Protein AF-0000000084593662 (afdb_homodimer)

Organism: NCBI:txid1423351

Sequence (692 aa):
MDDFEEFTWNTRSGASVYCKYRISPSPEAARRPTLLLIHGYPQNHLMWKEFVKGLPDDFHLVAPDLPGYGRSVKKPSPDGSHRSHSKKAWSQDIIETVQHIPTLRDDGSSTRIIAFGHDRGARLAYRMALEAPDVVVGLGVLDIVPTPFMWSRMSLSESRHDETKKSHHWVFLASPSPLPETLISAQAEFYYTYTMKSWTGSSTLATFDKTNTIPEWHKDSIMPFIANDRPAYERIAAACEDYRAGSTVDIEDDLASGVDPTTFERNKKDSGVTEARLPVFSVPVLALSSMHLRQRFPVDEIWGSLCARDALTCAQVGDEGTGHFFVNEATEQSLNATIPWLAQFKMDDFEEFTWNTRSGASVYCKYRISPSPEAARRPTLLLIHGYPQNHLMWKEFVKGLPDDFHLVAPDLPGYGRSVKKPSPDGSHRSHSKKAWSQDIIETVQHIPTLRDDGSSTRIIAFGHDRGARLAYRMALEAPDVVVGLGVLDIVPTPFMWSRMSLSESRHDETKKSHHWVFLASPSPLPETLISAQAEFYYTYTMKSWTGSSTLATFDKTNTIPEWHKDSIMPFIANDRPAYERIAAACEDYRAGSTVDIEDDLASGVDPTTFERNKKDSGVTEARLPVFSVPVLALSSMHLRQRFPVDEIWGSLCARDALTCAQVGDEGTGHFFVNEATEQSLNATIPWLAQFK

Nearest PDB structures (foldseek):
  8sdc-assembly1_A  TM=8.848E-01  e=1.264E-20  Dechloromonas aromatica RCB
  6zvy-assembly2_B  TM=7.453E-01  e=1.540E-11  Rhodococcus sp. (in: high G+C Gram-positive bacteria)
  7pcx-assembly1_A  TM=7.257E-01  e=5.169E-11  Rhodococcus sp. (in: high G+C Gram-positive bacteria)
  6zcc-assembly1_A  TM=7.218E-01  e=1.001E-10  Rhodococcus sp. (in: high G+C Gram-positive bacteria)
  7ots-assembly2_B  TM=6.936E-01  e=6.442E-11  Homo sapiens

Foldseek 3Di:
DVQWDWDWDQDPLGKIKIKTKHDFPDPLQQQFFAEEEEEAPLFAQCLCVVLVVLADRNHIYMGIGFQLHDPMHWDADPVPQLVCLALLNSLRVVLVRVQPDPPQHDPSDRGAYAQAYAHLSLQSQVSNCLNCVVRYQHHEYEADFHLQVLVVLQDCVNPNRPSCVVVVVLVLLLDDPPVSLVVCLVVVVVVLVVVVLSQFFQVQVVVCVVVVDDDPSSCNSSVLLNVSDPSNSSSSNSSSSNSNSSVPVNSVVCVVLVLDVVVLVVCVVCVPPPDDDDASREHQYEYEHEPVSVVSDVRCSSVPRRYDVVRYHYDYADHNRGGSSCCNVPVVSVSVSVRVVSVVTD/DVQWDWDWDQDPLGKIKIKTKHDFPDPLQQQFFAEEEEEAPLFAQCLCVVLVVLADRNHIYMGIGFALHDPMHWDADPVPQLVCLALLNSLRVVLVRVQPPPPQHDPPDRGAYAQAYAHLSLQSQVSNCLNCVVRYQHHEYEADFHLQVLVVLQDCVNPNRPSCVVVVVLVLLLDDPPVSLVVCLVVVVVVLVVVVLSQFFQVQVVVCVVVVDDDPSSCNSSVLLNVSDPSNSSSSNSSSSNSNSSVPVNSVVCVVLVLDVVVLVVCVVCVPPPDDDDASGEHQYEYEHEPVSVVSDVRCSSVCRRYDVVRYHYDYADHNRGGSSCCNVVVPSVSVSVRVNSVVTD

Secondary structure (DSSP, 8-state):
-TTSEEEEEE-TTS-EEEEEEE---SGGGGGSPEEEEE--TT--GGGGTTGGGGS-TTS-EEEEPPTTSTT-B-PPPTTS--GGGSHHHHHHHHHHHHHTSTTS-SSSPPPPEEEEEETHHHHHHHHHHHH-TTTEEEEEEES---HHHHHHH-SHHHHTTHHHHHTHHHHHHTSSTTHHHHHHHHTHHHHHHHHHHHHS-HHHHHHHHHHT---HHHHHHHHHHHS-SHHHHHHHHHHHHHHHHHTTHHHHHHHHTT--HHHHHHHHH-TT--S-PPPSB-S-EEEEE-HHHHHHS-HHHHHHHHB-GGGEEEEE-S-TT--S-HHHHSHHHHHHHHHHHHTT--/-TTSEEEEEE-TTS-EEEEEEE----GGGGGSPEEEEE--TT--GGGGTTGGGGS-TTS-EEEEPPTTSTT-B-PPPTTS--GGGSHHHHHHHHHHHHHTSTTS-SSSPPPPEEEEEETHHHHHHHHHHHH-TTTEEEEEEES---HHHHHHH-SHHHHTTHHHHHTHHHHHHTSPTTHHHHHHHHTHHHHHHHHHHHHS-HHHHHHHHHHT---HHHHHHHHHHHS-SHHHHHHHHHHHHHHHHHTTHHHHHHHHTT--HHHHHHHHH-TT--S-PPPSB-S-EEEEE-HHHHHHS-HHHHHHHHB-GGGEEEEE-S-TT--S-HHHHSHHHHHHHHHHHHTT--

InterPro domains:
  IPR000073 Alpha/beta hydrolase fold-1 [PF00561] (33-153)
  IPR029058 Alpha/Beta hydrolase fold [G3DSA:3.40.50.1820] (1-343)
  IPR029058 Alpha/Beta hydrolase fold [SSF53474] (3-344)
  IPR050266 AB hydrolase superfamily [PTHR43798] (28-192)

pLDDT: mean 94.9, std 7.78, range [51.22, 98.94]

Solvent-accessible surface area (backbone atoms only — not comparable to full-atom values): 35777 Å² total; per-residue (Å²): 104,79,85,37,48,79,48,72,38,74,38,95,89,61,31,36,37,27,31,38,34,35,82,37,87,35,75,61,15,76,58,26,48,32,39,35,42,33,41,27,84,73,38,23,42,66,64,43,46,71,48,61,72,73,49,74,69,44,37,24,39,37,26,34,20,55,73,11,27,61,81,12,36,42,69,78,36,92,83,69,68,23,53,54,43,14,38,68,44,44,30,52,46,51,53,56,41,61,68,65,44,82,82,74,52,83,80,77,56,81,62,39,28,27,28,32,9,27,46,58,15,15,55,29,22,56,40,31,39,68,74,33,52,90,36,26,60,29,37,30,34,32,52,69,69,59,67,43,49,55,48,54,49,25,15,41,90,78,56,55,28,51,48,40,62,75,46,26,63,56,48,35,39,34,37,65,85,59,52,46,46,54,32,38,64,76,36,28,61,60,48,49,52,52,52,53,55,72,41,44,16,58,54,60,50,49,48,26,64,76,67,70,44,80,56,65,65,60,53,65,25,41,46,53,49,49,66,80,43,71,68,12,49,50,29,45,44,27,52,25,34,34,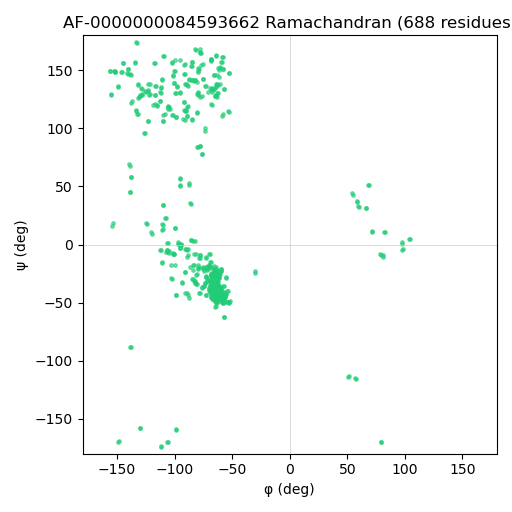32,34,4,55,63,42,56,37,37,53,54,35,43,76,58,64,52,40,53,67,60,51,53,50,49,65,70,44,76,73,68,77,70,84,71,82,43,62,43,88,43,44,32,39,40,38,30,25,51,67,55,51,75,75,38,68,54,65,62,55,54,52,70,32,30,42,77,94,34,55,45,71,48,76,38,68,45,91,39,32,24,75,51,30,60,72,74,29,36,66,51,42,46,64,63,43,55,69,64,54,66,75,62,96,104,81,84,38,45,79,50,73,36,76,37,96,89,63,31,36,36,26,31,38,33,35,80,37,87,34,74,62,16,77,57,26,48,32,40,34,41,32,39,27,81,71,39,21,42,67,63,44,46,68,47,62,74,73,50,73,68,45,39,26,39,36,26,36,19,54,72,10,27,61,81,11,37,41,69,77,36,92,83,70,69,25,54,56,43,14,38,68,45,44,30,51,45,52,52,55,41,60,68,65,45,82,82,72,52,84,79,78,58,82,59,38,28,28,30,35,10,28,46,59,16,15,55,28,24,56,38,30,39,68,75,33,54,90,35,26,60,28,37,31,34,32,52,69,69,59,66,42,49,55,47,55,49,24,17,40,88,78,55,56,27,48,48,40,61,76,45,25,62,57,48,37,38,35,37,64,85,57,52,45,45,54,32,38,64,75,36,29,59,60,50,51,51,53,53,52,56,72,41,46,16,59,55,59,49,51,49,26,64,75,66,70,45,80,56,66,65,61,53,66,25,41,46,53,50,49,66,81,43,70,68,13,48,49,28,45,43,26,52,25,33,35,32,36,4,54,64,43,56,36,36,55,53,36,44,75,59,64,54,38,53,69,59,51,53,51,51,64,69,42,78,72,69,76,70,84,71,82,44,62,40,87,44,45,33,39,40,39,30,25,50,65,54,51,75,74,38,67,54,65,61,55,53,54,72,34,30,41,76,93,32,56,46,73,48,75,37,66,46,89,39,32,25,76,51,29,59,71,74,30,35,66,52,43,44,65,63,44,54,70,64,54,65,74,61,97

Radius of gyration: 28.46 Å; Cα contacts (8 Å, |Δi|>4): 1379; chains: 2; bounding box: 58×95×62 Å

Structure (mmCIF, N/CA/C/O backbone):
data_AF-0000000084593662-model_v1
#
loop_
_entity.id
_entity.type
_entity.pdbx_description
1 polymer 'Alpha/beta hydrolase'
#
loop_
_atom_site.group_PDB
_atom_site.id
_atom_site.type_symbol
_atom_site.label_atom_id
_atom_site.label_alt_id
_atom_site.label_comp_id
_atom_site.label_asym_id
_atom_site.label_entity_id
_atom_site.label_seq_id
_atom_site.pdbx_PDB_ins_code
_atom_site.Cartn_x
_atom_site.Cartn_y
_atom_site.Cartn_z
_atom_site.occupancy
_atom_site.B_iso_or_equiv
_atom_site.auth_seq_id
_atom_site.auth_comp_id
_atom_site.auth_asym_id
_atom_site.auth_atom_id
_atom_site.pdbx_PDB_model_num
ATOM 1 N N . MET A 1 1 ? -11.461 24.312 24.141 1 92.81 1 MET A N 1
ATOM 2 C CA . MET A 1 1 ? -11.32 25.469 23.281 1 92.81 1 MET A CA 1
ATOM 3 C C . MET A 1 1 ? -12.586 26.328 23.312 1 92.81 1 MET A C 1
ATOM 5 O O . MET A 1 1 ? -13 26.859 22.281 1 92.81 1 MET A O 1
ATOM 9 N N . ASP A 1 2 ? -13.047 26.422 24.469 1 88.19 2 ASP A N 1
ATOM 10 C CA . ASP A 1 2 ? -14.305 27.125 24.734 1 88.19 2 ASP A CA 1
ATOM 11 C C . ASP A 1 2 ? -14.148 28.625 24.531 1 88.19 2 ASP A C 1
ATOM 13 O O . ASP A 1 2 ? -15.117 29.312 24.203 1 88.19 2 ASP A O 1
ATOM 17 N N . ASP A 1 3 ? -13.008 29.141 24.75 1 93.12 3 ASP A N 1
ATOM 18 C CA . ASP A 1 3 ? -12.781 30.578 24.625 1 93.12 3 ASP A CA 1
ATOM 19 C C . ASP A 1 3 ? -12.531 30.969 23.172 1 93.12 3 ASP A C 1
ATOM 21 O O . ASP A 1 3 ? -12.227 32.125 22.875 1 93.12 3 ASP A O 1
ATOM 25 N N . PHE A 1 4 ? -12.617 30.016 22.312 1 97.12 4 PHE A N 1
ATOM 26 C CA . PHE A 1 4 ? -12.461 30.281 20.891 1 97.12 4 PHE A CA 1
ATOM 27 C C . PHE A 1 4 ? -13.805 30.578 20.25 1 97.12 4 PHE A C 1
ATOM 29 O O . PHE A 1 4 ? -14.828 30.016 20.656 1 97.12 4 PHE A O 1
ATOM 36 N N . GLU A 1 5 ? -13.812 31.438 19.266 1 97.12 5 GLU A N 1
ATOM 37 C CA . GLU A 1 5 ? -14.977 31.672 18.422 1 97.12 5 GLU A CA 1
ATOM 38 C C . GLU A 1 5 ? -14.961 30.75 17.203 1 97.12 5 GLU A C 1
ATOM 40 O O . GLU A 1 5 ? -13.914 30.219 16.828 1 97.12 5 GLU A O 1
ATOM 45 N N . GLU A 1 6 ? -16.141 30.5 16.656 1 97.81 6 GLU A N 1
ATOM 46 C CA . GLU A 1 6 ? -16.281 29.656 15.461 1 97.81 6 GLU A CA 1
ATOM 47 C C . GLU A 1 6 ? -16.484 30.516 14.211 1 97.81 6 GLU A C 1
ATOM 49 O O . GLU A 1 6 ? -17.109 31.562 14.273 1 97.81 6 GLU A O 1
ATOM 54 N N . PHE A 1 7 ? -15.953 30.062 13.133 1 97.56 7 PHE A N 1
ATOM 55 C CA . PHE A 1 7 ? -16.094 30.734 11.844 1 97.56 7 PHE A CA 1
ATOM 56 C C . PHE A 1 7 ? -16.078 29.734 10.703 1 97.56 7 PHE A C 1
ATOM 58 O O . PHE A 1 7 ? -15.336 28.75 10.742 1 97.56 7 PHE A O 1
ATOM 65 N N . THR A 1 8 ? -16.969 29.859 9.711 1 98.5 8 THR A N 1
ATOM 66 C CA . THR A 1 8 ? -16.969 29.047 8.5 1 98.5 8 THR A CA 1
ATOM 67 C C . THR A 1 8 ? -16.938 29.938 7.258 1 98.5 8 THR A C 1
ATOM 69 O O . THR A 1 8 ?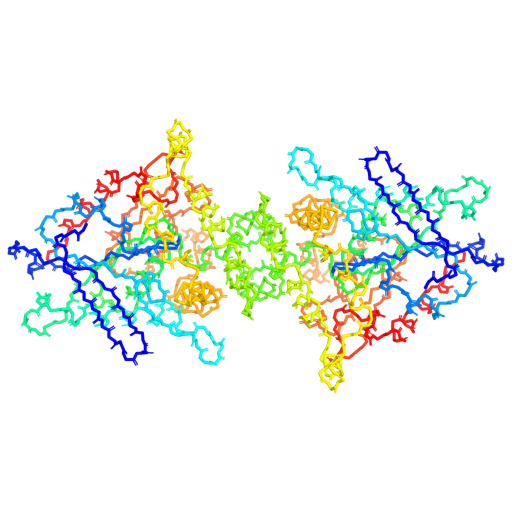 -17.656 30.922 7.176 1 98.5 8 THR A O 1
ATOM 72 N N . TRP A 1 9 ? -16.078 29.641 6.363 1 98.25 9 TRP A N 1
ATOM 73 C CA . TRP A 1 9 ? -15.961 30.391 5.113 1 98.25 9 TRP A CA 1
ATOM 74 C C . TRP A 1 9 ? -16.125 29.469 3.914 1 98.25 9 TRP A C 1
ATOM 76 O O . TRP A 1 9 ? -15.555 28.375 3.885 1 98.25 9 TRP A O 1
ATOM 86 N N . ASN A 1 10 ? -16.953 29.859 2.928 1 98.5 10 ASN A N 1
ATOM 87 C CA . ASN A 1 10 ? -17.047 29.172 1.638 1 98.5 10 ASN A CA 1
ATOM 88 C C . ASN A 1 10 ? -16.047 29.75 0.63 1 98.5 10 ASN A C 1
ATOM 90 O O . ASN A 1 10 ? -16.25 30.875 0.142 1 98.5 10 ASN A O 1
ATOM 94 N N . THR A 1 11 ? -15.055 28.984 0.305 1 98.44 11 THR A N 1
ATOM 95 C CA . THR A 1 11 ? -13.961 29.469 -0.532 1 98.44 11 THR A CA 1
ATOM 96 C C . THR A 1 11 ? -14.383 29.5 -1.998 1 98.44 11 THR A C 1
ATOM 98 O O . THR A 1 11 ? -15.391 28.906 -2.377 1 98.44 11 THR A O 1
ATOM 101 N N . ARG A 1 12 ? -13.539 30.172 -2.83 1 96.62 12 ARG A N 1
ATOM 102 C CA . ARG A 1 12 ? -13.797 30.281 -4.262 1 96.62 12 ARG A CA 1
ATOM 103 C C . ARG A 1 12 ? -13.688 28.922 -4.949 1 96.62 12 ARG A C 1
ATOM 105 O O . ARG A 1 12 ? -14.344 28.688 -5.969 1 96.62 12 ARG A O 1
ATOM 112 N N . SER A 1 13 ? -12.867 28.016 -4.328 1 95.31 13 SER A N 1
ATOM 113 C CA . SER A 1 13 ? -12.656 26.703 -4.934 1 95.31 13 SER A CA 1
ATOM 114 C C . SER A 1 13 ? -13.805 25.75 -4.621 1 95.31 13 SER A C 1
ATOM 116 O O . SER A 1 13 ? -13.859 24.641 -5.156 1 95.31 13 SER A O 1
ATOM 118 N N . GLY A 1 14 ? -14.703 26.141 -3.76 1 96 14 GLY A N 1
ATOM 119 C CA . GLY A 1 14 ? -15.875 25.328 -3.471 1 96 14 GLY A CA 1
ATOM 120 C C . GLY A 1 14 ? -15.781 24.609 -2.141 1 96 14 GLY A C 1
ATOM 121 O O . GLY A 1 14 ? -16.688 23.844 -1.777 1 96 14 GLY A O 1
ATOM 122 N N . ALA A 1 15 ? -14.766 24.828 -1.331 1 98.12 15 ALA A N 1
ATOM 123 C CA . ALA A 1 15 ? -14.656 24.25 0.004 1 98.12 15 ALA A CA 1
ATOM 124 C C . ALA A 1 15 ? -15.406 25.094 1.033 1 98.12 15 ALA A C 1
ATOM 126 O O . ALA A 1 15 ? -15.5 26.312 0.892 1 98.12 15 ALA A O 1
ATOM 127 N N . SER A 1 16 ? -16.047 24.484 1.961 1 98.81 16 SER A N 1
ATOM 128 C CA . SER A 1 16 ? -16.484 25.109 3.199 1 98.81 16 SER A CA 1
ATOM 129 C C . SER A 1 16 ? -15.516 24.812 4.344 1 98.81 16 SER A C 1
ATOM 131 O O . SER A 1 16 ? -15.445 23.688 4.824 1 98.81 16 SER A O 1
ATOM 133 N N . VAL A 1 17 ? -14.773 25.828 4.789 1 98.88 17 VAL A N 1
ATOM 134 C CA . VAL A 1 17 ? -13.719 25.625 5.773 1 98.88 17 VAL A CA 1
ATOM 135 C C . VAL A 1 17 ? -14.172 26.141 7.137 1 98.88 17 VAL A C 1
ATOM 137 O O . VAL A 1 17 ? -14.477 27.328 7.285 1 98.88 17 VAL A O 1
ATOM 140 N N . TYR A 1 18 ? -14.234 25.234 8.094 1 98.75 18 TYR A N 1
ATOM 141 C CA . TYR A 1 18 ? -14.547 25.547 9.484 1 98.75 18 TYR A CA 1
ATOM 142 C C . TYR A 1 18 ? -13.273 25.844 10.273 1 98.75 18 TYR A C 1
ATOM 144 O O . TYR A 1 18 ? -12.258 25.156 10.109 1 98.75 18 TYR A O 1
ATOM 152 N N . CYS A 1 19 ? -13.289 26.891 11.148 1 97.88 19 CYS A N 1
ATOM 153 C CA . CYS A 1 19 ? -12.156 27.219 12.008 1 97.88 19 CYS A CA 1
ATOM 154 C C . CYS A 1 19 ? -12.625 27.641 13.391 1 97.88 19 CYS A C 1
ATOM 156 O O . CYS A 1 19 ? -13.734 28.156 13.547 1 97.88 19 CYS A O 1
ATOM 158 N N . LYS A 1 20 ? -11.852 27.312 14.344 1 98.25 20 LYS A N 1
ATOM 159 C CA . LYS A 1 20 ? -11.875 27.984 15.641 1 98.25 20 LYS A CA 1
ATOM 160 C C . LYS A 1 20 ? -10.781 29.047 15.719 1 98.25 20 LYS A C 1
ATOM 162 O O . LYS A 1 20 ? -9.672 28.859 15.219 1 98.25 20 LYS A O 1
ATOM 167 N N . TYR A 1 21 ? -11.148 30.219 16.234 1 97.56 21 TYR A N 1
ATOM 168 C CA . TYR A 1 21 ? -10.125 31.25 16.344 1 97.56 21 TYR A CA 1
ATOM 169 C C . TYR A 1 21 ? -10.258 32.031 17.656 1 97.56 21 TYR A C 1
ATOM 171 O O . TYR A 1 21 ? -11.336 32.062 18.25 1 97.56 21 TYR A O 1
ATOM 179 N N . ARG A 1 22 ? -9.156 32.531 18.141 1 96.75 22 ARG A N 1
ATOM 180 C CA . ARG A 1 22 ? -9.094 33.375 19.344 1 96.75 22 ARG A CA 1
ATOM 181 C C . ARG A 1 22 ? -8.273 34.625 19.078 1 96.75 22 ARG A C 1
ATOM 183 O O . ARG A 1 22 ? -7.113 34.531 18.672 1 96.75 22 ARG A O 1
ATOM 190 N N . ILE A 1 23 ? -8.891 35.781 19.375 1 94.88 23 ILE A N 1
ATOM 191 C CA . ILE A 1 23 ? -8.203 37.062 19.266 1 94.88 23 ILE A CA 1
ATOM 192 C C . ILE A 1 23 ? -7.566 37.406 20.609 1 94.88 23 ILE A C 1
ATOM 194 O O . ILE A 1 23 ? -8.242 37.438 21.641 1 94.88 23 ILE A O 1
ATOM 198 N N . SER A 1 24 ? -6.277 37.594 20.516 1 94.25 24 SER A N 1
ATOM 199 C CA . SER A 1 24 ? -5.582 38 21.734 1 94.25 24 SER A CA 1
ATOM 200 C C . SER A 1 24 ? -5.879 39.438 22.109 1 94.25 24 SER A C 1
ATOM 202 O O . SER A 1 24 ? -5.898 40.312 21.234 1 94.25 24 SER A O 1
ATOM 204 N N . PRO A 1 25 ? -6.129 39.719 23.344 1 89.88 25 PRO A N 1
ATOM 205 C CA . PRO A 1 25 ? -6.34 41.094 23.781 1 89.88 25 PRO A CA 1
ATOM 206 C C . PRO A 1 25 ? -5.035 41.875 23.922 1 89.88 25 PRO A C 1
ATOM 208 O O . PRO A 1 25 ? -5.055 43.094 24.094 1 89.88 25 PRO A 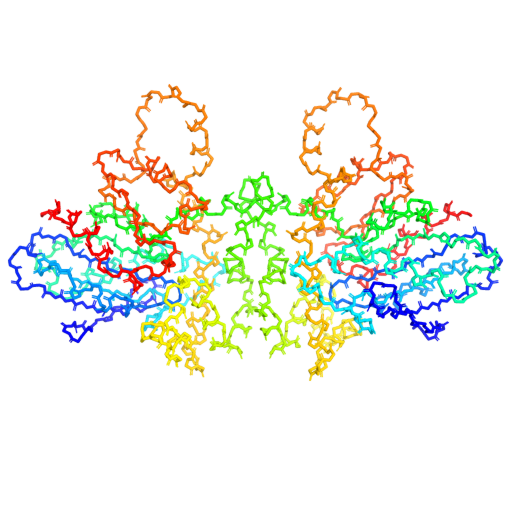O 1
ATOM 211 N N . SER A 1 26 ? -3.982 41.156 23.812 1 91.88 26 SER A N 1
ATOM 212 C CA . SER A 1 26 ? -2.686 41.812 23.969 1 91.88 26 SER A CA 1
ATOM 213 C C . SER A 1 26 ? -2.402 42.75 22.797 1 91.88 26 SER A C 1
ATOM 215 O O . SER A 1 26 ? -2.568 42.375 21.625 1 91.88 26 SER A O 1
ATOM 217 N N . PRO A 1 27 ? -1.932 43.969 23.078 1 89.62 27 PRO A N 1
ATOM 218 C CA . PRO A 1 27 ? -1.565 44.875 22 1 89.62 27 PRO A CA 1
ATOM 219 C C . PRO A 1 27 ? -0.436 44.344 21.125 1 89.62 27 PRO A C 1
ATOM 221 O O . PRO A 1 27 ? -0.36 44.656 19.938 1 89.62 27 PRO A O 1
ATOM 224 N N . GLU A 1 28 ? 0.363 43.5 21.734 1 88.75 28 GLU A N 1
ATOM 225 C CA . GLU A 1 28 ? 1.467 42.875 20.984 1 88.75 28 GLU A CA 1
ATOM 226 C C . GLU A 1 28 ? 0.954 42 19.844 1 88.75 28 GLU A C 1
ATOM 228 O O . GLU A 1 28 ? 1.592 41.906 18.797 1 88.75 28 GLU A O 1
ATOM 233 N N . ALA A 1 29 ? -0.208 41.469 20.062 1 90.69 29 ALA A N 1
ATOM 234 C CA . ALA A 1 29 ? -0.769 40.531 19.078 1 90.69 29 ALA A CA 1
ATOM 235 C C . ALA A 1 29 ? -1.083 41.25 17.781 1 90.69 29 ALA A C 1
ATOM 237 O O . ALA A 1 29 ? -1.07 40.625 16.703 1 90.69 29 ALA A O 1
ATOM 238 N N . ALA A 1 30 ? -1.326 42.531 17.875 1 86.25 30 ALA A N 1
ATOM 239 C CA . ALA A 1 30 ? -1.654 43.312 16.688 1 86.25 30 ALA A CA 1
ATOM 240 C C . ALA A 1 30 ? -0.452 43.406 15.758 1 86.25 30 ALA A C 1
ATOM 242 O O . ALA A 1 30 ? -0.611 43.594 14.547 1 86.25 30 ALA A O 1
ATOM 243 N N . ARG A 1 31 ? 0.706 43.281 16.281 1 87.06 31 ARG A N 1
ATOM 244 C CA . ARG A 1 31 ? 1.926 43.469 15.5 1 87.06 31 ARG A CA 1
ATOM 245 C C . ARG A 1 31 ? 2.52 42.094 15.125 1 87.06 31 ARG A C 1
ATOM 247 O O . ARG A 1 31 ? 3.48 42.031 14.359 1 87.06 31 ARG A O 1
ATOM 254 N N . ARG A 1 32 ? 2.018 41.031 15.641 1 92.88 32 ARG A N 1
ATOM 255 C CA . ARG A 1 32 ? 2.539 39.688 15.398 1 92.88 32 ARG A CA 1
ATOM 256 C C . ARG A 1 32 ? 1.709 38.938 14.344 1 92.88 32 ARG A C 1
ATOM 258 O O . ARG A 1 32 ? 0.543 39.281 14.125 1 92.88 32 ARG A O 1
ATOM 265 N N . PRO A 1 33 ? 2.387 38.062 13.609 1 95.69 33 PRO A N 1
ATOM 266 C CA . PRO A 1 33 ? 1.597 37.219 12.703 1 95.69 33 PRO A CA 1
ATOM 267 C C . PRO A 1 33 ? 0.606 36.312 13.453 1 95.69 33 PRO A C 1
ATOM 269 O O . PRO A 1 33 ? 0.809 36.031 14.633 1 95.69 33 PRO A O 1
ATOM 272 N N . THR A 1 34 ? -0.497 35.969 12.805 1 96.5 34 THR A N 1
ATOM 273 C CA . THR A 1 34 ? -1.446 35 13.328 1 96.5 34 THR A CA 1
ATOM 274 C C . THR A 1 34 ? -0.83 33.594 13.352 1 96.5 34 THR A C 1
ATOM 276 O O . THR A 1 34 ? -0.175 33.188 12.398 1 96.5 34 THR A O 1
ATOM 279 N N . LEU A 1 35 ? -0.938 32.875 14.484 1 98.25 35 LEU A N 1
ATOM 280 C CA . LEU A 1 35 ? -0.494 31.5 14.562 1 98.25 35 LEU A CA 1
ATOM 281 C C . LEU A 1 35 ? -1.582 30.547 14.07 1 98.25 35 LEU A C 1
ATOM 283 O O . LEU A 1 35 ? -2.633 30.422 14.703 1 98.25 35 LEU A O 1
ATOM 287 N N . LEU A 1 36 ? -1.364 29.984 12.898 1 98.75 36 LEU A N 1
ATOM 288 C CA . LEU A 1 36 ? -2.281 29.031 12.273 1 98.75 36 LEU A CA 1
ATOM 289 C C . LEU A 1 36 ? -1.923 27.594 12.648 1 98.75 36 LEU A C 1
ATOM 291 O O . LEU A 1 36 ? -0.84 27.109 12.305 1 98.75 36 LEU A O 1
ATOM 295 N N . LEU A 1 37 ? -2.803 26.922 13.352 1 98.94 37 LEU A N 1
ATOM 296 C CA . LEU A 1 37 ? -2.578 25.578 13.859 1 98.94 37 LEU A CA 1
ATOM 297 C C . LEU A 1 37 ? -3.305 24.547 13.008 1 98.94 37 LEU A C 1
ATOM 299 O O . LEU A 1 37 ? -4.531 24.438 13.062 1 98.94 37 LEU A O 1
ATOM 303 N N . ILE A 1 38 ? -2.527 23.734 12.273 1 98.94 38 ILE A N 1
ATOM 304 C CA . ILE A 1 38 ? -3.104 22.859 11.266 1 98.94 38 ILE A CA 1
ATOM 305 C C . ILE A 1 38 ? -2.947 21.391 11.695 1 98.94 38 ILE A C 1
ATOM 307 O O . ILE A 1 38 ? -1.826 20.906 11.875 1 98.94 38 ILE A O 1
ATOM 311 N N . HIS A 1 39 ? -4.035 20.688 11.781 1 98.94 39 HIS A N 1
ATOM 312 C CA . HIS A 1 39 ? -4.051 19.328 12.305 1 98.94 39 HIS A CA 1
ATOM 313 C C . HIS A 1 39 ? -3.633 18.312 11.242 1 98.94 39 HIS A C 1
ATOM 315 O O . HIS A 1 39 ? -3.516 18.656 10.062 1 98.94 39 HIS A O 1
ATOM 321 N N . GLY A 1 40 ? -3.373 17.094 11.695 1 98.75 40 GLY A N 1
ATOM 322 C CA . GLY A 1 40 ? -3.018 16 10.805 1 98.75 40 GLY A CA 1
ATOM 323 C C . GLY A 1 40 ? -4.086 14.922 10.727 1 98.75 40 GLY A C 1
ATOM 324 O O . GLY A 1 40 ? -5.211 15.125 11.188 1 98.75 40 GLY A O 1
ATOM 325 N N . TYR A 1 41 ? -3.814 13.828 10.039 1 98.75 41 TYR A N 1
ATOM 326 C CA . TYR A 1 41 ? -4.684 12.672 9.906 1 98.75 41 TYR A CA 1
ATOM 327 C C . TYR A 1 41 ? -4.461 11.688 11.055 1 98.75 41 TYR A C 1
ATOM 329 O O . TYR A 1 41 ? -3.322 11.43 11.445 1 98.75 41 TYR A O 1
ATOM 337 N N . PRO A 1 42 ? -5.551 11.07 11.539 1 98.44 42 PRO A N 1
ATOM 338 C CA . PRO A 1 42 ? -6.965 11.344 11.273 1 98.44 42 PRO A CA 1
ATOM 339 C C . PRO A 1 42 ? -7.602 12.258 12.32 1 98.44 42 PRO A C 1
ATOM 341 O O . PRO A 1 42 ? -8.648 11.922 12.883 1 98.44 42 PRO A O 1
ATOM 344 N N . GLN A 1 43 ? -7.047 13.398 12.492 1 98.69 43 GLN A N 1
ATOM 345 C CA . GLN A 1 43 ? -7.484 14.297 13.555 1 98.69 43 GLN A CA 1
ATOM 346 C C . GLN A 1 43 ? -8.273 15.477 12.992 1 98.69 43 GLN A C 1
ATOM 348 O O . GLN A 1 43 ? -8.836 15.383 11.898 1 98.69 43 GLN A O 1
ATOM 353 N N . ASN A 1 44 ? -8.555 16.469 13.828 1 98.69 44 ASN A N 1
ATOM 354 C CA . ASN A 1 44 ? -9.211 17.75 13.562 1 98.69 44 ASN A CA 1
ATOM 355 C C . ASN A 1 44 ? -8.688 18.859 14.477 1 98.69 44 ASN A C 1
ATOM 357 O O . ASN A 1 44 ? -7.688 18.672 15.172 1 98.69 44 ASN A O 1
ATOM 361 N N . HIS A 1 45 ? -9.367 20 14.477 1 98.75 45 HIS A N 1
ATOM 362 C CA . HIS A 1 45 ? -8.859 21.156 15.211 1 98.75 45 HIS A CA 1
ATOM 363 C C . HIS A 1 45 ? -8.711 20.844 16.703 1 98.75 45 HIS A C 1
ATOM 365 O O . HIS A 1 45 ? -7.934 21.5 17.391 1 98.75 45 HIS A O 1
ATOM 371 N N . LEU A 1 46 ? -9.398 19.844 17.203 1 98.56 46 LEU A N 1
ATOM 372 C CA . LEU A 1 46 ? -9.422 19.562 18.625 1 98.56 46 LEU A CA 1
ATOM 373 C C . LEU A 1 46 ? -8.094 18.969 19.078 1 98.56 46 LEU A C 1
ATOM 375 O O . LEU A 1 46 ? -7.816 18.906 20.281 1 98.56 46 LEU A O 1
ATOM 379 N N . MET A 1 47 ? -7.238 18.594 18.109 1 98.31 47 MET A N 1
ATOM 380 C CA . MET A 1 47 ? -5.914 18.109 18.5 1 98.31 47 MET A CA 1
ATOM 381 C C . MET A 1 47 ? -5.148 19.172 19.281 1 98.31 47 MET A C 1
ATOM 383 O O . MET A 1 47 ? -4.266 18.844 20.078 1 98.31 47 MET A O 1
ATOM 387 N N . TRP A 1 48 ? -5.496 20.438 19.109 1 98.69 48 TRP A N 1
ATOM 388 C CA . TRP A 1 48 ? -4.73 21.562 19.641 1 98.69 48 TRP A CA 1
ATOM 389 C C . TRP A 1 48 ? -5.285 22 21 1 98.69 48 TRP A C 1
ATOM 391 O O . TRP A 1 48 ? -4.738 22.906 21.625 1 98.69 48 TRP A O 1
ATOM 401 N N . LYS A 1 49 ? -6.34 21.344 21.516 1 98.12 49 LYS A N 1
ATOM 402 C CA . LYS A 1 49 ? -7.109 21.781 22.672 1 98.12 49 LYS A CA 1
ATOM 403 C C . LYS A 1 49 ? -6.199 22.047 23.875 1 98.12 49 LYS A C 1
ATOM 405 O O . LYS A 1 49 ? -6.262 23.125 24.484 1 98.12 49 LYS A O 1
ATOM 410 N N . GLU A 1 50 ? -5.328 21.125 24.188 1 97.75 50 GLU A N 1
ATOM 411 C CA . GLU A 1 50 ? -4.453 21.297 25.344 1 97.75 50 GLU A CA 1
ATOM 412 C C . GLU A 1 50 ? -3.246 22.156 25 1 97.75 50 GLU A C 1
ATOM 414 O O . GLU A 1 50 ? -2.754 22.906 25.859 1 97.75 50 GLU A O 1
ATOM 419 N N . PHE A 1 51 ? -2.762 22.109 23.797 1 98.5 51 PHE A N 1
ATOM 420 C CA . PHE A 1 51 ? -1.582 22.828 23.344 1 98.5 51 PHE A CA 1
ATOM 421 C C . PHE A 1 51 ? -1.802 24.344 23.438 1 98.5 51 PHE A C 1
ATOM 423 O O . PHE A 1 51 ? -0.935 25.062 23.938 1 98.5 51 PHE A O 1
ATOM 430 N N . VAL A 1 52 ? -2.973 24.844 23.094 1 98.31 52 VAL A N 1
ATOM 431 C CA . VAL A 1 52 ? -3.24 26.281 23.016 1 98.31 52 VAL A CA 1
ATOM 432 C C . VAL A 1 52 ? -3.307 26.875 24.422 1 98.31 52 VAL A C 1
ATOM 434 O O . VAL A 1 52 ? -3.102 28.078 24.594 1 98.31 52 VAL A O 1
ATOM 437 N N . LYS A 1 53 ? -3.559 26.047 25.438 1 97.31 53 LYS A N 1
ATOM 438 C CA . LYS A 1 53 ? -3.613 26.531 26.812 1 97.31 53 LYS A CA 1
ATOM 439 C C . LYS A 1 53 ? -2.234 26.969 27.297 1 97.31 53 LYS A C 1
ATOM 441 O O . LYS A 1 53 ? -2.123 27.828 28.172 1 97.31 53 LYS A O 1
ATOM 446 N N . GLY A 1 54 ? -1.182 26.359 26.688 1 97.19 54 GLY A N 1
ATOM 447 C CA . GLY A 1 54 ? 0.173 26.641 27.141 1 97.19 54 GLY A CA 1
ATOM 448 C C . GLY A 1 54 ? 0.862 27.719 26.328 1 97.19 54 GLY A C 1
ATOM 449 O O . GLY A 1 54 ? 1.96 28.156 26.672 1 97.19 54 GLY A O 1
ATOM 450 N N . LEU A 1 55 ? 0.201 28.234 25.281 1 97.25 55 LEU A N 1
ATOM 451 C CA . LEU A 1 55 ? 0.803 29.25 24.422 1 97.25 55 LEU A CA 1
ATOM 452 C C . LEU A 1 55 ? 0.724 30.625 25.062 1 97.25 55 LEU A C 1
ATOM 454 O O . LEU A 1 55 ? -0.219 30.922 25.812 1 97.25 55 LEU A O 1
ATOM 458 N N . PRO A 1 56 ? 1.72 31.484 24.766 1 92.19 56 PRO A N 1
ATOM 459 C CA . PRO A 1 56 ? 1.604 32.875 25.234 1 92.19 56 PRO A CA 1
ATOM 460 C C . PRO A 1 56 ? 0.386 33.562 24.656 1 92.19 56 PRO A C 1
ATOM 462 O O . PRO A 1 56 ? -0.031 33.281 23.531 1 92.19 56 PRO A O 1
ATOM 465 N N . ASP A 1 57 ? -0.129 34.531 25.422 1 92.06 57 ASP A N 1
ATOM 466 C CA . ASP A 1 57 ? -1.341 35.25 25.031 1 92.06 57 ASP A CA 1
ATOM 467 C C . ASP A 1 57 ? -1.012 36.438 24.125 1 92.06 57 ASP A C 1
ATOM 469 O O . ASP A 1 57 ? -1.623 37.5 24.25 1 92.06 57 ASP A O 1
ATOM 473 N N . ASP A 1 58 ? -0.113 36.375 23.312 1 94.19 58 ASP A N 1
ATOM 474 C CA . ASP A 1 58 ? 0.237 37.531 22.469 1 94.19 58 ASP A CA 1
ATOM 475 C C . ASP A 1 58 ? 0.199 37.156 20.984 1 94.19 58 ASP A C 1
ATOM 477 O O . ASP A 1 58 ? 0.853 37.812 20.172 1 94.19 58 ASP A O 1
ATOM 481 N N . PHE A 1 59 ? -0.47 36.062 20.672 1 95.44 59 PHE A N 1
ATOM 482 C CA . PHE A 1 59 ? -0.753 35.688 19.297 1 95.44 59 PHE A CA 1
ATOM 483 C C . PHE A 1 59 ? -2.254 35.531 19.078 1 95.44 59 PHE A C 1
ATOM 485 O O . PHE A 1 59 ? -2.967 35.031 19.938 1 95.44 59 PHE A O 1
ATOM 492 N N . HIS A 1 60 ? -2.738 36.031 17.953 1 96.12 60 HIS A N 1
ATOM 493 C CA . HIS A 1 60 ? -4 35.5 17.469 1 96.12 60 HIS A CA 1
ATOM 494 C C . HIS A 1 60 ? -3.855 34.031 17.031 1 96.12 60 HIS A C 1
ATOM 496 O O . HIS A 1 60 ? -2.838 33.656 16.438 1 96.12 60 HIS A O 1
ATOM 502 N N . LEU A 1 61 ? -4.789 33.188 17.438 1 97.75 61 LEU A N 1
ATOM 503 C CA . LEU A 1 61 ? -4.754 31.781 17.109 1 97.75 61 LEU A CA 1
ATOM 504 C C . LEU A 1 61 ? -5.887 31.422 16.156 1 97.75 61 LEU A C 1
ATOM 506 O O . LEU A 1 61 ? -7.012 31.906 16.297 1 97.75 61 LEU A O 1
ATOM 510 N N . VAL A 1 62 ? -5.637 30.672 15.133 1 98.38 62 VAL A N 1
ATOM 511 C CA . VAL A 1 62 ? -6.633 30.078 14.242 1 98.38 62 VAL A CA 1
ATOM 512 C C . VAL A 1 62 ? -6.367 28.594 14.078 1 98.38 62 VAL A C 1
ATOM 514 O O . VAL A 1 62 ? -5.234 28.172 13.828 1 98.38 62 VAL A O 1
ATOM 517 N N . ALA A 1 63 ? -7.344 27.75 14.273 1 98.81 63 ALA A N 1
ATOM 518 C CA . ALA A 1 63 ? -7.266 26.312 14.102 1 98.81 63 ALA A CA 1
ATOM 519 C C . ALA A 1 63 ? -8.367 25.812 13.164 1 98.81 63 ALA A C 1
ATOM 521 O O . ALA A 1 63 ? -9.469 25.5 13.609 1 98.81 63 ALA A O 1
ATOM 522 N N . PRO A 1 64 ? -8.07 25.641 11.922 1 98.88 64 PRO A N 1
ATOM 523 C CA . PRO A 1 64 ? -9.062 25.141 10.969 1 98.88 64 PRO A CA 1
ATOM 524 C C . PRO A 1 64 ? -9.141 23.625 10.945 1 98.88 64 PRO A C 1
ATOM 526 O O . PRO A 1 64 ? -8.18 22.938 11.336 1 98.88 64 PRO A O 1
ATOM 529 N N . ASP A 1 65 ? -10.297 23.125 10.57 1 98.88 65 ASP A N 1
ATOM 530 C CA . ASP A 1 65 ? -10.344 21.766 10.031 1 98.88 65 ASP A CA 1
ATOM 531 C C . ASP A 1 65 ? -9.914 21.734 8.57 1 98.88 65 ASP A C 1
ATOM 533 O O . ASP A 1 65 ? -10.383 22.547 7.762 1 98.88 65 ASP A O 1
ATOM 537 N N . LEU A 1 66 ? -9.016 20.844 8.242 1 98.81 66 LEU A N 1
ATOM 538 C CA . LEU A 1 66 ? -8.586 20.703 6.855 1 98.81 66 LEU A CA 1
ATOM 539 C C . LEU A 1 66 ? -9.781 20.516 5.926 1 98.81 66 LEU A C 1
ATOM 541 O O . LEU A 1 66 ? -10.789 19.938 6.316 1 98.81 66 LEU A O 1
ATOM 545 N N . PRO A 1 67 ? -9.695 21.016 4.691 1 98.56 67 PRO A N 1
ATOM 546 C CA . PRO A 1 67 ? -10.781 20.797 3.74 1 98.56 67 PRO A CA 1
ATOM 547 C C . PRO A 1 67 ? -11.141 19.312 3.598 1 98.56 67 PRO A C 1
ATOM 549 O O . PRO A 1 67 ? -10.297 18.516 3.188 1 98.56 67 PRO A O 1
ATOM 552 N N . GLY A 1 68 ? -12.383 19 4.039 1 97.94 68 GLY A N 1
ATOM 553 C CA . GLY A 1 68 ? -12.852 17.625 3.967 1 97.94 68 GLY A CA 1
ATOM 554 C C . GLY A 1 68 ? -12.703 16.875 5.281 1 97.94 68 GLY A C 1
ATOM 555 O O . GLY A 1 68 ? -13.172 15.742 5.406 1 97.94 68 GLY A O 1
ATOM 556 N N . TYR A 1 69 ? -12.109 17.484 6.305 1 98.5 69 TYR A N 1
ATOM 557 C CA . TYR A 1 69 ? -11.938 16.891 7.629 1 98.5 69 TYR A CA 1
ATOM 558 C C . TYR A 1 69 ? -12.836 17.594 8.648 1 98.5 69 TYR A C 1
ATOM 560 O O . TYR A 1 69 ? -13.289 18.719 8.43 1 98.5 69 TYR A O 1
ATOM 568 N N . GLY A 1 70 ? -13.023 16.891 9.773 1 98.44 70 GLY A N 1
ATOM 569 C CA . GLY A 1 70 ? -13.766 17.5 10.867 1 98.44 70 GLY A CA 1
ATOM 570 C C . GLY A 1 70 ? -15.102 18.078 10.422 1 98.44 70 GLY A C 1
ATOM 571 O O . GLY A 1 70 ? -15.945 17.359 9.891 1 98.44 70 GLY A O 1
ATOM 572 N N . ARG A 1 71 ? -15.234 19.406 10.492 1 98.25 71 ARG A N 1
ATOM 573 C CA . ARG A 1 71 ? -16.484 20.078 10.141 1 98.25 71 ARG A CA 1
ATOM 574 C C . ARG A 1 71 ? -16.359 20.781 8.797 1 98.25 71 ARG A C 1
ATOM 576 O O . ARG A 1 71 ? -17.312 21.406 8.328 1 98.25 71 ARG A O 1
ATOM 583 N N . SER A 1 72 ? -15.172 20.672 8.141 1 98.81 72 SER A N 1
ATOM 584 C CA . SER A 1 72 ? -14.969 21.25 6.812 1 98.81 72 SER A CA 1
ATOM 585 C C . SER A 1 72 ? -15.445 20.297 5.719 1 98.81 72 SER A C 1
ATOM 587 O O . SER A 1 72 ? -15.555 19.094 5.945 1 98.81 72 SER A O 1
ATOM 589 N N . VAL A 1 73 ? -15.758 20.891 4.559 1 98.25 73 VAL A N 1
ATOM 590 C CA . VAL A 1 73 ? -16.266 20.109 3.432 1 98.25 73 VAL A CA 1
ATOM 591 C C . VAL A 1 73 ? -15.508 20.484 2.158 1 98.25 73 VAL A C 1
ATOM 593 O O . VAL A 1 73 ? -15.219 21.672 1.932 1 98.25 73 VAL A O 1
ATOM 596 N N . LYS A 1 74 ? -15.188 19.516 1.406 1 98.31 74 LYS A N 1
ATOM 597 C CA . LYS A 1 74 ? -14.641 19.734 0.072 1 98.31 74 LYS A CA 1
ATOM 598 C C . LYS A 1 74 ? -14.898 18.531 -0.836 1 98.31 74 LYS A C 1
ATOM 600 O O . LYS A 1 74 ? -14.578 17.391 -0.482 1 98.31 74 LYS A O 1
ATOM 605 N N . LYS A 1 75 ? -15.43 18.75 -1.993 1 96.38 75 LYS A N 1
ATOM 606 C CA . LYS A 1 75 ? -15.727 17.703 -2.951 1 96.38 75 LYS A CA 1
ATOM 607 C C . LYS A 1 75 ? -14.469 17.266 -3.693 1 96.38 75 LYS A C 1
ATOM 609 O O . LYS A 1 75 ? -13.555 18.062 -3.893 1 96.38 75 LYS A O 1
ATOM 614 N N . PRO A 1 76 ? -14.406 15.984 -4.148 1 97.31 76 PRO A N 1
ATOM 615 C CA . PRO A 1 76 ? -13.305 15.516 -4.996 1 97.31 76 PRO A CA 1
ATOM 616 C C . PRO A 1 76 ? -13.266 16.219 -6.352 1 97.31 76 PRO A C 1
ATOM 618 O O . PRO A 1 76 ? -14.266 16.812 -6.777 1 97.31 76 PRO A O 1
ATOM 621 N N . SER A 1 77 ? -12.102 16.094 -6.953 1 96.56 77 SER A N 1
ATOM 622 C CA . SER A 1 77 ? -11.984 16.625 -8.312 1 96.56 77 SER A CA 1
ATOM 623 C C . SER A 1 77 ? -12.93 15.891 -9.266 1 96.56 77 SER A C 1
ATOM 625 O O . SER A 1 77 ? -12.93 14.664 -9.328 1 96.56 77 SER A O 1
ATOM 627 N N . PRO A 1 78 ? -13.703 16.641 -10.039 1 92.38 78 PRO A N 1
ATOM 628 C CA . PRO A 1 78 ? -14.594 15.977 -10.984 1 92.38 78 PRO A CA 1
ATOM 629 C C . PRO A 1 78 ? -13.844 15.219 -12.078 1 92.38 78 PRO A C 1
ATOM 631 O O . PRO A 1 78 ? -14.352 14.242 -12.625 1 92.38 78 PRO A O 1
ATOM 634 N N . ASP A 1 79 ? -12.586 15.609 -12.391 1 93.5 79 ASP A N 1
ATOM 635 C CA . ASP A 1 79 ? -11.836 15.039 -13.508 1 93.5 79 ASP A CA 1
ATOM 636 C C . ASP A 1 79 ? -10.945 13.898 -13.039 1 93.5 79 ASP A C 1
ATOM 638 O O . ASP A 1 79 ? -10.18 13.336 -13.828 1 93.5 79 ASP A O 1
ATOM 642 N N . GLY A 1 80 ? -10.938 13.609 -11.867 1 92.5 80 GLY A N 1
ATOM 643 C CA . GLY A 1 80 ? -10.156 12.492 -11.367 1 92.5 80 GLY A CA 1
ATOM 644 C C . GLY A 1 80 ? -8.695 12.844 -11.133 1 92.5 80 GLY A C 1
ATOM 645 O O . GLY A 1 80 ? -7.883 11.969 -10.844 1 92.5 80 GLY A O 1
ATOM 646 N N . SER A 1 81 ? -8.297 14.086 -11.172 1 95.94 81 SER A N 1
ATOM 647 C CA . SER A 1 81 ? -6.906 14.516 -11.086 1 95.94 81 SER A CA 1
ATOM 648 C C . SER A 1 81 ? -6.445 14.602 -9.633 1 95.94 81 SER A C 1
ATOM 650 O O . SER A 1 81 ? -5.246 14.719 -9.367 1 95.94 81 SER A O 1
ATOM 652 N N . HIS A 1 82 ? -7.375 14.648 -8.656 1 97.94 82 HIS A N 1
ATOM 653 C CA . HIS A 1 82 ? -7.125 14.758 -7.219 1 97.94 82 HIS A CA 1
ATOM 654 C C . HIS A 1 82 ? -6.617 16.156 -6.855 1 97.94 82 HIS A C 1
ATOM 656 O O . HIS A 1 82 ? -6.238 16.391 -5.707 1 97.94 82 HIS A O 1
ATOM 662 N N . ARG A 1 83 ? -6.652 17.125 -7.691 1 98 83 ARG A N 1
ATOM 663 C CA . ARG A 1 83 ? -6.113 18.469 -7.504 1 98 83 ARG A CA 1
ATOM 664 C C . ARG A 1 83 ? -6.91 19.234 -6.453 1 98 83 ARG A C 1
ATOM 666 O O . ARG A 1 83 ? -6.355 20.062 -5.727 1 98 83 ARG A O 1
ATOM 673 N N . SER A 1 84 ? -8.211 18.906 -6.336 1 98.19 84 SER A N 1
ATOM 674 C CA . SER A 1 84 ? -9.055 19.625 -5.383 1 98.19 84 SER A CA 1
ATOM 675 C C . SER A 1 84 ? -8.57 19.406 -3.951 1 98.19 84 SER A C 1
ATOM 677 O O . SER A 1 84 ? -8.773 20.266 -3.088 1 98.19 84 SER A O 1
ATOM 679 N N . HIS A 1 85 ? -7.945 18.219 -3.732 1 98.75 85 HIS A N 1
ATOM 680 C CA . HIS A 1 85 ? -7.508 17.906 -2.377 1 98.75 85 HIS A CA 1
ATOM 681 C C . HIS A 1 85 ? -5.988 17.922 -2.27 1 98.75 85 HIS A C 1
ATOM 683 O O . HIS A 1 85 ? -5.418 17.375 -1.329 1 98.75 85 HIS A O 1
ATOM 689 N N . SER A 1 86 ? -5.312 18.578 -3.291 1 98.81 86 SER A N 1
ATOM 690 C CA . SER A 1 86 ? -3.871 18.797 -3.215 1 98.81 86 SER A CA 1
ATOM 691 C C . SER A 1 86 ? -3.514 19.797 -2.129 1 98.81 86 SER A C 1
ATOM 693 O O . SER A 1 86 ? -4.352 20.609 -1.72 1 98.81 86 SER A O 1
ATOM 695 N N . LYS A 1 87 ? -2.299 19.75 -1.676 1 98.88 87 LYS A N 1
ATOM 696 C CA . LYS A 1 87 ? -1.834 20.734 -0.704 1 98.88 87 LYS A CA 1
ATOM 697 C C . LYS A 1 87 ? -1.846 22.141 -1.297 1 98.88 87 LYS A C 1
ATOM 699 O O . LYS A 1 87 ? -2.051 23.125 -0.579 1 98.88 87 LYS A O 1
ATOM 704 N N . LYS A 1 88 ? -1.618 22.266 -2.582 1 98.69 88 LYS A N 1
ATOM 705 C CA . LYS A 1 88 ? -1.689 23.578 -3.238 1 98.69 88 LYS A CA 1
ATOM 706 C C . LYS A 1 88 ? -3.104 24.141 -3.176 1 98.69 88 LYS A C 1
ATOM 708 O O . LYS A 1 88 ? -3.293 25.312 -2.824 1 98.69 88 LYS A O 1
ATOM 713 N N . ALA A 1 89 ? -4.082 23.312 -3.514 1 98.69 89 ALA A N 1
ATOM 714 C CA . ALA A 1 89 ? -5.473 23.75 -3.451 1 98.69 89 ALA A CA 1
ATOM 715 C C . ALA A 1 89 ? -5.883 24.078 -2.018 1 98.69 89 ALA A C 1
ATOM 717 O O . ALA A 1 89 ? -6.535 25.094 -1.769 1 98.69 89 ALA A O 1
ATOM 718 N N . TRP A 1 90 ? -5.531 23.219 -1.086 1 98.88 90 TRP A N 1
ATOM 719 C CA . TRP A 1 90 ? -5.867 23.438 0.318 1 98.88 90 TRP A CA 1
ATOM 720 C C . TRP A 1 90 ? -5.203 24.703 0.849 1 98.88 90 TRP A C 1
ATOM 722 O O . TRP A 1 90 ? -5.77 25.391 1.699 1 98.88 90 TRP A O 1
ATOM 732 N N . SER A 1 91 ? -3.949 24.969 0.393 1 98.75 91 SER A N 1
ATOM 733 C CA . SER A 1 91 ? -3.256 26.188 0.795 1 98.75 91 SER A CA 1
ATOM 734 C C . SER A 1 91 ? -4.074 27.438 0.456 1 98.75 91 SER A C 1
ATOM 736 O O . SER A 1 91 ? -4.219 28.328 1.284 1 98.75 91 SER A O 1
ATOM 738 N N . GLN A 1 92 ? -4.617 27.406 -0.742 1 98.31 92 GLN A N 1
ATOM 739 C CA . GLN A 1 92 ? -5.438 28.531 -1.171 1 98.31 92 GLN A CA 1
ATOM 740 C C . GLN A 1 92 ? -6.719 28.625 -0.344 1 98.31 92 GLN A C 1
ATOM 742 O O . GLN A 1 92 ? -7.117 29.719 0.073 1 98.31 92 GLN A O 1
ATOM 747 N N . ASP A 1 93 ? -7.352 27.5 -0.095 1 98.75 93 ASP A N 1
ATOM 748 C CA . ASP A 1 93 ? -8.586 27.453 0.681 1 98.75 93 ASP A CA 1
ATOM 749 C C . ASP A 1 93 ? -8.375 28.016 2.088 1 98.75 93 ASP A C 1
ATOM 751 O O . ASP A 1 93 ? -9.164 28.812 2.572 1 98.75 93 ASP A O 1
ATOM 755 N N . ILE A 1 94 ? -7.328 27.594 2.736 1 98.75 94 ILE A N 1
ATOM 756 C CA . ILE A 1 94 ? -7.086 27.938 4.133 1 98.75 94 ILE A CA 1
ATOM 757 C C . ILE A 1 94 ? -6.66 29.406 4.23 1 98.75 94 ILE A C 1
ATOM 759 O O . ILE A 1 94 ? -7.133 30.141 5.102 1 98.75 94 ILE A O 1
ATOM 763 N N . ILE A 1 95 ? -5.754 29.875 3.328 1 97.88 95 ILE A N 1
ATOM 764 C CA . ILE A 1 95 ? -5.301 31.25 3.346 1 97.88 95 ILE A CA 1
ATOM 765 C C . ILE A 1 95 ? -6.484 32.188 3.107 1 97.88 95 ILE A C 1
ATOM 767 O O . ILE A 1 95 ? -6.652 33.188 3.82 1 97.88 95 ILE A O 1
ATOM 771 N N . GLU A 1 96 ? -7.324 31.828 2.107 1 97.25 96 GLU A N 1
ATOM 772 C CA . GLU A 1 96 ? -8.523 32.625 1.847 1 97.25 96 GLU A CA 1
ATOM 773 C C . GLU A 1 96 ? -9.414 32.688 3.084 1 97.25 96 GLU A C 1
ATOM 775 O O . GLU A 1 96 ? -9.914 33.781 3.43 1 97.25 96 GLU A O 1
ATOM 780 N N . THR A 1 97 ? -9.617 31.609 3.754 1 97.94 97 THR A N 1
ATOM 781 C CA . THR A 1 97 ? -10.469 31.562 4.938 1 97.94 97 THR A CA 1
ATOM 782 C C . THR A 1 97 ? -9.914 32.438 6.047 1 97.94 97 THR A C 1
ATOM 784 O O . THR A 1 97 ? -10.648 33.219 6.648 1 97.94 97 THR A O 1
ATOM 787 N N . VAL A 1 98 ? -8.625 32.344 6.324 1 97.25 98 VAL A N 1
ATOM 788 C CA . VAL A 1 98 ? -7.98 33.125 7.387 1 97.25 98 VAL A CA 1
ATOM 789 C C . VAL A 1 98 ? -8.125 34.625 7.098 1 97.25 98 VAL A C 1
ATOM 791 O O . VAL A 1 98 ? -8.367 35.406 8.008 1 97.25 98 VAL A O 1
ATOM 794 N N . GLN A 1 99 ? -8.031 35 5.809 1 94.69 99 GLN A N 1
ATOM 795 C CA . GLN A 1 99 ? -8.094 36.406 5.414 1 94.69 99 GLN A CA 1
ATOM 796 C C . GLN A 1 99 ? -9.492 37 5.625 1 94.69 99 GLN A C 1
ATOM 798 O O . GLN A 1 99 ? -9.672 38.219 5.652 1 94.69 99 GLN A O 1
ATOM 803 N N . HIS A 1 100 ? -10.477 36.125 5.824 1 94.81 100 HIS A N 1
ATOM 804 C CA . HIS A 1 100 ? -11.852 36.594 5.957 1 94.81 100 HIS A CA 1
ATOM 805 C C . HIS A 1 100 ? -12.328 36.5 7.402 1 94.81 100 HIS A C 1
ATOM 807 O O . HIS A 1 100 ? -13.461 36.875 7.711 1 94.81 100 HIS A O 1
ATOM 813 N N . ILE A 1 101 ? -11.484 35.938 8.281 1 95.06 101 ILE A N 1
ATOM 814 C CA . ILE A 1 101 ? -11.859 35.906 9.695 1 95.06 101 ILE A CA 1
ATOM 815 C C . ILE A 1 101 ? -11.961 37.312 10.25 1 95.06 101 ILE A C 1
ATOM 817 O O . ILE A 1 101 ? -11.016 38.125 10.125 1 95.06 101 ILE A O 1
ATOM 821 N N . PRO A 1 102 ? -13.078 37.594 10.883 1 87.12 102 PRO A N 1
ATOM 822 C CA . PRO A 1 102 ? -13.242 38.969 11.414 1 87.12 102 PRO A CA 1
ATOM 823 C C . PRO A 1 102 ? -12.203 39.312 12.477 1 87.12 102 PRO A C 1
ATOM 825 O O . PRO A 1 102 ? -11.828 38.469 13.281 1 87.12 102 PRO A O 1
ATOM 828 N N . THR A 1 103 ? -11.742 40.562 12.555 1 79.81 103 THR A N 1
ATOM 829 C CA . THR A 1 103 ? -10.984 41.188 13.633 1 79.81 103 THR A CA 1
ATOM 830 C C . THR A 1 103 ? -9.516 40.781 13.578 1 79.81 103 THR A C 1
ATOM 832 O O . THR A 1 103 ? -8.719 41.156 14.43 1 79.81 103 THR A O 1
ATOM 835 N N . LEU A 1 104 ? -9.148 39.781 12.664 1 82.56 104 LEU A N 1
ATOM 836 C CA . LEU A 1 104 ? -7.723 39.469 12.586 1 82.56 104 LEU A CA 1
ATOM 837 C C . LEU A 1 104 ? -6.934 40.688 12.062 1 82.56 104 LEU A C 1
ATOM 839 O O . LEU A 1 104 ? -5.793 40.906 12.477 1 82.56 104 LEU A O 1
ATOM 843 N N . ARG A 1 105 ? -7.387 41.312 11.086 1 69.25 105 ARG A N 1
ATOM 844 C CA . ARG A 1 105 ? -6.73 42.562 10.68 1 69.25 105 ARG A CA 1
ATOM 845 C C . ARG A 1 105 ? -7.758 43.625 10.336 1 69.25 105 ARG A C 1
ATOM 847 O O . ARG A 1 105 ? -8.758 43.344 9.672 1 69.25 105 ARG A O 1
ATOM 854 N N . ASP A 1 106 ? -7.602 44.625 11.039 1 59.06 106 ASP A N 1
ATOM 855 C CA . ASP A 1 106 ? -8.555 45.75 10.977 1 59.06 106 ASP A CA 1
ATOM 856 C C . ASP A 1 106 ? -8.211 46.688 9.836 1 59.06 106 ASP A C 1
ATOM 858 O O . ASP A 1 106 ? -9.062 47.469 9.391 1 59.06 106 ASP A O 1
ATOM 862 N N . ASP A 1 107 ? -6.938 46.656 9.391 1 59.97 107 ASP A N 1
ATOM 863 C CA . ASP A 1 107 ? -6.52 47.75 8.531 1 59.97 107 ASP A CA 1
ATOM 864 C C . ASP A 1 107 ? -6.555 47.344 7.059 1 59.97 107 ASP A C 1
ATOM 866 O O . ASP A 1 107 ? -6 48.031 6.203 1 59.97 107 ASP A O 1
ATOM 870 N N . GLY A 1 108 ? -7.18 46.281 6.719 1 62.03 108 GLY A N 1
ATOM 871 C CA . GLY A 1 108 ? -7.262 45.875 5.32 1 62.03 108 GLY A CA 1
ATOM 872 C C . GLY A 1 108 ? -6.016 45.188 4.816 1 62.03 108 GLY A C 1
ATOM 873 O O . GLY A 1 108 ? -5.984 44.688 3.686 1 62.03 108 GLY A O 1
ATOM 874 N N . SER A 1 109 ? -5 45.188 5.555 1 69 109 SER A N 1
ATOM 875 C CA . SER A 1 109 ? -3.781 44.5 5.137 1 69 109 SER A CA 1
ATOM 876 C C . SER A 1 109 ? -3.918 42.969 5.281 1 69 109 SER A C 1
ATOM 878 O O . SER A 1 109 ? -4.812 42.5 5.977 1 69 109 SER A O 1
ATOM 880 N N . SER A 1 110 ? -3.098 42.312 4.461 1 78.06 110 SER A N 1
ATOM 881 C CA . SER A 1 110 ? -3.115 40.875 4.539 1 78.06 110 SER A CA 1
ATOM 882 C C . SER A 1 110 ? -2.586 40.375 5.887 1 78.06 110 SER A C 1
ATOM 884 O O . SER A 1 110 ? -1.612 40.906 6.41 1 78.06 110 SER A O 1
ATOM 886 N N . THR A 1 111 ? -3.309 39.5 6.359 1 89.56 111 THR A N 1
ATOM 887 C CA . THR A 1 111 ? -2.9 38.875 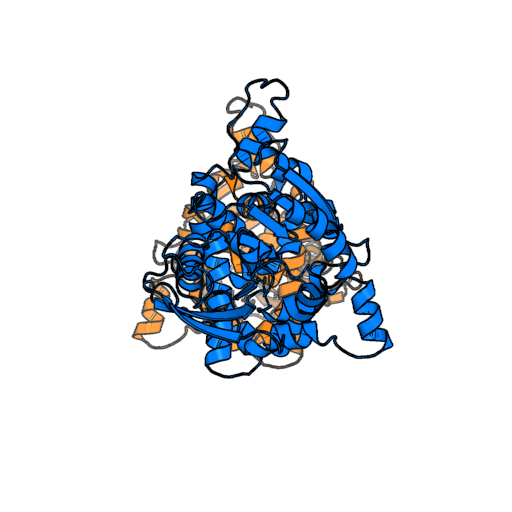7.605 1 89.56 111 THR A CA 1
ATOM 888 C C . THR A 1 111 ? -1.65 38.031 7.395 1 89.56 111 THR A C 1
ATOM 890 O O . THR A 1 111 ? -1.622 37.156 6.516 1 89.56 111 THR A O 1
ATOM 893 N N . ARG A 1 112 ? -0.578 38.375 8.125 1 94.69 112 ARG A N 1
ATOM 894 C CA . ARG A 1 112 ? 0.609 37.531 8.141 1 94.69 112 ARG A CA 1
ATOM 895 C C . ARG A 1 112 ? 0.39 36.281 9.008 1 94.69 112 ARG A C 1
ATOM 897 O O . ARG A 1 112 ? -0.259 36.375 10.055 1 94.69 112 ARG A O 1
ATOM 904 N N . ILE A 1 113 ? 0.956 35.156 8.547 1 97.12 113 ILE A N 1
ATOM 905 C CA . ILE A 1 113 ? 0.63 33.875 9.172 1 97.12 113 ILE A CA 1
ATOM 906 C C . ILE A 1 113 ? 1.916 33.125 9.523 1 97.12 113 ILE A C 1
ATOM 908 O O . ILE A 1 113 ? 2.887 33.156 8.766 1 97.12 113 ILE A O 1
ATOM 912 N N . ILE A 1 114 ? 2.014 32.562 10.695 1 98.5 114 ILE A N 1
ATOM 913 C CA . ILE A 1 114 ? 2.9 31.453 10.984 1 98.5 114 ILE A CA 1
ATOM 914 C C . ILE A 1 114 ? 2.152 30.141 10.789 1 98.5 114 ILE A C 1
ATOM 916 O O . ILE A 1 114 ? 1.234 29.812 11.547 1 98.5 114 ILE A O 1
ATOM 920 N N . ALA A 1 115 ? 2.479 29.422 9.742 1 98.88 115 ALA A N 1
ATOM 921 C CA . ALA A 1 115 ? 1.848 28.125 9.492 1 98.88 115 ALA A CA 1
ATOM 922 C C . ALA A 1 115 ? 2.494 27.031 10.336 1 98.88 115 ALA A C 1
ATOM 924 O O . ALA A 1 115 ? 3.68 26.734 10.172 1 98.88 115 ALA A O 1
ATOM 925 N N . PHE A 1 116 ? 1.778 26.484 11.25 1 98.94 116 PHE A N 1
ATOM 926 C CA . PHE A 1 116 ? 2.23 25.484 12.219 1 98.94 116 PHE A CA 1
ATOM 927 C C . PHE A 1 116 ? 1.384 24.219 12.133 1 98.94 116 PHE A C 1
ATOM 929 O O . PHE A 1 116 ? 0.225 24.219 12.555 1 98.94 116 PHE A O 1
ATOM 936 N N . GLY A 1 117 ? 1.958 23.141 11.555 1 98.94 117 GLY A N 1
ATOM 937 C CA . GLY A 1 117 ? 1.128 22 11.242 1 98.94 117 GLY A CA 1
ATOM 938 C C . GLY A 1 117 ? 1.754 20.672 11.664 1 98.94 117 GLY A C 1
ATOM 939 O O . GLY A 1 117 ? 2.973 20.578 11.82 1 98.94 117 GLY A O 1
ATOM 940 N N . HIS A 1 118 ? 0.945 19.672 11.867 1 98.94 118 HIS A N 1
ATOM 941 C CA . HIS A 1 118 ? 1.334 18.297 12.211 1 98.94 118 HIS A CA 1
ATOM 942 C C . HIS A 1 118 ? 0.922 17.328 11.125 1 98.94 118 HIS A C 1
ATOM 944 O O . HIS A 1 118 ? -0.186 17.406 10.586 1 98.94 118 HIS A O 1
ATOM 950 N N . ASP A 1 119 ? 1.834 16.359 10.758 1 98.69 119 ASP A N 1
ATOM 951 C CA . ASP A 1 119 ? 1.493 15.273 9.852 1 98.69 119 ASP A CA 1
ATOM 952 C C . ASP A 1 119 ? 0.973 15.797 8.516 1 98.69 119 ASP A C 1
ATOM 954 O O . ASP A 1 119 ? 1.658 16.562 7.84 1 98.69 119 ASP A O 1
ATOM 958 N N . ARG A 1 120 ? -0.263 15.602 8.109 1 98.62 120 ARG A N 1
ATOM 959 C CA . ARG A 1 120 ? -0.839 16.141 6.887 1 98.62 120 ARG A CA 1
ATOM 960 C C . ARG A 1 120 ? -0.906 17.672 6.945 1 98.62 120 ARG A C 1
ATOM 962 O O . ARG A 1 120 ? -0.761 18.344 5.922 1 98.62 120 ARG A O 1
ATOM 969 N N . GLY A 1 121 ? -1.144 18.156 8.109 1 98.88 121 GLY A N 1
ATOM 970 C CA . GLY A 1 121 ? -1.171 19.609 8.289 1 98.88 121 GLY A CA 1
ATOM 971 C C . GLY A 1 121 ? 0.19 20.25 8.125 1 98.88 121 GLY A C 1
ATOM 972 O O . GLY A 1 121 ? 0.285 21.406 7.68 1 98.88 121 GLY A O 1
ATOM 973 N N . ALA A 1 122 ? 1.232 19.516 8.5 1 98.94 122 ALA A N 1
ATOM 974 C CA . ALA A 1 122 ? 2.586 20.031 8.289 1 98.94 122 ALA A CA 1
ATOM 975 C C . ALA A 1 122 ? 2.914 20.094 6.797 1 98.94 122 ALA A C 1
ATOM 977 O O . ALA A 1 122 ? 3.605 21 6.348 1 98.94 122 ALA A O 1
ATOM 978 N N . ARG A 1 123 ? 2.41 19.141 6.059 1 98.88 123 ARG A N 1
ATOM 979 C CA . ARG A 1 123 ? 2.619 19.141 4.613 1 98.88 123 ARG A CA 1
ATOM 980 C C . ARG A 1 123 ? 1.861 20.281 3.949 1 98.88 123 ARG A C 1
ATOM 982 O O . ARG A 1 123 ? 2.342 20.875 2.977 1 98.88 123 ARG A O 1
ATOM 989 N N . LEU A 1 124 ? 0.734 20.562 4.484 1 98.94 124 LEU A N 1
ATOM 990 C CA . LEU A 1 124 ? 0.012 21.75 4.027 1 98.94 124 LEU A CA 1
ATOM 991 C C . LEU A 1 124 ? 0.759 23.031 4.406 1 98.94 124 LEU A C 1
ATOM 993 O O . LEU A 1 124 ? 0.858 23.953 3.602 1 98.94 124 LEU A O 1
ATOM 997 N N . ALA A 1 125 ? 1.288 23.078 5.586 1 98.94 125 ALA A N 1
ATOM 998 C CA . ALA A 1 125 ? 1.995 24.25 6.082 1 98.94 125 ALA A CA 1
ATOM 999 C C . ALA A 1 125 ? 3.182 24.594 5.188 1 98.94 125 ALA A C 1
ATOM 1001 O O . ALA A 1 125 ? 3.369 25.75 4.812 1 98.94 125 ALA A O 1
ATOM 1002 N N . TYR A 1 126 ? 3.977 23.547 4.844 1 98.81 126 TYR A N 1
ATOM 1003 C CA . TYR A 1 126 ? 5.145 23.906 4.047 1 98.81 126 TYR A CA 1
ATOM 1004 C C . TYR A 1 126 ? 4.738 24.266 2.623 1 98.81 126 TYR A C 1
ATOM 1006 O O . TYR A 1 126 ? 5.398 25.078 1.974 1 98.81 126 TYR A O 1
ATOM 1014 N N . ARG A 1 127 ? 3.623 23.703 2.125 1 98.81 127 ARG A N 1
ATOM 1015 C CA . ARG A 1 127 ? 3.113 24.141 0.828 1 98.81 127 ARG A CA 1
ATOM 1016 C C . ARG A 1 127 ? 2.666 25.594 0.872 1 98.81 127 ARG A C 1
ATOM 1018 O O . ARG A 1 127 ? 2.943 26.359 -0.053 1 98.81 127 ARG A O 1
ATOM 1025 N N . MET A 1 128 ? 1.978 25.969 1.947 1 98.62 128 MET A N 1
ATOM 1026 C CA . MET A 1 128 ? 1.545 27.359 2.123 1 98.62 128 MET A CA 1
ATOM 1027 C C . MET A 1 128 ? 2.734 28.312 2.078 1 98.62 128 MET A C 1
ATOM 1029 O O . MET A 1 128 ? 2.668 29.359 1.446 1 98.62 128 MET A O 1
ATOM 1033 N N . ALA A 1 129 ? 3.811 27.938 2.727 1 98.31 129 ALA A N 1
ATOM 1034 C CA . ALA A 1 129 ? 5.008 28.766 2.779 1 98.31 129 ALA A CA 1
ATOM 1035 C C . ALA A 1 129 ? 5.621 28.938 1.393 1 98.31 129 ALA A C 1
ATOM 1037 O O . ALA A 1 129 ? 6.207 29.984 1.09 1 98.31 129 ALA A O 1
ATOM 1038 N N . LEU A 1 130 ? 5.461 27.938 0.567 1 97.88 130 LEU A N 1
ATOM 1039 C CA . LEU A 1 130 ? 6.008 27.969 -0.783 1 97.88 130 LEU A CA 1
ATOM 1040 C C . LEU A 1 130 ? 5.094 28.766 -1.716 1 97.88 130 LEU A C 1
ATOM 1042 O O . LEU A 1 130 ? 5.57 29.453 -2.619 1 97.88 130 LEU A O 1
ATOM 1046 N N . GLU A 1 131 ? 3.783 28.688 -1.468 1 96.88 131 GLU A N 1
ATOM 1047 C CA . GLU A 1 131 ? 2.807 29.297 -2.363 1 96.88 131 GLU A CA 1
ATOM 1048 C C . GLU A 1 131 ? 2.637 30.781 -2.061 1 96.88 131 GLU A C 1
ATOM 1050 O O . GLU A 1 131 ? 2.318 31.562 -2.951 1 96.88 131 GLU A O 1
ATOM 1055 N N . ALA A 1 132 ? 2.801 31.109 -0.805 1 95.88 132 ALA A N 1
ATOM 1056 C CA . ALA A 1 132 ? 2.52 32.5 -0.385 1 95.88 132 ALA A CA 1
ATOM 1057 C C . ALA A 1 132 ? 3.57 32.969 0.604 1 95.88 132 ALA A C 1
ATOM 1059 O O . ALA A 1 132 ? 3.248 33.312 1.745 1 95.88 132 ALA A O 1
ATOM 1060 N N . PRO A 1 133 ? 4.781 33.156 0.114 1 92.06 133 PRO A N 1
ATOM 1061 C CA . PRO A 1 133 ? 5.867 33.531 1.023 1 92.06 133 PRO A CA 1
ATOM 1062 C C . PRO A 1 133 ? 5.668 34.906 1.634 1 92.06 133 PRO A C 1
ATOM 1064 O O . PRO A 1 133 ? 6.223 35.188 2.695 1 92.06 133 PRO A O 1
ATOM 1067 N N . ASP A 1 134 ? 4.879 35.75 1 1 93 134 ASP A N 1
ATOM 1068 C CA . ASP A 1 134 ? 4.629 37.094 1.529 1 93 134 ASP A CA 1
ATOM 1069 C C . ASP A 1 134 ? 3.59 37.062 2.648 1 93 134 ASP A C 1
ATOM 1071 O O . ASP A 1 134 ? 3.51 37.969 3.461 1 93 134 ASP A O 1
ATOM 1075 N N . VAL A 1 135 ? 2.812 36.031 2.691 1 95.38 135 VAL A N 1
ATOM 1076 C CA . VAL A 1 135 ? 1.748 35.875 3.678 1 95.38 135 VAL A CA 1
ATOM 1077 C C . VAL A 1 135 ? 2.227 34.969 4.82 1 95.38 135 VAL A C 1
ATOM 1079 O O . VAL A 1 135 ? 2.012 35.281 5.992 1 95.38 135 VAL A O 1
ATOM 1082 N N . VAL A 1 136 ? 2.879 33.906 4.449 1 97.69 136 VAL A N 1
ATOM 1083 C CA . VAL A 1 136 ? 3.426 33 5.438 1 97.69 136 VAL A CA 1
ATOM 1084 C C . VAL A 1 136 ? 4.848 33.406 5.801 1 97.69 136 VAL A C 1
ATOM 1086 O O . VAL A 1 136 ? 5.777 33.219 5.008 1 97.69 136 VAL A O 1
ATOM 1089 N N . VAL A 1 137 ? 5.004 33.812 7.074 1 97.5 137 VAL A N 1
ATOM 1090 C CA . VAL A 1 137 ? 6.273 34.438 7.438 1 97.5 137 VAL A CA 1
ATOM 1091 C C . VAL A 1 137 ? 7.043 33.5 8.391 1 97.5 137 VAL A C 1
ATOM 1093 O O . VAL A 1 137 ? 8.18 33.812 8.766 1 97.5 137 VAL A O 1
ATOM 1096 N N . GLY A 1 138 ? 6.492 32.406 8.797 1 98.44 138 GLY A N 1
ATOM 1097 C CA . GLY A 1 138 ? 7.082 31.375 9.617 1 98.44 138 GLY A CA 1
ATOM 1098 C C . GLY A 1 138 ? 6.477 30 9.367 1 98.44 138 GLY A C 1
ATOM 1099 O O . GLY A 1 138 ? 5.297 29.891 9.039 1 98.44 138 GLY A O 1
ATOM 1100 N N . LEU A 1 139 ? 7.297 29 9.539 1 98.81 139 LEU A N 1
ATOM 1101 C CA . LEU A 1 139 ? 6.867 27.641 9.219 1 98.81 139 LEU A CA 1
ATOM 1102 C C . LEU A 1 139 ? 7.246 26.688 10.344 1 98.81 139 LEU A C 1
ATOM 1104 O O . LEU A 1 139 ? 8.422 26.531 10.672 1 98.81 139 LEU A O 1
ATOM 1108 N N . GLY A 1 140 ? 6.293 26.094 11.023 1 98.94 140 GLY A N 1
ATOM 1109 C CA . GLY A 1 140 ? 6.48 24.984 11.938 1 98.94 140 GLY A CA 1
ATOM 1110 C C . GLY A 1 140 ? 5.988 23.656 11.367 1 98.94 140 GLY A C 1
ATOM 1111 O O . GLY A 1 140 ? 4.809 23.531 11.039 1 98.94 140 GLY A O 1
ATOM 1112 N N . VAL A 1 141 ? 6.848 22.688 11.195 1 98.94 141 VAL A N 1
ATOM 1113 C CA . VAL A 1 141 ? 6.48 21.375 10.68 1 98.94 141 VAL A CA 1
ATOM 1114 C C . VAL A 1 141 ? 6.711 20.312 11.75 1 98.94 141 VAL A C 1
ATOM 1116 O O . VAL A 1 141 ? 7.84 20.125 12.203 1 98.94 141 VAL A O 1
ATOM 1119 N N . LEU A 1 142 ? 5.605 19.656 12.102 1 98.94 142 LEU A N 1
ATOM 1120 C CA . LEU A 1 142 ? 5.66 18.703 13.211 1 98.94 142 LEU A CA 1
ATOM 1121 C C . LEU A 1 142 ? 5.547 17.266 12.711 1 98.94 142 LEU A C 1
ATOM 1123 O O . LEU A 1 142 ? 4.516 16.875 12.156 1 98.94 142 LEU A O 1
ATOM 1127 N N . ASP A 1 143 ? 6.582 16.484 12.812 1 98.88 143 ASP A N 1
ATOM 1128 C CA . ASP A 1 143 ? 6.773 15.047 12.688 1 98.88 143 ASP A CA 1
ATOM 1129 C C . ASP A 1 143 ? 6.559 14.586 11.25 1 98.88 143 ASP A C 1
ATOM 1131 O O . ASP A 1 143 ? 5.797 13.648 11 1 98.88 143 ASP A O 1
ATOM 1135 N N . ILE A 1 144 ? 7.27 15.297 10.359 1 98.81 144 ILE A N 1
ATOM 1136 C CA . ILE A 1 144 ? 7.262 14.859 8.969 1 98.81 144 ILE A CA 1
ATOM 1137 C C . ILE A 1 144 ? 8.625 15.109 8.336 1 98.81 144 ILE A C 1
ATOM 1139 O O . ILE A 1 144 ? 9.398 15.945 8.828 1 98.81 144 ILE A O 1
ATOM 1143 N N . VAL A 1 145 ? 8.969 14.398 7.312 1 98.62 145 VAL A N 1
ATOM 1144 C CA . VAL A 1 145 ? 9.812 14.844 6.211 1 98.62 145 VAL A CA 1
ATOM 1145 C C . VAL A 1 145 ? 8.945 15.172 4.996 1 98.62 145 VAL A C 1
ATOM 1147 O O . VAL A 1 145 ? 7.789 14.742 4.918 1 98.62 145 VAL A O 1
ATOM 1150 N N . PRO A 1 146 ? 9.438 16 4.121 1 98.69 146 PRO A N 1
ATOM 1151 C CA . PRO A 1 146 ? 8.578 16.391 3 1 98.69 146 PRO A CA 1
ATOM 1152 C C . PRO A 1 146 ? 8.125 15.188 2.168 1 98.69 146 PRO A C 1
ATOM 1154 O O . PRO A 1 146 ? 8.789 14.148 2.16 1 98.69 146 PRO A O 1
ATOM 1157 N N . THR A 1 147 ? 7.051 15.344 1.487 1 98.56 147 THR A N 1
ATOM 1158 C CA . THR A 1 147 ? 6.301 14.281 0.829 1 98.56 147 THR A CA 1
ATOM 1159 C C . THR A 1 147 ? 7.203 13.477 -0.103 1 98.56 147 THR A C 1
ATOM 1161 O O . THR A 1 147 ? 7.246 12.25 -0.024 1 98.56 147 THR A O 1
ATOM 1164 N N . PRO A 1 148 ? 8.016 14.141 -1.013 1 98.06 148 PRO A N 1
ATOM 1165 C CA . PRO A 1 148 ? 8.852 13.336 -1.91 1 98.06 148 PRO A CA 1
ATOM 1166 C C . PRO A 1 148 ? 9.898 12.516 -1.164 1 98.06 148 PRO A C 1
ATOM 1168 O O . PRO A 1 148 ? 10.281 11.438 -1.618 1 98.06 148 PRO A O 1
ATOM 1171 N N . PHE A 1 149 ? 10.359 13.039 -0.019 1 97.5 149 PHE A N 1
ATOM 1172 C CA . PHE A 1 149 ? 11.352 12.312 0.763 1 97.5 149 PHE A CA 1
ATOM 1173 C C . PHE A 1 149 ? 10.75 11.047 1.365 1 97.5 149 PHE A C 1
ATOM 1175 O O . PHE A 1 149 ? 11.406 10.008 1.429 1 97.5 149 PHE A O 1
ATOM 1182 N N . MET A 1 150 ? 9.5 11.172 1.869 1 97.38 150 MET A N 1
ATOM 1183 C CA . MET A 1 150 ? 8.805 9.992 2.361 1 97.38 150 MET A CA 1
ATOM 1184 C C . MET A 1 150 ? 8.672 8.938 1.265 1 97.38 150 MET A C 1
ATOM 1186 O O . MET A 1 150 ? 9.016 7.773 1.472 1 97.38 150 MET A O 1
ATOM 1190 N N . TRP A 1 151 ? 8.211 9.312 0.094 1 97.25 151 TRP A N 1
ATOM 1191 C CA . TRP A 1 151 ? 7.977 8.398 -1.021 1 97.25 151 TRP A CA 1
ATOM 1192 C C . TRP A 1 151 ? 9.289 7.836 -1.549 1 97.25 151 TRP A C 1
ATOM 1194 O O . TRP A 1 151 ? 9.344 6.688 -2 1 97.25 151 TRP A O 1
ATOM 1204 N N . SER A 1 152 ? 10.375 8.625 -1.494 1 96.19 152 SER A N 1
ATOM 1205 C CA . SER A 1 152 ? 11.664 8.164 -1.992 1 96.19 152 SER A CA 1
ATOM 1206 C C . SER A 1 152 ? 12.219 7.031 -1.133 1 96.19 152 SER A C 1
ATOM 1208 O O . SER A 1 152 ? 12.984 6.195 -1.614 1 96.19 152 SER A O 1
ATOM 1210 N N . ARG A 1 153 ? 11.805 6.988 0.12 1 95.75 153 ARG A N 1
ATOM 1211 C CA . ARG A 1 153 ? 12.289 5.957 1.031 1 95.75 153 ARG A CA 1
ATOM 1212 C C . ARG A 1 153 ? 11.547 4.641 0.815 1 95.75 153 ARG A C 1
ATOM 1214 O O . ARG A 1 153 ? 12 3.586 1.261 1 95.75 153 ARG A O 1
ATOM 1221 N N . MET A 1 154 ? 10.406 4.684 0.165 1 96.25 154 MET A N 1
ATOM 1222 C CA . MET A 1 154 ? 9.672 3.475 -0.193 1 96.25 154 MET A CA 1
ATOM 1223 C C . MET A 1 154 ? 10.289 2.801 -1.414 1 96.25 154 MET A C 1
ATOM 1225 O O . MET A 1 154 ? 9.797 2.969 -2.533 1 96.25 154 MET A O 1
ATOM 1229 N N . SER A 1 155 ? 11.305 1.986 -1.152 1 94.75 155 SER A N 1
ATOM 1230 C CA . SER A 1 155 ? 12.062 1.4 -2.256 1 94.75 155 SER A CA 1
ATOM 1231 C C . SER A 1 155 ? 12.742 0.104 -1.832 1 94.75 155 SER A C 1
ATOM 1233 O O . SER A 1 155 ? 13.062 -0.081 -0.655 1 94.75 155 SER A O 1
ATOM 1235 N N . LEU A 1 156 ? 12.898 -0.807 -2.805 1 94.56 156 LEU A N 1
ATOM 1236 C CA . LEU A 1 156 ? 13.617 -2.053 -2.566 1 94.56 156 LEU A CA 1
ATOM 1237 C C . LEU A 1 156 ? 15.094 -1.786 -2.295 1 94.56 156 LEU A C 1
ATOM 1239 O O . LEU A 1 156 ? 15.703 -2.438 -1.44 1 94.56 156 LEU A O 1
ATOM 1243 N N . SER A 1 157 ? 15.742 -0.836 -2.967 1 84.62 157 SER A N 1
ATOM 1244 C CA . SER A 1 157 ? 17.172 -0.583 -2.961 1 84.62 157 SER A CA 1
ATOM 1245 C C . SER A 1 157 ? 17.641 -0.038 -1.612 1 84.62 157 SER A C 1
ATOM 1247 O O . SER A 1 157 ? 18.766 -0.298 -1.183 1 84.62 157 SER A O 1
ATOM 1249 N N . GLU A 1 158 ? 16.812 0.666 -0.957 1 75.44 158 GLU A N 1
ATOM 1250 C CA . GLU A 1 158 ? 17.234 1.326 0.273 1 75.44 158 GLU A CA 1
ATOM 1251 C C . GLU A 1 158 ? 17.047 0.415 1.482 1 75.44 158 GLU A C 1
ATOM 1253 O O . GLU A 1 158 ? 17.938 0.299 2.324 1 75.44 158 GLU A O 1
ATOM 1258 N N . SER A 1 159 ? 16.016 -0.224 1.56 1 83.62 159 SER A N 1
ATOM 1259 C CA . SER A 1 159 ? 15.688 -0.847 2.838 1 83.62 159 SER A CA 1
ATOM 1260 C C . SER A 1 159 ? 14.781 -2.059 2.646 1 83.62 159 SER A C 1
ATOM 1262 O O . SER A 1 159 ? 14.133 -2.512 3.594 1 83.62 159 SER A O 1
ATOM 1264 N N . ARG A 1 160 ? 14.664 -2.596 1.427 1 92.56 160 ARG A N 1
ATOM 1265 C CA . ARG A 1 160 ? 13.766 -3.711 1.135 1 92.56 160 ARG A CA 1
ATOM 1266 C C . ARG A 1 160 ? 12.328 -3.357 1.475 1 92.56 160 ARG A C 1
ATOM 1268 O O . ARG A 1 160 ? 11.633 -4.129 2.139 1 92.56 160 ARG A O 1
ATOM 1275 N N . HIS A 1 161 ? 11.977 -2.111 1.222 1 95.56 161 HIS A N 1
ATOM 1276 C CA . HIS A 1 161 ? 10.633 -1.567 1.374 1 95.56 161 HIS A CA 1
ATOM 1277 C C . HIS A 1 161 ? 10.203 -1.554 2.838 1 95.56 161 HIS A C 1
ATOM 1279 O O . HIS A 1 161 ? 9.016 -1.713 3.145 1 95.56 161 HIS A O 1
ATOM 1285 N N . ASP A 1 162 ? 11.109 -1.396 3.73 1 95.94 162 ASP A N 1
ATOM 1286 C CA . ASP A 1 162 ? 10.781 -1.255 5.145 1 95.94 162 ASP A CA 1
ATOM 1287 C C . ASP A 1 162 ? 9.836 -0.075 5.371 1 95.94 162 ASP A C 1
ATOM 1289 O O . ASP A 1 162 ? 8.844 -0.196 6.09 1 95.94 162 ASP A O 1
ATOM 1293 N N . GLU A 1 163 ? 10.102 1.042 4.691 1 96.44 163 GLU A N 1
ATOM 1294 C CA . GLU A 1 163 ? 9.258 2.219 4.867 1 96.44 163 GLU A CA 1
ATOM 1295 C C . GLU A 1 163 ? 7.875 2 4.258 1 96.44 163 GLU A C 1
ATOM 1297 O O . GLU A 1 163 ? 6.871 2.467 4.801 1 96.44 163 GLU A O 1
ATOM 1302 N N . THR A 1 164 ? 7.828 1.306 3.1 1 97.12 164 THR A N 1
ATOM 1303 C CA . THR A 1 164 ? 6.539 0.994 2.496 1 97.12 164 THR A CA 1
ATOM 1304 C C . THR A 1 164 ? 5.641 0.255 3.484 1 97.12 164 THR A C 1
ATOM 1306 O O . THR A 1 164 ? 4.445 0.542 3.582 1 97.12 164 THR A O 1
ATOM 1309 N N . LYS A 1 165 ? 6.238 -0.673 4.195 1 95.88 165 LYS A N 1
ATOM 1310 C CA . LYS A 1 165 ? 5.488 -1.467 5.164 1 95.88 165 LYS A CA 1
ATOM 1311 C C . LYS A 1 165 ? 5.078 -0.622 6.367 1 95.88 165 LYS A C 1
ATOM 1313 O O . LYS A 1 165 ? 3.949 -0.734 6.855 1 95.88 165 LYS A O 1
ATOM 1318 N N . LYS A 1 166 ? 5.949 0.239 6.832 1 96 166 LYS A N 1
ATOM 1319 C CA . LYS A 1 166 ? 5.656 1.105 7.969 1 96 166 LYS A CA 1
ATOM 1320 C C . LYS A 1 166 ? 4.594 2.141 7.613 1 96 166 LYS A C 1
ATOM 1322 O O . LYS A 1 166 ? 3.793 2.535 8.461 1 96 166 LYS A O 1
ATOM 1327 N N . SER A 1 167 ? 4.609 2.57 6.352 1 97.5 167 SER A N 1
ATOM 1328 C CA . SER A 1 167 ? 3.703 3.613 5.883 1 97.5 167 SER A CA 1
ATOM 1329 C C . SER A 1 167 ? 2.658 3.047 4.93 1 97.5 167 SER A C 1
ATOM 1331 O O . SER A 1 167 ? 2.254 3.717 3.975 1 97.5 167 SER A O 1
ATOM 1333 N N . HIS A 1 168 ? 2.246 1.793 5.195 1 98.5 168 HIS A N 1
ATOM 1334 C CA . HIS A 1 168 ? 1.322 1.072 4.328 1 98.5 168 HIS A CA 1
ATOM 1335 C C . HIS A 1 168 ? 0.037 1.864 4.113 1 98.5 168 HIS A C 1
ATOM 1337 O O . HIS A 1 168 ? -0.575 1.783 3.045 1 98.5 168 HIS A O 1
ATOM 1343 N N . HIS A 1 169 ? -0.374 2.703 5.051 1 98.69 169 HIS A N 1
ATOM 1344 C CA . HIS A 1 169 ? -1.63 3.439 4.957 1 98.69 169 HIS A CA 1
ATOM 1345 C C . HIS A 1 169 ? -1.571 4.488 3.85 1 98.69 169 HIS A C 1
ATOM 1347 O O . HIS A 1 169 ? -2.605 4.879 3.305 1 98.69 169 HIS A O 1
ATOM 1353 N N . TRP A 1 170 ? -0.321 5.008 3.482 1 98.69 170 TRP A N 1
ATOM 1354 C CA . TRP A 1 170 ? -0.196 5.953 2.377 1 98.69 170 TRP A CA 1
ATOM 1355 C C . TRP A 1 170 ? -0.691 5.336 1.073 1 98.69 170 TRP A C 1
ATOM 1357 O O . TRP A 1 170 ? -1.38 5.992 0.29 1 98.69 170 TRP A O 1
ATOM 1367 N N . VAL A 1 171 ? -0.327 4.078 0.902 1 98.75 171 VAL A N 1
ATOM 1368 C CA . VAL A 1 171 ? -0.655 3.381 -0.337 1 98.75 171 VAL A CA 1
ATOM 1369 C C . VAL A 1 171 ? -2.115 2.936 -0.308 1 98.75 171 VAL A C 1
ATOM 1371 O O . VAL A 1 171 ? -2.836 3.078 -1.299 1 98.75 171 VAL A O 1
ATOM 1374 N N . PHE A 1 172 ? -2.578 2.438 0.829 1 98.88 172 PHE A N 1
ATOM 1375 C CA . PHE A 1 172 ? -3.947 1.953 0.952 1 98.88 172 PHE A CA 1
ATOM 1376 C C . PHE A 1 172 ? -4.941 3.092 0.764 1 98.88 172 PHE A C 1
ATOM 1378 O O . PHE A 1 172 ? -5.898 2.965 -0.003 1 98.88 172 PHE A O 1
ATOM 1385 N N . LEU A 1 173 ? -4.785 4.188 1.437 1 98.88 173 LEU A N 1
ATOM 1386 C CA . LEU A 1 173 ? -5.707 5.316 1.35 1 98.88 173 LEU A CA 1
ATOM 1387 C C . LEU A 1 173 ? -5.688 5.926 -0.047 1 98.88 173 LEU A C 1
ATOM 1389 O O . LEU A 1 173 ? -6.684 6.504 -0.49 1 98.88 173 LEU A O 1
ATOM 1393 N N . ALA A 1 174 ? -4.602 5.754 -0.8 1 98.75 174 ALA A N 1
ATOM 1394 C CA . ALA A 1 174 ? -4.473 6.316 -2.143 1 98.75 174 ALA A CA 1
ATOM 1395 C C . ALA A 1 174 ? -5.027 5.359 -3.193 1 98.75 174 ALA A C 1
ATOM 1397 O O . ALA A 1 174 ? -5.027 5.668 -4.387 1 98.75 174 ALA A O 1
ATOM 1398 N N . SER A 1 175 ? -5.465 4.145 -2.779 1 98.62 175 SER A N 1
ATOM 1399 C CA . SER A 1 175 ? -6.023 3.182 -3.721 1 98.62 175 SER A CA 1
ATOM 1400 C C . SER A 1 175 ? -7.234 3.76 -4.445 1 98.62 175 SER A C 1
ATOM 1402 O O . SER A 1 175 ? -7.84 4.727 -3.98 1 98.62 175 SER A O 1
ATOM 1404 N N . PRO A 1 176 ? -7.637 3.188 -5.59 1 97.81 176 PRO A N 1
ATOM 1405 C CA . PRO A 1 176 ? -8.727 3.754 -6.391 1 97.81 176 PRO A CA 1
ATOM 1406 C C . PRO A 1 176 ? -10.062 3.744 -5.656 1 97.81 176 PRO A C 1
ATOM 1408 O O . PRO A 1 176 ? -10.383 2.773 -4.965 1 97.81 176 PRO A O 1
ATOM 1411 N N . SER A 1 177 ? -10.812 4.824 -5.766 1 97.44 177 SER A N 1
ATOM 1412 C CA . SER A 1 177 ? -12.195 4.887 -5.297 1 97.44 177 SER A CA 1
ATOM 1413 C C . SER A 1 177 ? -13.07 3.869 -6.016 1 97.44 177 SER A C 1
ATOM 1415 O O . SER A 1 177 ? -12.906 3.637 -7.215 1 97.44 177 SER A O 1
ATOM 1417 N N . PRO A 1 178 ? -13.875 3.268 -5.273 1 98.06 178 PRO A N 1
ATOM 1418 C CA . PRO A 1 178 ? -14.266 3.51 -3.883 1 98.06 178 PRO A CA 1
ATOM 1419 C C . PRO A 1 178 ? -13.695 2.467 -2.922 1 98.06 178 PRO A C 1
ATOM 1421 O O . PRO A 1 178 ? -14.266 2.229 -1.855 1 98.06 178 PRO A O 1
ATOM 1424 N N . LEU A 1 179 ? -12.641 1.814 -3.295 1 98.69 179 LEU A N 1
ATOM 1425 C CA . LEU A 1 179 ? -12.156 0.644 -2.568 1 98.69 179 LEU A CA 1
ATOM 1426 C C . LEU A 1 179 ? -11.883 0.986 -1.107 1 98.69 179 LEU A C 1
ATOM 1428 O O . LEU A 1 179 ? -12.555 0.471 -0.21 1 98.69 179 LEU A O 1
ATOM 1432 N N . PRO A 1 180 ? -10.938 1.903 -0.777 1 98.81 180 PRO A N 1
ATOM 1433 C CA . PRO A 1 180 ? -10.672 2.141 0.643 1 98.81 180 PRO A CA 1
ATOM 1434 C C . PRO A 1 180 ? -11.867 2.756 1.374 1 98.81 180 PRO A C 1
ATOM 1436 O O . PRO A 1 180 ? -12.109 2.436 2.539 1 98.81 180 PRO A O 1
ATOM 1439 N N . GLU A 1 181 ? -12.648 3.65 0.663 1 98.56 181 GLU A N 1
ATOM 1440 C CA . GLU A 1 181 ? -13.82 4.27 1.271 1 98.56 181 GLU A CA 1
ATOM 1441 C C . GLU A 1 181 ? -14.82 3.219 1.736 1 98.56 181 GLU A C 1
ATOM 1443 O O . GLU A 1 181 ? -15.344 3.301 2.85 1 98.56 181 GLU A O 1
ATOM 1448 N N . THR A 1 182 ? -15.031 2.25 0.863 1 98.5 182 THR A N 1
ATOM 1449 C CA . THR A 1 182 ? -16.016 1.213 1.154 1 98.5 182 THR A CA 1
ATOM 1450 C C . THR A 1 182 ? -15.539 0.329 2.307 1 98.5 182 THR A C 1
ATOM 1452 O O . THR A 1 182 ? -16.312 0.047 3.23 1 98.5 182 THR A O 1
ATOM 1455 N N . LEU A 1 183 ? -14.305 -0.08 2.273 1 98.75 183 LEU A N 1
ATOM 1456 C CA . LEU A 1 183 ? -13.773 -0.96 3.309 1 98.75 183 LEU A CA 1
ATOM 1457 C C . LEU A 1 183 ? -13.727 -0.251 4.656 1 98.75 183 LEU A C 1
ATOM 1459 O O . LEU A 1 183 ? -14.148 -0.813 5.672 1 98.75 183 LEU A O 1
ATOM 1463 N N . ILE A 1 184 ? -13.258 0.982 4.699 1 98.81 184 ILE A N 1
ATOM 1464 C CA . ILE A 1 184 ? -13.102 1.725 5.945 1 98.81 184 ILE A CA 1
ATOM 1465 C C . ILE A 1 184 ? -14.477 2.035 6.539 1 98.81 184 ILE A C 1
ATOM 1467 O O . ILE A 1 184 ? -14.695 1.86 7.738 1 98.81 184 ILE A O 1
ATOM 1471 N N . SER A 1 185 ? -15.422 2.525 5.699 1 98.31 185 SER A N 1
ATOM 1472 C CA . SER A 1 185 ? -16.719 2.945 6.207 1 98.31 185 SER A CA 1
ATOM 1473 C C . SER A 1 185 ? -17.469 1.776 6.836 1 98.31 185 SER A C 1
ATOM 1475 O O . SER A 1 185 ? -18.234 1.964 7.781 1 98.31 185 SER A O 1
ATOM 1477 N N . ALA A 1 186 ? -17.188 0.524 6.348 1 97.62 186 ALA A N 1
ATOM 1478 C CA . ALA A 1 186 ? -17.859 -0.66 6.879 1 97.62 186 ALA A CA 1
ATOM 1479 C C . ALA A 1 186 ? -17.297 -1.046 8.242 1 97.62 186 ALA A C 1
ATOM 1481 O O . ALA A 1 186 ? -17.938 -1.795 8.992 1 97.62 186 ALA A O 1
ATOM 1482 N N . GLN A 1 187 ? -16.078 -0.577 8.57 1 98 187 GLN A N 1
ATOM 1483 C CA . GLN A 1 187 ? -15.391 -0.868 9.82 1 98 187 GLN A CA 1
ATOM 1484 C C . GLN A 1 187 ? -14.703 0.378 10.367 1 98 187 GLN A C 1
ATOM 1486 O O . GLN A 1 187 ? -13.539 0.323 10.781 1 98 187 GLN A O 1
ATOM 1491 N N . ALA A 1 188 ? -15.438 1.509 10.344 1 98.44 188 ALA A N 1
ATOM 1492 C CA . ALA A 1 188 ? -14.805 2.801 10.602 1 98.44 188 ALA A CA 1
ATOM 1493 C C . ALA A 1 188 ? -14.227 2.859 12.016 1 98.44 188 ALA A C 1
ATOM 1495 O O . ALA A 1 188 ? -13.086 3.287 12.203 1 98.44 188 ALA A O 1
ATOM 1496 N N . GLU A 1 189 ? -15 2.492 13.016 1 97.94 189 GLU A N 1
ATOM 1497 C CA . GLU A 1 189 ? -14.516 2.539 14.391 1 97.94 189 GLU A CA 1
ATOM 1498 C C . GLU A 1 189 ? -13.266 1.679 14.57 1 97.94 189 GLU A C 1
ATOM 1500 O O . GLU A 1 189 ? -12.305 2.1 15.203 1 97.94 189 GLU A O 1
ATOM 1505 N N . PHE A 1 190 ? -13.289 0.417 14.047 1 98.25 190 PHE A N 1
ATOM 1506 C CA . PHE A 1 190 ? -12.117 -0.458 14.109 1 98.25 190 PHE A CA 1
ATOM 1507 C C . PHE A 1 190 ? -10.922 0.189 13.43 1 98.25 190 PHE A C 1
ATOM 1509 O O . PHE A 1 190 ? -9.836 0.252 14.008 1 98.25 190 PHE A O 1
ATOM 1516 N N . TYR A 1 191 ? -11.148 0.683 12.156 1 98.75 191 TYR A N 1
ATOM 1517 C CA . TYR A 1 191 ? -10.055 1.204 11.344 1 98.75 191 TYR A CA 1
ATOM 1518 C C . TYR A 1 191 ? -9.367 2.369 12.047 1 98.75 191 TYR A C 1
ATOM 1520 O O . TYR A 1 191 ? -8.133 2.398 12.156 1 98.75 191 TYR A O 1
ATOM 1528 N N . TYR A 1 192 ? -10.094 3.305 12.508 1 98.56 192 TYR A N 1
ATOM 1529 C CA . TYR A 1 192 ? -9.508 4.527 13.047 1 98.56 192 TYR A CA 1
ATOM 1530 C C . TYR A 1 192 ? -8.93 4.285 14.438 1 98.56 192 TYR A C 1
ATOM 1532 O O . TYR A 1 192 ? -7.914 4.879 14.812 1 98.56 192 TYR A O 1
ATOM 1540 N N . THR A 1 193 ? -9.594 3.449 15.266 1 97.06 193 THR A N 1
ATOM 1541 C CA . THR A 1 193 ? -9.008 3.086 16.547 1 97.06 193 THR A CA 1
ATOM 1542 C C . THR A 1 193 ? -7.68 2.357 16.359 1 97.06 193 THR A C 1
ATOM 1544 O O . THR A 1 193 ? -6.695 2.664 17.031 1 97.06 193 THR A O 1
ATOM 1547 N N . TYR A 1 194 ? -7.676 1.385 15.43 1 97.56 194 TYR A N 1
ATOM 1548 C CA . TYR A 1 194 ? -6.461 0.652 15.094 1 97.56 194 TYR A CA 1
ATOM 1549 C C . TYR A 1 194 ? -5.359 1.602 14.633 1 97.56 194 TYR A C 1
ATOM 1551 O O . TYR A 1 194 ? -4.219 1.506 15.094 1 97.56 194 TYR A O 1
ATOM 1559 N N . THR A 1 195 ? -5.684 2.537 13.742 1 98 195 THR A N 1
ATOM 1560 C CA . THR A 1 195 ? -4.73 3.48 13.172 1 98 195 THR A CA 1
ATOM 1561 C C . THR A 1 195 ? -4.16 4.398 14.25 1 98 195 THR A C 1
ATOM 1563 O O . THR A 1 195 ? -2.939 4.559 14.352 1 98 195 THR A O 1
ATOM 1566 N N . MET A 1 196 ? -5.016 4.969 15.086 1 97.38 196 MET A N 1
ATOM 1567 C CA . MET A 1 196 ? -4.562 5.871 16.141 1 97.38 196 MET A CA 1
ATOM 1568 C C . MET A 1 196 ? -3.662 5.141 17.125 1 97.38 196 MET A C 1
ATOM 1570 O O . MET A 1 196 ? -2.613 5.656 17.516 1 97.38 196 MET A O 1
ATOM 1574 N N . LYS A 1 197 ? -4.035 3.947 17.516 1 96.44 197 LYS A N 1
ATOM 1575 C CA . LYS A 1 197 ? -3.246 3.174 18.469 1 96.44 197 LYS A CA 1
ATOM 1576 C C . LYS A 1 197 ? -1.878 2.822 17.891 1 96.44 197 LYS A C 1
ATOM 1578 O O . LYS A 1 197 ? -0.874 2.85 18.609 1 96.44 197 LYS A O 1
ATOM 1583 N N . SER A 1 198 ? -1.858 2.518 16.609 1 97.12 198 SER A N 1
ATOM 1584 C CA . SER A 1 198 ? -0.621 2.082 15.969 1 97.12 198 SER A CA 1
ATOM 1585 C C . SER A 1 198 ? 0.395 3.217 15.898 1 97.12 198 SER A C 1
ATOM 1587 O O . SER A 1 198 ? 1.598 2.975 15.781 1 97.12 198 SER A O 1
ATOM 1589 N N . TRP A 1 199 ? -0.009 4.473 16.016 1 97.88 199 TRP A N 1
ATOM 1590 C CA . TRP A 1 199 ? 0.891 5.617 15.898 1 97.88 199 TRP A CA 1
ATOM 1591 C C . TRP A 1 199 ? 1.123 6.262 17.266 1 97.88 199 TRP A C 1
ATOM 1593 O O . TRP A 1 199 ? 1.894 7.219 17.375 1 97.88 199 TRP A O 1
ATOM 1603 N N . THR A 1 200 ? 0.402 5.781 18.266 1 97.88 200 THR A N 1
ATOM 1604 C CA . THR A 1 200 ? 0.536 6.273 19.625 1 97.88 200 THR A CA 1
ATOM 1605 C C . THR A 1 200 ? 1.715 5.609 20.328 1 97.88 200 THR A C 1
ATOM 1607 O O . THR A 1 200 ? 1.968 4.418 20.141 1 97.88 200 THR A O 1
ATOM 1610 N N . GLY A 1 201 ? 2.449 6.371 21.141 1 97.75 201 GLY A N 1
ATOM 1611 C CA . GLY A 1 201 ? 3.621 5.867 21.844 1 97.75 201 GLY A CA 1
ATOM 1612 C C . GLY A 1 201 ? 3.281 4.852 22.906 1 97.75 201 GLY A C 1
ATOM 1613 O O . GLY A 1 201 ? 2.154 4.816 23.406 1 97.75 201 GLY A O 1
ATOM 1614 N N . SER A 1 202 ? 4.273 4.059 23.281 1 96.5 202 SER A N 1
ATOM 1615 C CA . SER A 1 202 ? 4.082 2.969 24.219 1 96.5 202 SER A CA 1
ATOM 1616 C C . SER A 1 202 ? 3.68 3.498 25.594 1 96.5 202 SER A C 1
ATOM 1618 O O . SER A 1 202 ? 2.928 2.846 26.328 1 96.5 202 SER A O 1
ATOM 1620 N N . SER A 1 203 ? 4.168 4.684 26 1 94.5 203 SER A N 1
ATOM 1621 C CA . SER A 1 203 ? 3.832 5.25 27.312 1 94.5 203 SER A CA 1
ATOM 1622 C C . SER A 1 203 ? 2.342 5.551 27.422 1 94.5 203 SER A C 1
ATOM 1624 O O . SER A 1 203 ? 1.713 5.25 28.438 1 94.5 203 SER A O 1
ATOM 1626 N N . THR A 1 204 ? 1.835 6.141 26.359 1 93.81 204 THR A N 1
ATOM 1627 C CA . THR A 1 204 ? 0.41 6.449 26.328 1 93.81 204 THR A CA 1
ATOM 1628 C C . THR A 1 204 ? -0.419 5.172 26.25 1 93.81 204 THR A C 1
ATOM 1630 O O . THR A 1 204 ? -1.454 5.055 26.906 1 93.81 204 THR A O 1
ATOM 1633 N N . LEU A 1 205 ? -0.012 4.211 25.453 1 94.75 205 LEU A N 1
ATOM 1634 C CA . LEU A 1 205 ? -0.729 2.947 25.328 1 94.75 205 LEU A CA 1
ATOM 1635 C C . LEU A 1 205 ? -0.778 2.207 26.656 1 94.75 205 LEU A C 1
ATOM 1637 O O . LEU A 1 205 ? -1.784 1.573 26.984 1 94.75 205 LEU A O 1
ATOM 1641 N N . ALA A 1 206 ? 0.344 2.256 27.375 1 92.75 206 ALA A N 1
ATOM 1642 C CA . ALA A 1 206 ? 0.39 1.62 28.688 1 92.75 206 ALA A CA 1
ATOM 1643 C C . ALA A 1 206 ? -0.648 2.227 29.625 1 92.75 206 ALA A C 1
ATOM 1645 O O . ALA A 1 206 ? -1.254 1.517 30.438 1 92.75 206 ALA A O 1
ATOM 1646 N N . THR A 1 207 ? -0.802 3.488 29.484 1 88.88 207 THR A N 1
ATOM 1647 C CA . THR A 1 207 ? -1.79 4.176 30.312 1 88.88 207 THR A CA 1
ATOM 1648 C C . THR A 1 207 ? -3.205 3.758 29.922 1 88.88 207 THR A C 1
ATOM 1650 O O . THR A 1 207 ? -4.066 3.58 30.797 1 88.88 207 THR A O 1
ATOM 1653 N N . PHE A 1 208 ? -3.451 3.658 28.594 1 88.19 208 PHE A N 1
ATOM 1654 C CA . PHE A 1 208 ? -4.719 3.139 28.094 1 88.19 208 PHE A CA 1
ATOM 1655 C C . PHE A 1 208 ? -5.043 1.795 28.734 1 88.19 208 PHE A C 1
ATOM 1657 O O . PHE A 1 208 ? -6.152 1.591 29.234 1 88.19 208 PHE A O 1
ATOM 1664 N N . ASP A 1 209 ? -4.027 0.928 28.703 1 86.81 209 ASP A N 1
ATOM 1665 C CA . ASP A 1 209 ? -4.219 -0.441 29.172 1 86.81 209 ASP A CA 1
ATOM 1666 C C . ASP A 1 209 ? -4.461 -0.476 30.672 1 86.81 209 ASP A C 1
ATOM 1668 O O . ASP A 1 209 ? -5.324 -1.216 31.156 1 86.81 209 ASP A O 1
ATOM 1672 N N . LYS A 1 210 ? -3.676 0.264 31.453 1 89 210 LYS A N 1
ATOM 1673 C CA . LYS A 1 210 ? -3.758 0.277 32.906 1 89 210 LYS A CA 1
ATOM 1674 C C . LYS A 1 210 ? -5.105 0.817 33.375 1 89 210 LYS A C 1
ATOM 1676 O O . LYS A 1 210 ? -5.688 0.301 34.344 1 89 210 LYS A O 1
ATOM 1681 N N . THR A 1 211 ? -5.617 1.808 32.656 1 90.06 211 THR A N 1
ATOM 1682 C CA . THR A 1 211 ? -6.816 2.496 33.094 1 90.06 211 THR A CA 1
ATOM 1683 C C . THR A 1 211 ? -8.055 1.986 32.375 1 90.06 211 THR A C 1
ATOM 1685 O O . THR A 1 211 ? -9.18 2.268 32.781 1 90.06 211 THR A O 1
ATOM 1688 N N . ASN A 1 212 ? -7.742 1.305 31.25 1 89.5 212 ASN A N 1
ATOM 1689 C CA . ASN A 1 212 ? -8.805 0.849 30.359 1 89.5 212 ASN A CA 1
ATOM 1690 C C . ASN A 1 212 ? -9.633 2.016 29.844 1 89.5 212 ASN A C 1
ATOM 1692 O O . ASN A 1 212 ? -10.867 1.938 29.797 1 89.5 212 ASN A O 1
ATOM 1696 N N . THR A 1 213 ? -8.953 3.125 29.672 1 89.12 213 THR A N 1
ATOM 1697 C CA . THR A 1 213 ? -9.609 4.336 29.188 1 89.12 213 THR A CA 1
ATOM 1698 C C . THR A 1 213 ? -8.852 4.918 28 1 89.12 213 THR A C 1
ATOM 1700 O O . THR A 1 213 ? -7.629 5.082 28.062 1 89.12 213 THR A O 1
ATOM 1703 N N . ILE A 1 214 ? -9.57 5.188 26.922 1 89.81 214 ILE A N 1
ATOM 1704 C CA . ILE A 1 214 ? -9.023 5.875 25.75 1 89.81 214 ILE A CA 1
ATOM 1705 C C . ILE A 1 214 ? -8.984 7.379 26.016 1 89.81 214 ILE A C 1
ATOM 1707 O O . ILE A 1 214 ? -9.977 7.969 26.438 1 89.81 214 ILE A O 1
ATOM 1711 N N . PRO A 1 215 ? -7.852 7.984 25.797 1 92.56 215 PRO A N 1
ATOM 1712 C CA . PRO A 1 215 ? -7.766 9.43 26.047 1 92.56 215 PRO A CA 1
ATOM 1713 C C . PRO A 1 215 ? -8.781 10.227 25.234 1 92.56 215 PRO A C 1
ATOM 1715 O O . PRO A 1 215 ? -9.133 9.836 24.109 1 92.56 215 PRO A O 1
ATOM 1718 N N . GLU A 1 216 ? -9.18 11.367 25.797 1 94.44 216 GLU A N 1
ATOM 1719 C CA . GLU A 1 216 ? -10.188 12.219 25.172 1 94.44 216 GLU A CA 1
ATOM 1720 C C . GLU A 1 216 ? -9.734 12.695 23.797 1 94.44 216 GLU A C 1
ATOM 1722 O O . GLU A 1 216 ? -10.547 12.781 22.875 1 94.44 216 GLU A O 1
ATOM 1727 N N . TRP A 1 217 ? -8.461 13.031 23.672 1 96.31 217 TRP A N 1
ATOM 1728 C CA . TRP A 1 217 ? -7.988 13.547 22.391 1 96.31 217 TRP A CA 1
ATOM 1729 C C . TRP A 1 217 ? -8.07 12.477 21.297 1 96.31 217 TRP A C 1
ATOM 1731 O O . TRP A 1 217 ? -8.219 12.797 20.125 1 96.31 217 TRP A O 1
ATOM 1741 N N . HIS A 1 218 ? -7.941 11.188 21.656 1 96.31 218 HIS A N 1
ATOM 1742 C CA . HIS A 1 218 ? -8.148 10.094 20.719 1 96.31 218 HIS A CA 1
ATOM 1743 C C . HIS A 1 218 ? -9.602 10.055 20.234 1 96.31 218 HIS A C 1
ATOM 1745 O O . HIS A 1 218 ? -9.859 9.984 19.031 1 96.31 218 HIS A O 1
ATOM 1751 N N . LYS A 1 219 ? -10.484 10.125 21.172 1 96 219 LYS A N 1
ATOM 1752 C CA . LYS A 1 219 ? -11.914 10.078 20.859 1 96 219 LYS A CA 1
ATOM 1753 C C . LYS A 1 219 ? -12.32 11.273 20 1 96 219 LYS A C 1
ATOM 1755 O O . LYS A 1 219 ? -13.031 11.117 19 1 96 219 LYS A O 1
ATOM 1760 N N . ASP A 1 220 ? -11.891 12.445 20.406 1 97.44 220 ASP A N 1
ATOM 1761 C CA . ASP A 1 220 ? -12.195 13.672 19.688 1 97.44 220 ASP A CA 1
ATOM 1762 C C . ASP A 1 220 ? -11.711 13.602 18.234 1 97.44 220 ASP A C 1
ATOM 1764 O O . ASP A 1 220 ? -12.367 14.117 17.328 1 97.44 220 ASP A O 1
ATOM 1768 N N . SER A 1 221 ? -10.602 12.969 18.031 1 98 221 SER A N 1
ATOM 1769 C CA . SER A 1 221 ? -9.961 12.906 16.734 1 98 221 SER A CA 1
ATOM 1770 C C . SER A 1 221 ? -10.789 12.109 15.734 1 98 221 SER A C 1
ATOM 1772 O O . SER A 1 221 ? -11 12.547 14.602 1 98 221 SER A O 1
ATOM 1774 N N . ILE A 1 222 ? -11.32 10.984 16.125 1 97.88 222 ILE A N 1
ATOM 1775 C CA . ILE A 1 222 ? -11.828 10.039 15.141 1 97.88 222 ILE A CA 1
ATOM 1776 C C . ILE A 1 222 ? -13.352 10.164 15.055 1 97.88 222 ILE A C 1
ATOM 1778 O O . ILE A 1 222 ? -13.969 9.648 14.117 1 97.88 222 ILE A O 1
ATOM 1782 N N . MET A 1 223 ? -13.984 10.938 15.961 1 98 223 MET A N 1
ATOM 1783 C CA . MET A 1 223 ? -15.438 11 16.062 1 98 223 MET A CA 1
ATOM 1784 C C . MET A 1 223 ? -16.062 11.414 14.742 1 98 223 MET A C 1
ATOM 1786 O O . MET A 1 223 ? -17.047 10.828 14.297 1 98 223 MET A O 1
ATOM 1790 N N . PRO A 1 224 ? -15.461 12.391 14.039 1 98.06 224 PRO A N 1
ATOM 1791 C CA . PRO A 1 224 ? -16.094 12.828 12.781 1 98.06 224 PRO A CA 1
ATOM 1792 C C . PRO A 1 224 ? -16.109 11.727 11.727 1 98.06 224 PRO A C 1
ATOM 1794 O O . PRO A 1 224 ? -16.938 11.766 10.805 1 98.06 224 PRO A O 1
ATOM 1797 N N . PHE A 1 225 ? -15.258 10.742 11.844 1 98.44 225 PHE A N 1
ATOM 1798 C CA . PHE A 1 225 ? -15.133 9.688 10.844 1 98.44 225 PHE A CA 1
ATOM 1799 C C . PHE A 1 225 ? -16.047 8.516 11.18 1 98.44 225 PHE A C 1
ATOM 1801 O O . PHE A 1 225 ? -16.406 7.727 10.297 1 98.44 225 PHE A O 1
ATOM 1808 N N . ILE A 1 226 ? -16.453 8.32 12.445 1 97.94 226 ILE A N 1
ATOM 1809 C CA . ILE A 1 226 ? -17.062 7.059 12.844 1 97.94 226 ILE A CA 1
ATOM 1810 C C . ILE A 1 226 ? -18.547 7.281 13.148 1 97.94 226 ILE A C 1
ATOM 1812 O O . ILE A 1 226 ? -19.203 6.41 13.719 1 97.94 226 ILE A O 1
ATOM 1816 N N . ALA A 1 227 ? -19.109 8.453 12.773 1 94.38 227 ALA A N 1
ATOM 1817 C CA . ALA A 1 227 ? -20.516 8.781 13.039 1 94.38 227 ALA A CA 1
ATOM 1818 C C . ALA A 1 227 ? -21.438 7.922 12.195 1 94.38 227 ALA A C 1
ATOM 1820 O O . ALA A 1 227 ? -22.641 7.855 12.461 1 94.38 227 ALA A O 1
ATOM 1821 N N . ASN A 1 228 ? -20.984 7.125 11.227 1 89.38 228 ASN A N 1
ATOM 1822 C CA . ASN A 1 228 ? -21.734 6.191 10.398 1 89.38 228 ASN A CA 1
ATOM 1823 C C . ASN A 1 228 ? -22.891 6.879 9.688 1 89.38 228 ASN A C 1
ATOM 1825 O O . ASN A 1 228 ? -24.031 6.426 9.766 1 89.38 228 ASN A O 1
ATOM 1829 N N . ASP A 1 229 ? -22.688 8.023 9.164 1 94.88 229 ASP A N 1
ATOM 1830 C CA . ASP A 1 229 ? -23.625 8.797 8.352 1 94.88 229 ASP A CA 1
ATOM 1831 C C . ASP A 1 229 ? -22.938 9.328 7.09 1 94.88 229 ASP A C 1
ATOM 1833 O O . ASP A 1 229 ? -21.766 9.023 6.836 1 94.88 229 ASP A O 1
ATOM 1837 N N . ARG A 1 230 ? -23.734 9.922 6.242 1 96.44 230 ARG A N 1
ATOM 1838 C CA . ARG A 1 230 ? -23.25 10.375 4.945 1 96.44 230 ARG A CA 1
ATOM 1839 C C . ARG A 1 230 ? -22.078 11.344 5.113 1 96.44 230 ARG A C 1
ATOM 1841 O O . ARG A 1 230 ? -21.062 11.211 4.434 1 96.44 230 ARG A O 1
ATOM 1848 N N . PRO A 1 231 ? -22.109 12.32 6.039 1 96.94 231 PRO A N 1
ATOM 1849 C CA . PRO A 1 231 ? -20.953 13.211 6.246 1 96.94 231 PRO A CA 1
ATOM 1850 C C . PRO A 1 231 ? -19.703 12.453 6.66 1 96.94 231 PRO A C 1
ATOM 1852 O O . PRO A 1 231 ? -18.594 12.789 6.223 1 96.94 231 PRO A O 1
ATOM 1855 N N . ALA A 1 232 ? -19.875 11.492 7.496 1 98.12 232 ALA A N 1
ATOM 1856 C CA . ALA A 1 232 ? -18.734 10.688 7.895 1 98.12 232 ALA A CA 1
ATOM 1857 C C . ALA A 1 232 ? -18.109 9.992 6.688 1 98.12 232 ALA A C 1
ATOM 1859 O O . ALA A 1 232 ? -16.875 9.93 6.562 1 98.12 232 ALA A O 1
ATOM 1860 N N . TYR A 1 233 ? -18.938 9.414 5.809 1 98.06 233 TYR A N 1
ATOM 1861 C CA . TYR A 1 233 ? -18.438 8.789 4.59 1 98.06 233 TYR A CA 1
ATOM 1862 C C . TYR A 1 233 ? -17.688 9.797 3.729 1 98.06 233 TYR A C 1
ATOM 1864 O O . TYR A 1 233 ? -16.641 9.484 3.166 1 98.06 233 TYR A O 1
ATOM 1872 N N . GLU A 1 234 ? -18.219 10.969 3.621 1 98.06 234 GLU A N 1
ATOM 1873 C CA . GLU A 1 234 ? -17.609 12.016 2.814 1 98.06 234 GLU A CA 1
ATOM 1874 C C . GLU A 1 234 ? -16.25 12.422 3.385 1 98.06 234 GLU A C 1
ATOM 1876 O O . GLU A 1 234 ? -15.328 12.758 2.633 1 98.06 234 GLU A O 1
ATOM 1881 N N . ARG A 1 235 ? -16.141 12.43 4.699 1 98.56 235 ARG A N 1
ATOM 1882 C CA . ARG A 1 235 ? -14.852 12.719 5.328 1 98.56 235 ARG A CA 1
ATOM 1883 C C . ARG A 1 235 ? -13.828 11.625 5.023 1 98.56 235 ARG A C 1
ATOM 1885 O O . ARG A 1 235 ? -12.656 11.914 4.793 1 98.56 235 ARG A O 1
ATOM 1892 N N . ILE A 1 236 ? -14.289 10.352 5.031 1 98.81 236 ILE A N 1
ATOM 1893 C CA . ILE A 1 236 ? -13.414 9.242 4.672 1 98.81 236 ILE A CA 1
ATOM 1894 C C . ILE A 1 236 ? -12.961 9.391 3.225 1 98.81 236 ILE A C 1
ATOM 1896 O O . ILE A 1 236 ? -11.773 9.242 2.922 1 98.81 236 ILE A O 1
ATOM 1900 N N . ALA A 1 237 ? -13.883 9.727 2.33 1 98.5 237 ALA A N 1
ATOM 1901 C CA . ALA A 1 237 ? -13.562 9.922 0.918 1 98.5 237 ALA A CA 1
ATOM 1902 C C . ALA A 1 237 ? -12.578 11.07 0.732 1 98.5 237 ALA A C 1
ATOM 1904 O O . ALA A 1 237 ? -11.664 10.992 -0.086 1 98.5 237 ALA A O 1
ATOM 1905 N N . ALA A 1 238 ? -12.758 12.133 1.49 1 98.69 238 ALA A N 1
ATOM 1906 C CA . ALA A 1 238 ? -11.875 13.289 1.392 1 98.69 238 ALA A CA 1
ATOM 1907 C C . ALA A 1 238 ? -10.469 12.953 1.86 1 98.69 238 ALA A C 1
ATOM 1909 O O . ALA A 1 238 ? -9.484 13.406 1.274 1 98.69 238 ALA A O 1
ATOM 1910 N N . ALA A 1 239 ? -10.414 12.219 2.965 1 98.75 239 ALA A N 1
ATOM 1911 C CA . ALA A 1 239 ? -9.102 11.773 3.432 1 98.75 239 ALA A CA 1
ATOM 1912 C C . ALA A 1 239 ? -8.398 10.93 2.369 1 98.75 239 ALA A C 1
ATOM 1914 O O . ALA A 1 239 ? -7.191 11.078 2.152 1 98.75 239 ALA A O 1
ATOM 1915 N N . CYS A 1 240 ? -9.1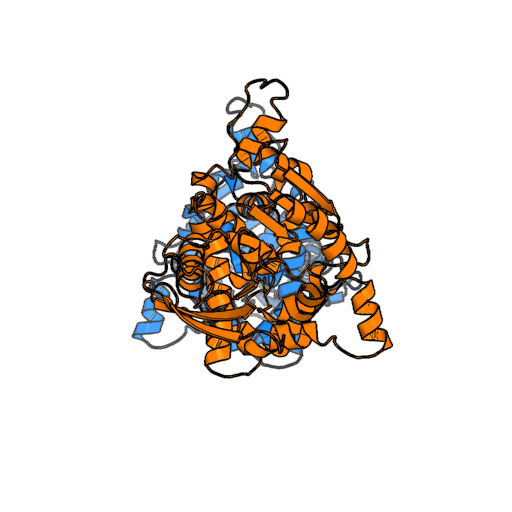25 10.039 1.687 1 98.88 240 CYS A N 1
ATOM 1916 C CA . CYS A 1 240 ? -8.555 9.242 0.607 1 98.88 240 CYS A CA 1
ATOM 1917 C C . CYS A 1 240 ? -8.062 10.133 -0.526 1 98.88 240 CYS A C 1
ATOM 1919 O O . CYS A 1 240 ? -6.977 9.914 -1.07 1 98.88 240 CYS A O 1
ATOM 1921 N N . GLU A 1 241 ? -8.828 11.148 -0.871 1 98.88 241 GLU A N 1
ATOM 1922 C CA . GLU A 1 241 ? -8.43 12.086 -1.914 1 98.88 241 GLU A CA 1
ATOM 1923 C C . GLU A 1 241 ? -7.148 12.828 -1.526 1 98.88 241 GLU A C 1
ATOM 1925 O O . GLU A 1 241 ? -6.309 13.117 -2.381 1 98.88 241 GLU A O 1
ATOM 1930 N N . ASP A 1 242 ? -7.047 13.18 -0.252 1 98.88 242 ASP A N 1
ATOM 1931 C CA . ASP A 1 242 ? -5.836 13.805 0.276 1 98.88 242 ASP A CA 1
ATOM 1932 C C . ASP A 1 242 ? -4.613 12.93 0.027 1 98.88 242 ASP A C 1
ATOM 1934 O O . ASP A 1 242 ? -3.584 13.414 -0.448 1 98.88 242 ASP A O 1
ATOM 1938 N N . TYR A 1 243 ? -4.73 11.656 0.281 1 98.81 243 TYR A N 1
ATOM 1939 C CA . TYR A 1 243 ? -3.625 10.727 0.089 1 98.81 243 TYR A CA 1
ATOM 1940 C C . TYR A 1 243 ? -3.393 10.453 -1.393 1 98.81 243 TYR A C 1
ATOM 1942 O O . TYR A 1 243 ? -2.252 10.258 -1.823 1 98.81 243 TYR A O 1
ATOM 1950 N N . ARG A 1 244 ? -4.484 10.391 -2.207 1 98.75 244 ARG A N 1
ATOM 1951 C CA . ARG A 1 244 ? -4.332 10.25 -3.652 1 98.75 244 ARG A CA 1
ATOM 1952 C C . ARG A 1 244 ? -3.588 11.445 -4.242 1 98.75 244 ARG A C 1
ATOM 1954 O O . ARG A 1 244 ? -2.707 11.281 -5.086 1 98.75 244 ARG A O 1
ATOM 1961 N N . ALA A 1 245 ? -3.887 12.641 -3.773 1 98.81 245 ALA A N 1
ATOM 1962 C CA . ALA A 1 245 ? -3.123 13.82 -4.188 1 98.81 245 ALA A CA 1
ATOM 1963 C C . ALA A 1 245 ? -1.664 13.703 -3.758 1 98.81 245 ALA A C 1
ATOM 1965 O O . ALA A 1 245 ? -0.757 14.047 -4.523 1 98.81 245 ALA A O 1
ATOM 1966 N N . GLY A 1 246 ? -1.457 13.227 -2.531 1 98.5 246 GLY A N 1
ATOM 1967 C CA . GLY A 1 246 ? -0.121 13.062 -1.981 1 98.5 246 GLY A CA 1
ATOM 1968 C C . GLY A 1 246 ? 0.74 12.102 -2.781 1 98.5 246 GLY A C 1
ATOM 1969 O O . GLY A 1 246 ? 1.969 12.211 -2.771 1 98.5 246 GLY A O 1
ATOM 1970 N N . SER A 1 247 ? 0.111 11.172 -3.492 1 98 247 SER A N 1
ATOM 1971 C CA . SER A 1 247 ? 0.847 10.164 -4.242 1 98 247 SER A CA 1
ATOM 1972 C C . SER A 1 247 ? 1.009 10.57 -5.703 1 98 247 SER A C 1
ATOM 1974 O O . SER A 1 247 ? 1.582 9.82 -6.5 1 98 247 SER A O 1
ATOM 1976 N N . THR A 1 248 ? 0.47 11.789 -6.113 1 97.38 248 THR A N 1
ATOM 1977 C CA . THR A 1 248 ? 0.495 12.211 -7.508 1 97.38 248 THR A CA 1
ATOM 1978 C C . THR A 1 248 ? 0.86 13.688 -7.621 1 97.38 248 THR A C 1
ATOM 1980 O O . THR A 1 248 ? 2.033 14.055 -7.52 1 97.38 248 THR A O 1
ATOM 1983 N N . VAL A 1 249 ? -0.11 14.578 -7.566 1 98.12 249 VAL A N 1
ATOM 1984 C CA . VAL A 1 249 ? 0.075 15.977 -7.934 1 98.12 249 VAL A CA 1
ATOM 1985 C C . VAL A 1 249 ? 0.914 16.688 -6.871 1 98.12 249 VAL A C 1
ATOM 1987 O O . VAL A 1 249 ? 1.677 17.594 -7.184 1 98.12 249 VAL A O 1
ATOM 1990 N N . ASP A 1 250 ? 0.814 16.281 -5.609 1 98.62 250 ASP A N 1
ATOM 1991 C CA . ASP A 1 250 ? 1.616 16.906 -4.566 1 98.62 250 ASP A CA 1
ATOM 1992 C C . ASP A 1 250 ? 3.104 16.641 -4.77 1 98.62 250 ASP A C 1
ATOM 1994 O O . ASP A 1 250 ? 3.943 17.5 -4.512 1 98.62 250 ASP A O 1
ATOM 1998 N N . ILE A 1 251 ? 3.445 15.406 -5.152 1 98.12 251 ILE A N 1
ATOM 1999 C CA . ILE A 1 251 ? 4.836 15.086 -5.445 1 98.12 251 ILE A CA 1
ATOM 2000 C C . ILE A 1 251 ? 5.355 15.984 -6.562 1 98.12 251 ILE A C 1
ATOM 2002 O O . ILE A 1 251 ? 6.449 16.547 -6.461 1 98.12 251 ILE A O 1
ATOM 2006 N N . GLU A 1 252 ? 4.543 16.141 -7.617 1 97.38 252 GLU A N 1
ATOM 2007 C CA . GLU A 1 252 ? 4.934 16.969 -8.758 1 97.38 252 GLU A CA 1
ATOM 2008 C C . GLU A 1 252 ? 5.148 18.422 -8.344 1 97.38 252 GLU A C 1
ATOM 2010 O O . GLU A 1 252 ? 6.141 19.047 -8.727 1 97.38 252 GLU A O 1
ATOM 2015 N N . ASP A 1 253 ? 4.238 18.922 -7.566 1 98.5 253 ASP A N 1
ATOM 2016 C CA . ASP A 1 253 ? 4.34 20.297 -7.105 1 98.5 253 ASP A CA 1
ATOM 2017 C C . ASP A 1 253 ? 5.574 20.5 -6.223 1 98.5 253 ASP A C 1
ATOM 2019 O O . ASP A 1 253 ? 6.266 21.516 -6.332 1 98.5 253 ASP A O 1
ATOM 2023 N N . ASP A 1 254 ? 5.859 19.531 -5.336 1 98.44 254 ASP A N 1
ATOM 2024 C CA . ASP A 1 254 ? 7.008 19.609 -4.438 1 98.44 254 ASP A CA 1
ATOM 2025 C C . ASP A 1 254 ? 8.32 19.562 -5.215 1 98.44 254 ASP A C 1
ATOM 2027 O O . ASP A 1 254 ? 9.227 20.359 -4.961 1 98.44 254 ASP A O 1
ATOM 2031 N N . LEU A 1 255 ? 8.367 18.688 -6.168 1 97.31 255 LEU A N 1
ATOM 2032 C CA . LEU A 1 255 ? 9.57 18.578 -6.992 1 97.31 255 LEU A CA 1
ATOM 2033 C C . LEU A 1 255 ? 9.789 19.875 -7.781 1 97.31 255 LEU A C 1
ATOM 2035 O O . LEU A 1 255 ? 10.922 20.359 -7.883 1 97.31 255 LEU A O 1
ATOM 2039 N N . ALA A 1 256 ? 8.703 20.406 -8.32 1 97.69 256 ALA A N 1
ATOM 2040 C CA . ALA A 1 256 ? 8.781 21.641 -9.102 1 97.69 256 ALA A CA 1
ATOM 2041 C C . ALA A 1 256 ? 9.266 22.797 -8.234 1 97.69 256 ALA A C 1
ATOM 2043 O O . ALA A 1 256 ? 9.859 23.75 -8.742 1 97.69 256 ALA A O 1
ATOM 2044 N N . SER A 1 257 ? 9.094 22.672 -6.902 1 97.5 257 SER A N 1
ATOM 2045 C CA . SER A 1 257 ? 9.461 23.75 -5.973 1 97.5 257 SER A CA 1
ATOM 2046 C C . SER A 1 257 ? 10.844 23.5 -5.371 1 97.5 257 SER A C 1
ATOM 2048 O O . SER A 1 257 ? 11.258 24.219 -4.465 1 97.5 257 SER A O 1
ATOM 2050 N N . GLY A 1 258 ? 11.484 22.438 -5.777 1 96.25 258 GLY A N 1
ATOM 2051 C CA . GLY A 1 258 ? 12.852 22.203 -5.352 1 96.25 258 GLY A CA 1
ATOM 2052 C C . GLY A 1 258 ? 12.945 21.25 -4.172 1 96.25 258 GLY A C 1
ATOM 2053 O O . GLY A 1 258 ? 14.039 21.016 -3.652 1 96.25 258 GLY A O 1
ATOM 2054 N N . VAL A 1 259 ? 11.812 20.734 -3.676 1 97.62 259 VAL A N 1
ATOM 2055 C CA . VAL A 1 259 ? 11.812 19.688 -2.646 1 97.62 259 VAL A CA 1
ATOM 2056 C C . VAL A 1 259 ? 12.078 18.328 -3.281 1 97.62 259 VAL A C 1
ATOM 2058 O O . VAL A 1 259 ? 11.148 17.562 -3.543 1 97.62 259 VAL A O 1
ATOM 2061 N N . ASP A 1 260 ? 13.352 18 -3.48 1 95.38 260 ASP A N 1
ATOM 2062 C CA . ASP A 1 260 ? 13.75 16.891 -4.34 1 95.38 260 ASP A CA 1
ATOM 2063 C C . ASP A 1 260 ? 14.789 16 -3.652 1 95.38 260 ASP A C 1
ATOM 2065 O O . ASP A 1 260 ? 15.945 16.406 -3.502 1 95.38 260 ASP A O 1
ATOM 2069 N N . PRO A 1 261 ? 14.383 14.797 -3.352 1 95 261 PRO A N 1
ATOM 2070 C CA . PRO A 1 261 ? 15.336 13.891 -2.695 1 95 261 PRO A CA 1
ATOM 2071 C C . PRO A 1 261 ? 16.547 13.586 -3.562 1 95 261 PRO A C 1
ATOM 2073 O O . PRO A 1 261 ? 17.641 13.328 -3.039 1 95 261 PRO A O 1
ATOM 2076 N N . THR A 1 262 ? 16.391 13.57 -4.875 1 92.25 262 THR A N 1
ATOM 2077 C CA . THR A 1 262 ? 17.531 13.305 -5.754 1 92.25 262 THR A CA 1
ATOM 2078 C C . THR A 1 262 ? 18.578 14.398 -5.617 1 92.25 262 THR A C 1
ATOM 2080 O O . THR A 1 262 ? 19.781 14.109 -5.602 1 92.25 262 THR A O 1
ATOM 2083 N N . THR A 1 263 ? 18.125 15.633 -5.562 1 89.38 263 THR A N 1
ATOM 2084 C CA . THR A 1 263 ? 19.031 16.75 -5.359 1 89.38 263 THR A CA 1
ATOM 2085 C C . THR A 1 263 ? 19.703 16.656 -3.99 1 89.38 263 THR A C 1
ATOM 2087 O O . THR A 1 263 ? 20.906 16.938 -3.859 1 89.38 263 THR A O 1
ATOM 2090 N N . PHE A 1 264 ? 18.953 16.234 -3.039 1 89.31 264 PHE A N 1
ATOM 2091 C CA . PHE A 1 264 ? 19.469 16.047 -1.69 1 89.31 264 PHE A CA 1
ATOM 2092 C C . PHE A 1 264 ? 20.609 15.023 -1.683 1 89.31 264 PHE A C 1
ATOM 2094 O O . PHE A 1 264 ? 21.672 15.273 -1.117 1 89.31 264 PHE A O 1
ATOM 2101 N N . GLU A 1 265 ? 20.406 13.906 -2.348 1 88.5 265 GLU A N 1
ATOM 2102 C CA . GLU A 1 265 ? 21.391 12.844 -2.367 1 88.5 265 GLU A CA 1
ATOM 2103 C C . GLU A 1 265 ? 22.641 13.258 -3.15 1 88.5 265 GLU A C 1
ATOM 2105 O O . GLU A 1 265 ? 23.766 12.914 -2.775 1 88.5 265 GLU A O 1
ATOM 2110 N N . ARG A 1 266 ? 22.438 13.953 -4.199 1 86.19 266 ARG A N 1
ATOM 2111 C CA . ARG A 1 266 ? 23.547 14.453 -5 1 86.19 266 ARG A CA 1
ATOM 2112 C C . ARG A 1 266 ? 24.406 15.422 -4.199 1 86.19 266 ARG A C 1
ATOM 2114 O O . ARG A 1 266 ? 25.641 15.336 -4.227 1 86.19 266 ARG A O 1
ATOM 2121 N N . ASN A 1 267 ? 23.781 16.266 -3.529 1 83.25 267 ASN A N 1
ATOM 2122 C CA . ASN A 1 267 ? 24.484 17.266 -2.746 1 83.25 267 ASN A CA 1
ATOM 2123 C C . ASN A 1 267 ? 25.234 16.641 -1.579 1 83.25 267 ASN A C 1
ATOM 2125 O O . ASN A 1 267 ? 26.312 17.109 -1.204 1 83.25 267 ASN A O 1
ATOM 2129 N N . LYS A 1 268 ? 24.672 15.695 -1.021 1 81.81 268 LYS A N 1
ATOM 2130 C CA . LYS A 1 268 ? 25.312 14.992 0.088 1 81.81 268 LYS A CA 1
ATOM 2131 C C . LYS A 1 268 ? 26.594 14.281 -0.37 1 81.81 268 LYS A C 1
ATOM 2133 O O . LYS A 1 268 ? 27.562 14.203 0.377 1 81.81 268 LYS A O 1
ATOM 2138 N N . LYS A 1 269 ? 26.5 13.75 -1.578 1 77.06 269 LYS A N 1
ATOM 2139 C CA . LYS A 1 269 ? 27.641 13.039 -2.135 1 77.06 269 LYS A CA 1
ATOM 2140 C C . LYS A 1 269 ? 28.734 14.008 -2.559 1 77.06 269 LYS A C 1
ATOM 2142 O O . LYS A 1 269 ? 29.922 13.68 -2.49 1 77.06 269 LYS A O 1
ATOM 2147 N N . ASP A 1 270 ? 28.359 15.195 -3.012 1 73.88 270 ASP A N 1
ATOM 2148 C CA . ASP A 1 270 ? 29.312 16.188 -3.486 1 73.88 270 ASP A CA 1
ATOM 2149 C C . ASP A 1 270 ? 29.812 17.062 -2.336 1 73.88 270 ASP A C 1
ATOM 2151 O O . ASP A 1 270 ? 29.109 17.953 -1.864 1 73.88 270 ASP A O 1
ATOM 2155 N N . SER A 1 271 ? 30.266 16.609 -1.27 1 63.56 271 SER A N 1
ATOM 2156 C CA . SER A 1 271 ? 30.75 17.359 -0.119 1 63.56 271 SER A CA 1
ATOM 2157 C C . SER A 1 271 ? 31.344 18.688 -0.544 1 63.56 271 SER A C 1
ATOM 2159 O O . SER A 1 271 ? 31.594 19.562 0.293 1 63.56 271 SER A O 1
ATOM 2161 N N . GLY A 1 272 ? 31.797 18.781 -1.766 1 52.31 272 GLY A N 1
ATOM 2162 C CA . GLY A 1 272 ? 32.688 19.875 -2.189 1 52.31 272 GLY A CA 1
ATOM 2163 C C . GLY A 1 272 ? 31.922 21.094 -2.684 1 52.31 272 GLY A C 1
ATOM 2164 O O . GLY A 1 272 ? 32.531 22.078 -3.084 1 52.31 272 GLY A O 1
ATOM 2165 N N . VAL A 1 273 ? 30.594 20.922 -2.844 1 51.22 273 VAL A N 1
ATOM 2166 C CA . VAL A 1 273 ? 29.984 22.109 -3.438 1 51.22 273 VAL A CA 1
ATOM 2167 C C . VAL A 1 273 ? 29.906 23.219 -2.4 1 51.22 273 VAL A C 1
ATOM 2169 O O . VAL A 1 273 ? 29.203 23.094 -1.396 1 51.22 273 VAL A O 1
ATOM 2172 N N . THR A 1 274 ? 30.812 24.109 -2.469 1 52.75 274 THR A N 1
ATOM 2173 C CA . THR A 1 274 ? 30.984 25.312 -1.665 1 52.75 274 THR A CA 1
ATOM 2174 C C . THR A 1 274 ? 29.906 26.344 -2.014 1 52.75 274 THR A C 1
ATOM 2176 O O . THR A 1 274 ? 29.75 27.344 -1.312 1 52.75 274 THR A O 1
ATOM 2179 N N . GLU A 1 275 ? 29.25 26.203 -3.195 1 54.69 275 GLU A N 1
ATOM 2180 C CA . GLU A 1 275 ? 28.391 27.328 -3.525 1 54.69 275 GLU A CA 1
ATOM 2181 C C . GLU A 1 275 ? 27.094 27.281 -2.734 1 54.69 275 GLU A C 1
ATOM 2183 O O . GLU A 1 275 ? 26.484 26.219 -2.602 1 54.69 275 GLU A O 1
ATOM 2188 N N . ALA A 1 276 ? 26.953 28.391 -2.158 1 60.97 276 ALA A N 1
ATOM 2189 C CA . ALA A 1 276 ? 25.734 28.562 -1.354 1 60.97 276 ALA A CA 1
ATOM 2190 C C . ALA A 1 276 ? 24.484 28.375 -2.199 1 60.97 276 ALA A C 1
ATOM 2192 O O . ALA A 1 276 ? 24.297 29.062 -3.203 1 60.97 276 ALA A O 1
ATOM 2193 N N . ARG A 1 277 ? 23.688 27.359 -2.066 1 72.31 277 ARG A N 1
ATOM 2194 C CA . ARG A 1 277 ? 22.422 27.141 -2.77 1 72.31 277 ARG A CA 1
ATOM 2195 C C . ARG A 1 277 ? 21.297 27.922 -2.123 1 72.31 277 ARG A C 1
ATOM 2197 O O . ARG A 1 277 ? 21.266 28.094 -0.902 1 72.31 277 ARG A O 1
ATOM 2204 N N . LEU A 1 278 ? 20.438 28.484 -3.008 1 83.12 278 LEU A N 1
ATOM 2205 C CA . LEU A 1 278 ? 19.266 29.188 -2.494 1 83.12 278 LEU A CA 1
ATOM 2206 C C . LEU A 1 278 ? 18.328 28.219 -1.774 1 83.12 278 LEU A C 1
ATOM 2208 O O . LEU A 1 278 ? 18.016 27.156 -2.299 1 83.12 278 LEU A O 1
ATOM 2212 N N . PRO A 1 279 ? 18.031 28.625 -0.611 1 92.19 279 PRO A N 1
ATOM 2213 C CA . PRO A 1 279 ? 17.125 27.75 0.135 1 92.19 279 PRO A CA 1
ATOM 2214 C C . PRO A 1 279 ? 15.734 27.672 -0.497 1 92.19 279 PRO A C 1
ATOM 2216 O O . PRO A 1 279 ? 15.273 28.625 -1.108 1 92.19 279 PRO A O 1
ATOM 2219 N N . VAL A 1 280 ? 15.156 26.516 -0.382 1 95.88 280 VAL A N 1
ATOM 2220 C CA . VAL A 1 280 ? 13.789 26.328 -0.854 1 95.88 280 VAL A CA 1
ATOM 2221 C C . VAL A 1 280 ? 12.828 27.172 -0.018 1 95.88 280 VAL A C 1
ATOM 2223 O O . VAL A 1 280 ? 11.945 27.844 -0.561 1 95.88 280 VAL A O 1
ATOM 2226 N N . PHE A 1 281 ? 12.984 27.094 1.323 1 96.69 281 PHE A N 1
ATOM 2227 C CA . PHE A 1 281 ? 12.188 27.906 2.236 1 96.69 281 PHE A CA 1
ATOM 2228 C C . PHE A 1 281 ? 12.977 29.141 2.684 1 96.69 281 PHE A C 1
ATOM 2230 O O . PHE A 1 281 ? 14.102 29.016 3.176 1 96.69 281 PHE A O 1
ATOM 2237 N N . SER A 1 282 ? 12.359 30.266 2.586 1 91.88 282 SER A N 1
ATOM 2238 C CA . SER A 1 282 ? 13.055 31.516 2.896 1 91.88 282 SER A CA 1
ATOM 2239 C C . SER A 1 282 ? 12.617 32.062 4.25 1 91.88 282 SER A C 1
ATOM 2241 O O . SER A 1 282 ? 13.18 33.062 4.734 1 91.88 282 SER A O 1
ATOM 2243 N N . VAL A 1 283 ? 11.688 31.469 4.863 1 96.19 283 VAL A N 1
ATOM 2244 C CA . VAL A 1 283 ? 11.156 31.922 6.148 1 96.19 283 VAL A CA 1
ATOM 2245 C C . VAL A 1 283 ? 11.781 31.094 7.277 1 96.19 283 VAL A C 1
ATOM 2247 O O . VAL A 1 283 ? 12.336 30.016 7.039 1 96.19 283 VAL A O 1
ATOM 2250 N N . PRO A 1 284 ? 11.773 31.609 8.547 1 97.69 284 PRO A N 1
ATOM 2251 C CA . PRO A 1 284 ? 12.195 30.781 9.672 1 97.69 284 PRO A CA 1
ATOM 2252 C C . PRO A 1 284 ? 11.391 29.484 9.789 1 97.69 284 PRO A C 1
ATOM 2254 O O . PRO A 1 284 ? 10.164 29.5 9.664 1 97.69 284 PRO A O 1
ATOM 2257 N N . VAL A 1 285 ? 12.102 28.375 10 1 98.69 285 VAL A N 1
ATOM 2258 C CA . VAL A 1 285 ? 11.469 27.062 10.047 1 98.69 285 VAL A CA 1
ATOM 2259 C C . VAL A 1 285 ? 11.758 26.406 11.391 1 98.69 285 VAL A C 1
ATOM 2261 O O . VAL A 1 285 ? 12.898 26.406 11.859 1 98.69 285 VAL A O 1
ATOM 2264 N N . LEU A 1 286 ? 10.781 25.938 12.086 1 98.88 286 LEU A N 1
ATOM 2265 C CA . LEU A 1 286 ? 10.898 25.016 13.211 1 98.88 286 LEU A CA 1
ATOM 2266 C C . LEU A 1 286 ? 10.492 23.594 12.812 1 98.88 286 LEU A C 1
ATOM 2268 O O . LEU A 1 286 ? 9.352 23.359 12.406 1 98.88 286 LEU A O 1
ATOM 2272 N N . ALA A 1 287 ? 11.398 22.672 12.875 1 98.88 287 ALA A N 1
ATOM 2273 C CA . ALA A 1 287 ? 11.109 21.266 12.586 1 98.88 287 ALA A CA 1
ATOM 2274 C C . ALA A 1 287 ? 11.172 20.422 13.859 1 98.88 287 ALA A C 1
ATOM 2276 O O . ALA A 1 287 ? 12.258 20.188 14.398 1 98.88 287 ALA A O 1
ATOM 2277 N N . LEU A 1 288 ? 10.031 20.031 14.336 1 98.94 288 LEU A N 1
ATOM 2278 C CA . LEU A 1 288 ? 9.953 19.141 15.492 1 98.94 288 LEU A CA 1
ATOM 2279 C C . LEU A 1 288 ? 9.68 17.703 15.055 1 98.94 288 LEU A C 1
ATOM 2281 O O . LEU A 1 288 ? 8.914 17.469 14.117 1 98.94 288 LEU A O 1
ATOM 2285 N N . SER A 1 289 ? 10.32 16.766 15.656 1 98.88 289 SER A N 1
ATOM 2286 C CA . SER A 1 289 ? 10.156 15.375 15.258 1 98.88 289 SER A CA 1
ATOM 2287 C C . SER A 1 289 ? 10.258 14.438 16.453 1 98.88 289 SER A C 1
ATOM 2289 O O . SER A 1 289 ? 10.953 14.742 17.438 1 98.88 289 SER A O 1
ATOM 2291 N N . SER A 1 290 ? 9.57 13.367 16.422 1 98.62 290 SER A N 1
ATOM 2292 C CA . SER A 1 290 ? 9.664 12.305 17.406 1 98.62 290 SER A CA 1
ATOM 2293 C C . SER A 1 290 ? 10.906 11.445 17.188 1 98.62 290 SER A C 1
ATOM 2295 O O . SER A 1 290 ? 11.531 11.516 16.125 1 98.62 290 SER A O 1
ATOM 2297 N N . MET A 1 291 ? 11.242 10.664 18.188 1 97.56 291 MET A N 1
ATOM 2298 C CA . MET A 1 291 ? 12.32 9.695 18.047 1 97.56 291 MET A CA 1
ATOM 2299 C C . MET A 1 291 ? 11.992 8.656 16.984 1 97.56 291 MET A C 1
ATOM 2301 O O . MET A 1 291 ? 12.875 8.188 16.266 1 97.56 291 MET A O 1
ATOM 2305 N N . HIS A 1 292 ? 10.742 8.352 16.859 1 96.38 292 HIS A N 1
ATOM 2306 C CA . HIS A 1 292 ? 10.305 7.348 15.898 1 96.38 292 HIS A CA 1
ATOM 2307 C C . HIS A 1 292 ? 10.57 7.809 14.469 1 96.38 292 HIS A C 1
ATOM 2309 O O . HIS A 1 292 ? 11.031 7.027 13.633 1 96.38 292 HIS A O 1
ATOM 2315 N N . LEU A 1 293 ? 10.258 9.039 14.18 1 98.25 293 LEU A N 1
ATOM 2316 C CA . LEU A 1 293 ? 10.547 9.562 12.844 1 98.25 293 LEU A CA 1
ATOM 2317 C C . LEU A 1 293 ? 12.047 9.648 12.609 1 98.25 293 LEU A C 1
ATOM 2319 O O . LEU A 1 293 ? 12.531 9.328 11.523 1 98.25 293 LEU A O 1
ATOM 2323 N N . ARG A 1 294 ? 12.812 10.078 13.617 1 98 294 ARG A N 1
ATOM 2324 C CA . ARG A 1 294 ? 14.258 10.266 13.516 1 98 294 ARG A CA 1
ATOM 2325 C C . ARG A 1 294 ? 14.969 8.93 13.289 1 98 294 ARG A C 1
ATOM 2327 O O . ARG A 1 294 ? 16.047 8.891 12.695 1 98 294 ARG A O 1
ATOM 2334 N N . GLN A 1 295 ? 14.359 7.832 13.75 1 96.5 295 GLN A N 1
ATOM 2335 C CA . GLN A 1 295 ? 14.922 6.504 13.516 1 96.5 295 GLN A CA 1
ATOM 2336 C C . GLN A 1 295 ? 14.758 6.09 12.055 1 96.5 295 GLN A C 1
ATOM 2338 O O . GLN A 1 295 ? 15.484 5.219 11.57 1 96.5 295 GLN A O 1
ATOM 2343 N N . ARG A 1 296 ? 13.859 6.734 11.383 1 96.25 296 ARG A N 1
ATOM 2344 C CA . ARG A 1 296 ? 13.516 6.336 10.023 1 96.25 296 ARG A CA 1
ATOM 2345 C C . ARG A 1 296 ? 14.148 7.27 9 1 96.25 296 ARG A C 1
ATOM 2347 O O . ARG A 1 296 ? 14.438 6.859 7.875 1 96.25 296 ARG A O 1
ATOM 2354 N N . PHE A 1 297 ? 14.367 8.531 9.391 1 97 297 PHE A N 1
ATOM 2355 C CA . PHE A 1 297 ? 14.859 9.547 8.469 1 97 297 PHE A CA 1
ATOM 2356 C C . PHE A 1 297 ? 15.914 10.43 9.141 1 97 297 PHE A C 1
ATOM 2358 O O . PHE A 1 297 ? 15.82 10.703 10.344 1 97 297 PHE A O 1
ATOM 2365 N N . PRO A 1 298 ? 16.906 10.898 8.391 1 97.06 298 PRO A N 1
ATOM 2366 C CA . PRO A 1 298 ? 17.75 11.984 8.898 1 97.06 298 PRO A CA 1
ATOM 2367 C C . PRO A 1 298 ? 17.062 13.344 8.836 1 97.06 298 PRO A C 1
ATOM 2369 O O . PRO A 1 298 ? 17.453 14.195 8.023 1 97.06 298 PRO A O 1
ATOM 2372 N N . VAL A 1 299 ? 16.203 13.617 9.734 1 98.44 299 VAL A N 1
ATOM 2373 C CA . VAL A 1 299 ? 15.242 14.719 9.703 1 98.44 299 VAL A CA 1
ATOM 2374 C C . VAL A 1 299 ? 15.984 16.047 9.641 1 98.44 299 VAL A C 1
ATOM 2376 O O . VAL A 1 299 ? 15.688 16.891 8.789 1 98.44 299 VAL A O 1
ATOM 2379 N N . ASP A 1 300 ? 17.016 16.234 10.477 1 97.56 300 ASP A N 1
ATOM 2380 C CA . ASP A 1 300 ? 17.75 17.5 10.539 1 97.56 300 ASP A CA 1
ATOM 2381 C C . ASP A 1 300 ? 18.484 17.766 9.234 1 97.56 300 ASP A C 1
ATOM 2383 O O . ASP A 1 300 ? 18.516 18.906 8.758 1 97.56 300 ASP A O 1
ATOM 2387 N N . GLU A 1 301 ? 19.047 16.734 8.656 1 96 301 GLU A N 1
ATOM 2388 C CA . GLU A 1 301 ? 19.781 16.891 7.406 1 96 301 GLU A CA 1
ATOM 2389 C C . GLU A 1 301 ? 18.828 17.25 6.258 1 96 301 GLU A C 1
ATOM 2391 O O . GLU A 1 301 ? 19.172 18.078 5.41 1 96 301 GLU A O 1
ATOM 2396 N N . ILE A 1 302 ? 17.688 16.609 6.246 1 97.25 302 ILE A N 1
ATOM 2397 C CA . ILE A 1 302 ? 16.734 16.844 5.176 1 97.25 302 ILE A CA 1
ATOM 2398 C C . ILE A 1 302 ? 16.234 18.297 5.238 1 97.25 302 ILE A C 1
ATOM 2400 O O . ILE A 1 302 ? 16.344 19.031 4.262 1 97.25 302 ILE A O 1
ATOM 2404 N N . TRP A 1 303 ? 15.75 18.703 6.367 1 97.62 303 TRP A N 1
ATOM 2405 C CA . TRP A 1 303 ? 15.258 20.078 6.48 1 97.62 303 TRP A CA 1
ATOM 2406 C C . TRP A 1 303 ? 16.406 21.078 6.336 1 97.62 303 TRP A C 1
ATOM 2408 O O . TRP A 1 303 ? 16.219 22.172 5.785 1 97.62 303 TRP A O 1
ATOM 2418 N N . GLY A 1 304 ? 17.578 20.703 6.816 1 95.5 304 GLY A N 1
ATOM 2419 C CA . GLY A 1 304 ? 18.75 21.562 6.652 1 95.5 304 GLY A CA 1
ATOM 2420 C C . GLY A 1 304 ? 19.109 21.797 5.199 1 95.5 304 GLY A C 1
ATOM 2421 O O . GLY A 1 304 ? 19.656 22.844 4.855 1 95.5 304 GLY A O 1
ATOM 2422 N N . SER A 1 305 ? 18.766 20.844 4.375 1 94.06 305 SER A N 1
ATOM 2423 C CA . SER A 1 305 ? 19.078 20.969 2.955 1 94.06 305 SER A CA 1
ATOM 2424 C C . SER A 1 305 ? 18.078 21.891 2.254 1 94.06 305 SER A C 1
ATOM 2426 O O . SER A 1 305 ? 18.328 22.344 1.133 1 94.06 305 SER A O 1
ATOM 2428 N N . LEU A 1 306 ? 16.984 22.234 2.92 1 96.62 306 LEU A N 1
ATOM 2429 C CA . LEU A 1 306 ? 15.898 22.953 2.271 1 96.62 306 LEU A CA 1
ATOM 2430 C C . LEU A 1 306 ? 15.797 24.375 2.811 1 96.62 306 LEU A C 1
ATOM 2432 O O . LEU A 1 306 ? 15.117 25.234 2.223 1 96.62 306 LEU A O 1
ATOM 2436 N N . CYS A 1 307 ? 16.422 24.641 3.934 1 95.44 307 CYS A N 1
ATOM 2437 C CA . CYS A 1 307 ? 16.297 25.922 4.641 1 95.44 307 CYS A CA 1
ATOM 2438 C C . CYS A 1 307 ? 17.625 26.641 4.711 1 95.44 307 CYS A C 1
ATOM 2440 O O . CYS A 1 307 ? 18.688 26.031 4.539 1 95.44 307 CYS A O 1
ATOM 2442 N N . ALA A 1 308 ? 17.547 28 4.875 1 90.62 308 ALA A N 1
ATOM 2443 C CA . ALA A 1 308 ? 18.766 28.719 5.242 1 90.62 308 ALA A CA 1
ATOM 2444 C C . ALA A 1 308 ? 19.266 28.281 6.621 1 90.62 308 ALA A C 1
ATOM 2446 O O . ALA A 1 308 ? 18.453 28.078 7.535 1 90.62 308 ALA A O 1
ATOM 2447 N N . ARG A 1 309 ? 20.531 28.078 6.754 1 84.5 309 ARG A N 1
ATOM 2448 C CA . ARG A 1 309 ? 21.125 27.531 7.965 1 84.5 309 ARG A CA 1
ATOM 2449 C C . ARG A 1 309 ? 20.719 28.328 9.195 1 84.5 309 ARG A C 1
ATOM 2451 O O . ARG A 1 309 ? 20.375 27.766 10.234 1 84.5 309 ARG A O 1
ATOM 2458 N N . ASP A 1 310 ? 20.672 29.641 9.078 1 90.5 310 ASP A N 1
ATOM 2459 C CA . ASP A 1 310 ? 20.391 30.484 10.234 1 90.5 310 ASP A CA 1
ATOM 2460 C C . ASP A 1 310 ? 18.891 30.641 10.461 1 90.5 310 ASP A C 1
ATOM 2462 O O . ASP A 1 310 ? 18.469 31.25 11.445 1 90.5 310 ASP A O 1
ATOM 2466 N N . ALA A 1 311 ? 18.094 29.938 9.641 1 94.81 311 ALA A N 1
ATOM 2467 C CA . ALA A 1 311 ? 16.641 30.125 9.719 1 94.81 311 ALA A CA 1
ATOM 2468 C C . ALA A 1 311 ? 15.953 28.812 10.086 1 94.81 311 ALA A C 1
ATOM 2470 O O . ALA A 1 311 ? 14.727 28.703 10 1 94.81 311 ALA A O 1
ATOM 2471 N N . LEU A 1 312 ? 16.766 27.797 10.461 1 97.69 312 LEU A N 1
ATOM 2472 C CA . LEU A 1 312 ? 16.203 26.5 10.797 1 97.69 312 LEU A CA 1
ATOM 2473 C C . LEU A 1 312 ? 16.484 26.141 12.25 1 97.69 312 LEU A C 1
ATOM 2475 O O . LEU A 1 312 ? 17.609 26.266 12.727 1 97.69 312 LEU A O 1
ATOM 2479 N N . THR A 1 313 ? 15.477 25.781 12.961 1 98.12 313 THR A N 1
ATOM 2480 C CA . THR A 1 313 ? 15.57 25.156 14.281 1 98.12 313 THR A CA 1
ATOM 2481 C C . THR A 1 313 ? 14.977 23.75 14.266 1 98.12 313 THR A C 1
ATOM 2483 O O . THR A 1 313 ? 13.812 23.578 13.883 1 98.12 313 THR A O 1
ATOM 2486 N N . CYS A 1 314 ? 15.758 22.797 14.586 1 98.06 314 CYS A N 1
ATOM 2487 C CA . CYS A 1 314 ? 15.289 21.422 14.719 1 98.06 314 CYS A CA 1
ATOM 2488 C C . CYS A 1 314 ? 15.32 20.969 16.172 1 98.06 314 CYS A C 1
ATOM 2490 O O . CYS A 1 314 ? 16.219 21.344 16.922 1 98.06 314 CYS A O 1
ATOM 2492 N N . ALA A 1 315 ? 14.328 20.219 16.562 1 98.31 315 ALA A N 1
ATOM 2493 C CA . ALA A 1 315 ? 14.328 19.641 17.906 1 98.31 315 ALA A CA 1
ATOM 2494 C C . ALA A 1 315 ? 13.555 18.328 17.953 1 98.31 315 ALA A C 1
ATOM 2496 O O . ALA A 1 315 ? 12.602 18.141 17.188 1 98.31 315 ALA A O 1
ATOM 2497 N N . GLN A 1 316 ? 13.938 17.453 18.797 1 98.5 316 GLN A N 1
ATOM 2498 C CA . GLN A 1 316 ? 13.203 16.234 19.094 1 98.5 316 GLN A CA 1
ATOM 2499 C C . GLN A 1 316 ? 12.203 16.469 20.234 1 98.5 316 GLN A C 1
ATOM 2501 O O . GLN A 1 316 ? 12.516 17.141 21.219 1 98.5 316 GLN A O 1
ATOM 2506 N N . VAL A 1 317 ? 11.055 15.977 20.109 1 98.69 317 VAL A N 1
ATOM 2507 C CA . VAL A 1 317 ? 10.039 16.062 21.156 1 98.69 317 VAL A CA 1
ATOM 2508 C C . VAL A 1 317 ? 9.758 14.68 21.719 1 98.69 317 VAL A C 1
ATOM 2510 O O . VAL A 1 317 ? 9.531 13.727 20.969 1 98.69 317 VAL A O 1
ATOM 2513 N N . GLY A 1 318 ? 9.766 14.602 23 1 97.81 318 GLY A N 1
ATOM 2514 C CA . GLY A 1 318 ? 9.461 13.344 23.672 1 97.81 318 GLY A CA 1
ATOM 2515 C C . GLY A 1 318 ? 10.641 12.383 23.688 1 97.81 318 GLY A C 1
ATOM 2516 O O . GLY A 1 318 ? 11.781 12.789 23.453 1 97.81 318 GLY A O 1
ATOM 2517 N N . ASP A 1 319 ? 10.391 11.117 24.094 1 97.19 319 ASP A N 1
ATOM 2518 C CA . ASP A 1 319 ? 11.398 10.062 24.188 1 97.19 319 ASP A CA 1
ATOM 2519 C C . ASP A 1 319 ? 10.922 8.789 23.484 1 97.19 319 ASP A C 1
ATOM 2521 O O . ASP A 1 319 ? 10.094 8.844 22.578 1 97.19 319 ASP A O 1
ATOM 2525 N N . GLU A 1 320 ? 11.469 7.672 23.828 1 96.44 320 GLU A N 1
ATOM 2526 C CA . GLU A 1 320 ? 11.172 6.414 23.156 1 96.44 320 GLU A CA 1
ATOM 2527 C C . GLU A 1 320 ? 9.719 6.008 23.359 1 96.44 320 GLU A C 1
ATOM 2529 O O . GLU A 1 320 ? 9.148 5.285 22.531 1 96.44 320 GLU A O 1
ATOM 2534 N N . GLY A 1 321 ? 9.141 6.504 24.375 1 97.62 321 GLY A N 1
ATOM 2535 C CA . GLY A 1 321 ? 7.762 6.148 24.672 1 97.62 321 GLY A CA 1
ATOM 2536 C C . GLY A 1 321 ? 6.75 7.086 24.031 1 97.62 321 GLY A C 1
ATOM 2537 O O . GLY A 1 321 ? 5.543 6.863 24.125 1 97.62 321 GLY A O 1
ATOM 2538 N N . THR A 1 322 ? 7.238 8.164 23.344 1 98.25 322 THR A N 1
ATOM 2539 C CA . THR A 1 322 ? 6.379 9.148 22.688 1 98.25 322 THR A CA 1
ATOM 2540 C C . THR A 1 322 ? 6.195 8.812 21.219 1 98.25 322 THR A C 1
ATOM 2542 O O . THR A 1 322 ? 7.168 8.523 20.516 1 98.25 322 THR A O 1
ATOM 2545 N N . GLY A 1 323 ? 4.93 8.82 20.797 1 98.25 323 GLY A N 1
ATOM 2546 C CA . GLY A 1 323 ? 4.629 8.43 19.422 1 98.25 323 GLY A CA 1
ATOM 2547 C C . GLY A 1 323 ? 4.441 9.617 18.484 1 98.25 323 GLY A C 1
ATOM 2548 O O . GLY A 1 323 ? 5.012 10.688 18.719 1 98.25 323 GLY A O 1
ATOM 2549 N N . HIS A 1 324 ? 3.779 9.359 17.406 1 98.5 324 HIS A N 1
ATOM 2550 C CA . HIS A 1 324 ? 3.578 10.305 16.297 1 98.5 324 HIS A CA 1
ATOM 2551 C C . HIS A 1 324 ? 2.746 11.5 16.75 1 98.5 324 HIS A C 1
ATOM 2553 O O . HIS A 1 324 ? 2.885 12.594 16.203 1 98.5 324 HIS A O 1
ATOM 2559 N N . PHE A 1 325 ? 1.9 11.305 17.766 1 98.62 325 PHE A N 1
ATOM 2560 C CA . PHE A 1 325 ? 1.001 12.352 18.234 1 98.62 325 PHE A CA 1
ATOM 2561 C C . PHE A 1 325 ? 1.607 13.109 19.406 1 98.62 325 PHE A C 1
ATOM 2563 O O . PHE A 1 325 ? 0.935 13.336 20.422 1 98.62 325 PHE A O 1
ATOM 2570 N N . PHE A 1 326 ? 2.848 13.555 19.25 1 98.56 326 PHE A N 1
ATOM 2571 C CA . PHE A 1 326 ? 3.584 14.07 20.391 1 98.56 326 PHE A CA 1
ATOM 2572 C C . PHE A 1 326 ? 3 15.398 20.859 1 98.56 326 PHE A C 1
ATOM 2574 O O . PHE A 1 326 ? 3.238 15.828 21.984 1 98.56 326 PHE A O 1
ATOM 2581 N N . VAL A 1 327 ? 2.178 16.141 20.016 1 98.62 327 VAL A N 1
ATOM 2582 C CA . VAL A 1 327 ? 1.482 17.344 20.469 1 98.62 327 VAL A CA 1
ATOM 2583 C C . VAL A 1 327 ? 0.518 16.984 21.594 1 98.62 327 VAL A C 1
ATOM 2585 O O . VAL A 1 327 ? 0.326 17.766 22.516 1 98.62 327 VAL A O 1
ATOM 2588 N N . ASN A 1 328 ? -0.1 15.789 21.516 1 98.38 328 ASN A N 1
ATOM 2589 C CA . ASN A 1 328 ? -1.055 15.312 22.5 1 98.38 328 ASN A CA 1
ATOM 2590 C C . ASN A 1 328 ? -0.373 14.461 23.578 1 98.38 328 ASN A C 1
ATOM 2592 O O . ASN A 1 328 ? -0.756 14.508 24.75 1 98.38 328 ASN A O 1
ATOM 2596 N N . GLU A 1 329 ? 0.68 13.719 23.203 1 97.94 329 GLU A N 1
ATOM 2597 C CA . GLU A 1 329 ? 1.341 12.781 24.109 1 97.94 329 GLU A CA 1
ATOM 2598 C C . GLU A 1 329 ? 2.375 13.492 24.969 1 97.94 329 GLU A C 1
ATOM 2600 O O . GLU A 1 329 ? 2.664 13.047 26.078 1 97.94 329 GLU A O 1
ATOM 2605 N N . ALA A 1 330 ? 2.945 14.516 24.469 1 98.12 330 ALA A N 1
ATOM 2606 C CA . ALA A 1 330 ? 4.016 15.266 25.109 1 98.12 330 ALA A CA 1
ATOM 2607 C C . ALA A 1 330 ? 3.822 16.766 24.938 1 98.12 330 ALA A C 1
ATOM 2609 O O . ALA A 1 330 ? 4.727 17.469 24.469 1 98.12 330 ALA A O 1
ATOM 2610 N N . THR A 1 331 ? 2.719 17.281 25.391 1 98.31 331 THR A N 1
ATOM 2611 C CA . THR A 1 331 ? 2.277 18.656 25.156 1 98.31 331 THR A CA 1
ATOM 2612 C C . THR A 1 331 ? 3.285 19.656 25.734 1 98.31 331 THR A C 1
ATOM 2614 O O . THR A 1 331 ? 3.658 20.625 25.078 1 98.31 331 THR A O 1
ATOM 2617 N N . GLU A 1 332 ? 3.742 19.438 26.922 1 98.25 332 GLU A N 1
ATOM 2618 C CA . GLU A 1 332 ? 4.672 20.344 27.578 1 98.25 332 GLU A CA 1
ATOM 2619 C C . GLU A 1 332 ? 5.984 20.453 26.797 1 98.25 332 GLU A C 1
ATOM 2621 O O . GLU A 1 332 ? 6.512 21.547 26.594 1 98.25 332 GLU A O 1
ATOM 2626 N N . GLN A 1 333 ? 6.484 19.312 26.391 1 98.56 333 GLN A N 1
ATOM 2627 C CA . GLN A 1 333 ? 7.723 19.312 25.625 1 98.56 333 GLN A CA 1
ATOM 2628 C C . GLN A 1 333 ? 7.527 19.984 24.266 1 98.56 333 GLN A C 1
ATOM 2630 O O . GLN A 1 333 ? 8.43 20.641 23.75 1 98.56 333 GLN A O 1
ATOM 2635 N N . SER A 1 334 ? 6.383 19.781 23.656 1 98.81 334 SER A N 1
ATOM 2636 C CA . SER A 1 334 ? 6.051 20.453 22.422 1 98.81 334 SER A CA 1
ATOM 2637 C C . SER A 1 334 ? 6.035 21.969 22.594 1 98.81 334 SER A C 1
ATOM 2639 O O . SER A 1 334 ? 6.57 22.703 21.766 1 98.81 334 SER A O 1
ATOM 2641 N N . LEU A 1 335 ? 5.449 22.422 23.719 1 98.69 335 LEU A N 1
ATOM 2642 C CA . LEU A 1 335 ? 5.371 23.844 24.031 1 98.69 335 LEU A CA 1
ATOM 2643 C C . LEU A 1 335 ? 6.758 24.422 24.297 1 98.69 335 LEU A C 1
ATOM 2645 O O . LEU A 1 335 ? 7.094 25.5 23.797 1 98.69 335 LEU A O 1
ATOM 2649 N N . ASN A 1 336 ? 7.535 23.672 25 1 98.44 336 ASN A N 1
ATOM 2650 C CA . ASN A 1 336 ? 8.875 24.125 25.359 1 98.44 336 ASN A CA 1
ATOM 2651 C C . ASN A 1 336 ? 9.75 24.328 24.125 1 98.44 336 ASN A C 1
ATOM 2653 O O . ASN A 1 336 ? 10.602 25.219 24.109 1 98.44 336 ASN A O 1
ATOM 2657 N N . ALA A 1 337 ? 9.5 23.516 23.125 1 98.38 337 ALA A N 1
ATOM 2658 C CA . ALA A 1 337 ? 10.273 23.641 21.891 1 98.38 337 ALA A CA 1
ATOM 2659 C C . ALA A 1 337 ? 9.719 24.766 21.016 1 98.38 337 ALA A C 1
ATOM 2661 O O . ALA A 1 337 ? 10.469 25.391 20.25 1 98.38 337 ALA A O 1
ATOM 2662 N N . THR A 1 338 ? 8.469 25.094 21.125 1 98.69 338 THR A N 1
ATOM 2663 C CA . THR A 1 338 ? 7.773 26 20.219 1 98.69 338 THR A CA 1
ATOM 2664 C C . THR A 1 338 ? 7.883 27.438 20.703 1 98.69 338 THR A C 1
ATOM 2666 O O . THR A 1 338 ? 8.141 28.344 19.906 1 98.69 338 THR A O 1
ATOM 2669 N N . ILE A 1 339 ? 7.75 27.703 21.984 1 98.31 339 ILE A N 1
ATOM 2670 C CA . ILE A 1 339 ? 7.539 29.031 22.547 1 98.31 339 ILE A CA 1
ATOM 2671 C C . ILE A 1 339 ? 8.773 29.906 22.312 1 98.31 339 ILE A C 1
ATOM 2673 O O . ILE A 1 339 ? 8.672 31.031 21.844 1 98.31 339 ILE A O 1
ATOM 2677 N N . PRO A 1 340 ? 10.031 29.328 22.578 1 97.94 340 PRO A N 1
ATOM 2678 C CA . PRO A 1 340 ? 11.203 30.172 22.281 1 97.94 340 PRO A CA 1
ATOM 2679 C C . PRO A 1 340 ? 11.312 30.547 20.812 1 97.94 340 PRO A C 1
ATOM 2681 O O . PRO A 1 340 ? 11.742 31.656 20.484 1 97.94 340 PRO A O 1
ATOM 2684 N N . TRP A 1 341 ? 10.938 29.641 19.938 1 98.19 341 TRP A N 1
ATOM 2685 C CA . TRP A 1 341 ? 10.992 29.891 18.5 1 98.19 341 TRP A CA 1
ATOM 2686 C C . TRP A 1 341 ? 9.992 30.969 18.109 1 98.19 341 TRP A C 1
ATOM 2688 O O . TRP A 1 341 ? 10.266 31.797 17.234 1 98.19 341 TRP A O 1
ATOM 2698 N N . LEU A 1 342 ? 8.812 31.031 18.703 1 97.75 342 LEU A N 1
ATOM 2699 C CA . LEU A 1 342 ? 7.758 32 18.406 1 97.75 342 LEU A CA 1
ATOM 2700 C C . LEU A 1 342 ? 8.18 33.406 18.812 1 97.75 342 LEU A C 1
ATOM 2702 O O . LEU A 1 342 ? 7.707 34.375 18.234 1 97.75 342 LEU A O 1
ATOM 2706 N N . ALA A 1 343 ? 9.039 33.531 19.734 1 95.38 343 ALA A N 1
ATOM 2707 C CA . ALA A 1 343 ? 9.422 34.812 20.312 1 95.38 343 ALA A CA 1
ATOM 2708 C C . ALA A 1 343 ? 10.125 35.688 19.281 1 95.38 343 ALA A C 1
ATOM 2710 O O . ALA A 1 343 ? 10.172 36.906 19.422 1 95.38 343 ALA A O 1
ATOM 2711 N N . GLN A 1 344 ? 10.602 35.094 18.25 1 95.44 344 GLN A N 1
ATOM 2712 C CA . GLN A 1 344 ? 11.367 35.812 17.25 1 95.44 344 GLN A CA 1
ATOM 2713 C C . GLN A 1 344 ? 10.453 36.688 16.375 1 95.44 344 GLN A C 1
ATOM 2715 O O . GLN A 1 344 ? 10.914 37.594 15.711 1 95.44 344 GLN A O 1
ATOM 2720 N N . PHE A 1 345 ? 9.211 36.312 16.344 1 94.5 345 PHE A N 1
ATOM 2721 C CA . PHE A 1 345 ? 8.297 37 15.445 1 94.5 345 PHE A CA 1
ATOM 2722 C C . PHE A 1 345 ? 7.68 38.219 16.125 1 94.5 345 PHE A C 1
ATOM 2724 O O . PHE A 1 345 ? 7.16 38.125 17.234 1 94.5 345 PHE A O 1
ATOM 2731 N N . LYS A 1 346 ? 7.941 39.469 15.508 1 86.56 346 LYS A N 1
ATOM 2732 C CA . LYS A 1 346 ? 7.43 40.719 16.016 1 86.56 346 LYS A CA 1
ATOM 2733 C C . LYS A 1 346 ? 6.469 41.375 15.008 1 86.56 346 LYS A C 1
ATOM 2735 O O . LYS A 1 346 ? 6.59 41.156 13.805 1 86.56 346 LYS A O 1
ATOM 2740 N N . MET B 1 1 ? -14.391 -30.031 -14.227 1 92.88 1 MET B N 1
ATOM 2741 C CA . MET B 1 1 ? -13.289 -30.938 -13.875 1 92.88 1 MET B CA 1
ATOM 2742 C C . MET B 1 1 ? -13.812 -32.188 -13.211 1 92.88 1 MET B C 1
ATOM 2744 O O . MET B 1 1 ? -13.211 -32.688 -12.258 1 92.88 1 MET B O 1
ATOM 2748 N N . ASP B 1 2 ? -14.836 -32.656 -13.797 1 88.5 2 ASP B N 1
ATOM 2749 C CA . ASP B 1 2 ? -15.57 -33.781 -13.273 1 88.5 2 ASP B CA 1
ATOM 2750 C C . ASP B 1 2 ? -14.773 -35.094 -13.461 1 88.5 2 ASP B C 1
ATOM 2752 O O . ASP B 1 2 ? -14.93 -36.031 -12.695 1 88.5 2 ASP B O 1
ATOM 2756 N N . ASP B 1 3 ? -13.961 -35.125 -14.438 1 93.25 3 ASP B N 1
ATOM 2757 C CA . ASP B 1 3 ? -13.195 -36.344 -14.711 1 93.25 3 ASP B CA 1
ATOM 2758 C C . ASP B 1 3 ? -11.938 -36.406 -13.852 1 93.25 3 ASP B C 1
ATOM 2760 O O . ASP B 1 3 ? -11.109 -37.312 -14.016 1 93.25 3 ASP B O 1
ATOM 2764 N N . PHE B 1 4 ? -11.789 -35.469 -13.023 1 97.19 4 PHE B N 1
ATOM 2765 C CA . PHE B 1 4 ? -10.656 -35.438 -12.109 1 97.19 4 PHE B CA 1
ATOM 2766 C C . PHE B 1 4 ? -11.016 -36.125 -10.789 1 97.19 4 PHE B C 1
ATOM 2768 O O . PHE B 1 4 ? -12.156 -36.062 -10.336 1 97.19 4 PHE B O 1
ATOM 2775 N N . GLU B 1 5 ? -10.062 -36.75 -10.195 1 97.12 5 GLU B N 1
ATOM 2776 C CA . GLU B 1 5 ? -10.195 -37.281 -8.836 1 97.12 5 GLU B CA 1
ATOM 2777 C C . GLU B 1 5 ? -9.727 -36.281 -7.805 1 97.12 5 GLU B C 1
ATOM 2779 O O . GLU B 1 5 ? -8.984 -35.344 -8.133 1 97.12 5 GLU B O 1
ATOM 2784 N N . GLU B 1 6 ? -10.258 -36.406 -6.594 1 97.81 6 GLU B N 1
ATOM 2785 C CA . GLU B 1 6 ? -9.883 -35.5 -5.492 1 97.81 6 GLU B CA 1
ATOM 2786 C C . GLU B 1 6 ? -8.891 -36.188 -4.559 1 97.81 6 GLU B C 1
ATOM 2788 O O . GLU B 1 6 ? -8.945 -37.406 -4.352 1 97.81 6 GLU B O 1
ATOM 2793 N N . PHE B 1 7 ? -8 -35.406 -4.027 1 97.56 7 PHE B N 1
ATOM 2794 C CA . PHE B 1 7 ? -6.992 -35.906 -3.088 1 97.56 7 PHE B CA 1
ATOM 2795 C C . PHE B 1 7 ? -6.613 -34.812 -2.098 1 97.56 7 PHE B C 1
ATOM 2797 O O . PHE B 1 7 ? -6.508 -33.625 -2.467 1 97.56 7 PHE B O 1
ATOM 2804 N N . THR B 1 8 ? -6.5 -35.125 -0.809 1 98.5 8 THR B N 1
ATOM 2805 C CA . THR B 1 8 ? -6.004 -34.188 0.212 1 98.5 8 THR B CA 1
ATOM 2806 C C . THR B 1 8 ? -4.848 -34.812 0.984 1 98.5 8 THR B C 1
ATOM 2808 O O . THR B 1 8 ? -4.91 -36 1.367 1 98.5 8 THR B O 1
ATOM 2811 N N . TRP B 1 9 ? -3.797 -34.094 1.139 1 98.25 9 TRP B N 1
ATOM 2812 C CA . TRP B 1 9 ? -2.627 -34.562 1.881 1 98.25 9 TRP B CA 1
ATOM 2813 C C . TRP B 1 9 ? -2.295 -33.594 3.021 1 98.25 9 TRP B C 1
ATOM 2815 O O . TRP B 1 9 ? -2.305 -32.375 2.838 1 98.25 9 TRP B O 1
ATOM 2825 N N . ASN B 1 10 ? -2.074 -34.125 4.227 1 98.5 10 ASN B N 1
ATOM 2826 C CA . ASN B 1 10 ? -1.54 -33.344 5.348 1 98.5 10 ASN B CA 1
ATOM 2827 C C . ASN B 1 10 ? -0.014 -33.375 5.355 1 98.5 10 ASN B C 1
ATOM 2829 O O . ASN B 1 10 ? 0.601 -34.406 5.664 1 98.5 10 ASN B O 1
ATOM 2833 N N . THR B 1 11 ? 0.549 -32.188 5.039 1 98.38 11 THR B N 1
ATOM 2834 C CA . THR B 1 11 ? 1.997 -32.125 4.879 1 98.38 11 THR B CA 1
ATOM 2835 C C . THR B 1 11 ? 2.693 -32.094 6.234 1 98.38 11 THR B C 1
ATOM 2837 O O . THR B 1 11 ? 2.049 -31.891 7.266 1 98.38 11 THR B O 1
ATOM 2840 N N . ARG B 1 12 ? 4.102 -32.344 6.273 1 95.75 12 ARG B N 1
ATOM 2841 C CA . ARG B 1 12 ? 4.922 -32.312 7.48 1 95.75 12 ARG B CA 1
ATOM 2842 C C . ARG B 1 12 ? 4.93 -30.938 8.125 1 95.75 12 ARG B C 1
ATOM 2844 O O . ARG B 1 12 ? 5.074 -30.828 9.344 1 95.75 12 ARG B O 1
ATOM 2851 N N . SER B 1 13 ? 4.668 -29.859 7.234 1 95.38 13 SER B N 1
ATOM 2852 C CA . SER B 1 13 ? 4.715 -28.484 7.742 1 95.38 13 SER B CA 1
ATOM 2853 C C . SER B 1 13 ? 3.398 -28.094 8.406 1 95.38 13 SER B C 1
ATOM 2855 O O . SER B 1 13 ? 3.297 -27.031 9.016 1 95.38 13 SER B O 1
ATOM 2857 N N . GLY B 1 14 ? 2.412 -28.922 8.297 1 96 14 GLY B N 1
ATOM 2858 C CA . GLY B 1 14 ? 1.146 -28.656 8.969 1 96 14 GLY B CA 1
ATOM 2859 C C . GLY B 1 14 ? 0.064 -28.156 8.031 1 96 14 GLY B C 1
ATOM 2860 O O . GLY B 1 14 ? -1.052 -27.859 8.461 1 96 14 GLY B O 1
ATOM 2861 N N . ALA B 1 15 ? 0.289 -28.094 6.73 1 98.12 15 ALA B N 1
ATOM 2862 C CA . ALA B 1 15 ? -0.73 -27.719 5.754 1 98.12 15 ALA B CA 1
ATOM 2863 C C . ALA B 1 15 ? -1.578 -28.922 5.352 1 98.12 15 ALA B C 1
ATOM 2865 O O . ALA B 1 15 ? -1.096 -30.047 5.352 1 98.12 15 ALA B O 1
ATOM 2866 N N . SER B 1 16 ? -2.818 -28.75 5.172 1 98.81 16 SER B N 1
ATOM 2867 C CA . SER B 1 16 ? -3.682 -29.672 4.445 1 98.81 16 SER B CA 1
ATOM 2868 C C . SER B 1 16 ? -3.908 -29.203 3.012 1 98.81 16 SER B C 1
ATOM 2870 O O . SER B 1 16 ? -4.602 -28.219 2.775 1 98.81 16 SER B O 1
ATOM 2872 N N . VAL B 1 17 ? -3.338 -29.906 2.039 1 98.88 17 VAL B N 1
ATOM 2873 C CA . VAL B 1 17 ? -3.365 -29.453 0.651 1 98.88 17 VAL B CA 1
ATOM 2874 C C . VAL B 1 17 ? -4.363 -30.297 -0.144 1 98.88 17 VAL B C 1
ATOM 2876 O O . VAL B 1 17 ? -4.227 -31.516 -0.23 1 98.88 17 VAL B O 1
ATOM 2879 N N . TYR B 1 18 ? -5.355 -29.625 -0.677 1 98.75 18 TYR B N 1
ATOM 2880 C CA . TYR B 1 18 ? -6.352 -30.234 -1.554 1 98.75 18 TYR B CA 1
ATOM 2881 C C . TYR B 1 18 ? -5.926 -30.141 -3.014 1 98.75 18 TYR B C 1
ATOM 2883 O O . TYR B 1 18 ? -5.406 -29.109 -3.449 1 98.75 18 TYR B O 1
ATOM 2891 N N . CYS B 1 19 ? -6.109 -31.219 -3.812 1 97.88 19 CYS B N 1
ATOM 2892 C CA . CYS B 1 19 ? -5.812 -31.203 -5.242 1 97.88 19 CYS B CA 1
ATOM 2893 C C . CYS B 1 19 ? -6.863 -31.984 -6.023 1 97.88 19 CYS B C 1
ATOM 2895 O O . CYS B 1 19 ? -7.492 -32.906 -5.488 1 97.88 19 CYS B O 1
ATOM 2897 N N . LYS B 1 20 ? -7.098 -31.547 -7.191 1 98.25 20 LYS B N 1
ATOM 2898 C CA . LYS B 1 20 ? -7.703 -32.375 -8.234 1 98.25 20 LYS B CA 1
ATOM 2899 C C . LYS B 1 20 ? -6.641 -32.938 -9.164 1 98.25 20 LYS B C 1
ATOM 2901 O O . LYS B 1 20 ? -5.664 -32.281 -9.492 1 98.25 20 LYS B O 1
ATOM 2906 N N . TYR B 1 21 ? -6.785 -34.219 -9.492 1 97.56 21 TYR B N 1
ATOM 2907 C CA . TYR B 1 21 ? -5.793 -34.812 -10.398 1 97.56 21 TYR B CA 1
ATOM 2908 C C . TYR B 1 21 ? -6.453 -35.75 -11.391 1 97.56 21 TYR B C 1
ATOM 2910 O O . TYR B 1 21 ? -7.543 -36.25 -11.141 1 97.56 21 TYR B O 1
ATOM 2918 N N . ARG B 1 22 ? -5.855 -35.875 -12.555 1 96.69 22 ARG B N 1
ATOM 2919 C CA . ARG B 1 22 ? -6.285 -36.781 -13.609 1 96.69 22 ARG B CA 1
ATOM 2920 C C . ARG B 1 22 ? -5.109 -37.594 -14.148 1 96.69 22 ARG B C 1
ATOM 2922 O O . ARG B 1 22 ? -4.105 -37.031 -14.586 1 96.69 22 ARG B O 1
ATOM 2929 N N . ILE B 1 23 ? -5.266 -38.906 -14.141 1 94.81 23 ILE B N 1
ATOM 2930 C CA . ILE B 1 23 ? -4.27 -39.812 -14.711 1 94.81 23 ILE B CA 1
ATOM 2931 C C . ILE B 1 23 ? -4.598 -40.094 -16.172 1 94.81 23 ILE B C 1
ATOM 2933 O O . ILE B 1 23 ? -5.711 -40.5 -16.5 1 94.81 23 ILE B O 1
ATOM 2937 N N . SER B 1 24 ? -3.617 -39.781 -16.969 1 94.19 24 SER B N 1
ATOM 2938 C CA . SER B 1 24 ? -3.814 -40.062 -18.391 1 94.19 24 SER B CA 1
ATOM 2939 C C . SER B 1 24 ? -3.715 -41.531 -18.688 1 94.19 24 SER B C 1
ATOM 2941 O O . SER B 1 24 ? -2.836 -42.219 -18.156 1 94.19 24 SER B O 1
ATOM 2943 N N . PRO B 1 25 ? -4.598 -42.062 -19.484 1 89.81 25 PRO B N 1
ATOM 2944 C CA . PRO B 1 25 ? -4.508 -43.469 -19.875 1 89.81 25 PRO B CA 1
ATOM 2945 C C . PRO B 1 25 ? -3.451 -43.719 -20.953 1 89.81 25 PRO B C 1
ATOM 2947 O O . PRO B 1 25 ? -3.113 -44.875 -21.25 1 89.81 25 PRO B O 1
ATOM 2950 N N . SER B 1 26 ? -2.951 -42.656 -21.469 1 91.75 26 SER B N 1
ATOM 2951 C CA . SER B 1 26 ? -1.948 -42.781 -22.516 1 91.75 26 SER B CA 1
ATOM 2952 C C . SER B 1 26 ? -0.648 -43.344 -21.969 1 91.75 26 SER B C 1
ATOM 2954 O O . SER B 1 26 ? -0.129 -42.906 -20.953 1 91.75 26 SER B O 1
ATOM 2956 N N . PRO B 1 27 ? -0.075 -44.344 -22.672 1 89.69 27 PRO B N 1
ATOM 2957 C CA . PRO B 1 27 ? 1.216 -44.875 -22.25 1 89.69 27 PRO B CA 1
ATOM 2958 C C . PRO B 1 27 ? 2.328 -43.844 -22.266 1 89.69 27 PRO B C 1
ATOM 2960 O O . PRO B 1 27 ? 3.279 -43.938 -21.484 1 89.69 27 PRO B O 1
ATOM 2963 N N . GLU B 1 28 ? 2.129 -42.844 -23.094 1 88.69 28 GLU B N 1
ATOM 2964 C CA . GLU B 1 28 ? 3.117 -41.781 -23.188 1 88.69 28 GLU B CA 1
ATOM 2965 C C . GLU B 1 28 ? 3.203 -41 -21.859 1 88.69 28 GLU B C 1
ATOM 2967 O O . GLU B 1 28 ? 4.277 -40.531 -21.484 1 88.69 28 GLU B O 1
ATOM 2972 N N . ALA B 1 29 ? 2.1 -40.969 -21.188 1 90.62 29 ALA B N 1
ATOM 2973 C CA . ALA B 1 29 ? 2.031 -40.188 -19.953 1 90.62 29 ALA B CA 1
ATOM 2974 C C . ALA B 1 29 ? 2.951 -40.781 -18.875 1 90.62 29 ALA B C 1
ATOM 2976 O O . ALA B 1 29 ? 3.428 -40.062 -18 1 90.62 29 ALA B O 1
ATOM 2977 N N . ALA B 1 30 ? 3.201 -42.062 -19 1 86.19 30 ALA B N 1
ATOM 2978 C CA . ALA B 1 30 ? 4.059 -42.719 -18.016 1 86.19 30 ALA B CA 1
ATOM 2979 C C . ALA B 1 30 ? 5.5 -42.219 -18.141 1 86.19 30 ALA B C 1
ATOM 2981 O O . ALA B 1 30 ? 6.258 -42.281 -17.156 1 86.19 30 ALA B O 1
ATOM 2982 N N . ARG B 1 31 ? 5.867 -41.75 -19.25 1 86.94 31 ARG B N 1
ATOM 2983 C CA . ARG B 1 31 ? 7.242 -41.344 -19.5 1 86.94 31 ARG B CA 1
ATOM 2984 C C . ARG B 1 31 ? 7.375 -39.812 -19.406 1 86.94 31 ARG B C 1
ATOM 2986 O O . ARG B 1 31 ? 8.484 -39.281 -19.469 1 86.94 31 ARG B O 1
ATOM 2993 N N . ARG B 1 32 ? 6.293 -39.094 -19.281 1 92.81 32 ARG B N 1
ATOM 2994 C CA . ARG B 1 32 ? 6.297 -37.625 -19.234 1 92.81 32 ARG B CA 1
ATOM 2995 C C . ARG B 1 32 ? 6.168 -37.125 -17.797 1 92.81 32 ARG B C 1
ATOM 2997 O O . ARG B 1 32 ? 5.664 -37.844 -16.938 1 92.81 32 ARG B O 1
ATOM 3004 N N . PRO B 1 33 ? 6.773 -35.969 -17.562 1 95.69 33 PRO B N 1
ATOM 3005 C CA . PRO B 1 33 ? 6.527 -35.344 -16.25 1 95.69 33 PRO B CA 1
ATOM 3006 C C . PRO B 1 33 ? 5.059 -35.031 -16.031 1 95.69 33 PRO B C 1
ATOM 3008 O O . PRO B 1 33 ? 4.309 -34.844 -16.984 1 95.69 33 PRO B O 1
ATOM 3011 N N . THR B 1 34 ? 4.629 -35 -14.773 1 96.5 34 THR B N 1
ATOM 3012 C CA . THR B 1 34 ? 3.295 -34.562 -14.398 1 96.5 34 THR B CA 1
ATOM 3013 C C . THR B 1 34 ? 3.166 -33.031 -14.602 1 96.5 34 THR B C 1
ATOM 3015 O O . THR B 1 34 ? 4.07 -32.281 -14.25 1 96.5 34 THR B O 1
ATOM 3018 N N . LEU B 1 35 ? 2.09 -32.594 -15.266 1 98.31 35 LEU B N 1
ATOM 3019 C CA . LEU B 1 35 ? 1.818 -31.156 -15.406 1 98.31 35 LEU B CA 1
ATOM 3020 C C . LEU B 1 35 ? 1.071 -30.625 -14.188 1 98.31 35 LEU B C 1
ATOM 3022 O O . LEU B 1 35 ? -0.082 -31 -13.953 1 98.31 35 LEU B O 1
ATOM 3026 N N . LEU B 1 36 ? 1.76 -29.859 -13.367 1 98.75 36 LEU B N 1
ATOM 3027 C CA . LEU B 1 36 ? 1.213 -29.234 -12.156 1 98.75 36 LEU B CA 1
ATOM 3028 C C . LEU B 1 36 ? 0.667 -27.844 -12.453 1 98.75 36 LEU B C 1
ATOM 3030 O O . LEU B 1 36 ? 1.421 -26.953 -12.836 1 98.75 36 LEU B O 1
ATOM 3034 N N . LEU B 1 37 ? -0.622 -27.672 -12.312 1 98.94 37 LEU B N 1
ATOM 3035 C CA . LEU B 1 37 ? -1.31 -26.422 -12.625 1 98.94 37 LEU B CA 1
ATOM 3036 C C . LEU B 1 37 ? -1.609 -25.625 -11.359 1 98.94 37 LEU B C 1
ATOM 3038 O O . LEU B 1 37 ? -2.488 -26 -10.578 1 98.94 37 LEU B O 1
ATOM 3042 N N . ILE B 1 38 ? -0.928 -24.484 -11.195 1 98.94 38 ILE B N 1
ATOM 3043 C CA . ILE B 1 38 ? -0.972 -23.75 -9.938 1 98.94 38 ILE B CA 1
ATOM 3044 C C . ILE B 1 38 ? -1.694 -22.422 -10.148 1 98.94 38 ILE B C 1
ATOM 3046 O O . ILE B 1 38 ? -1.252 -21.578 -10.938 1 98.94 38 ILE B O 1
ATOM 3050 N N . HIS B 1 39 ? -2.734 -22.188 -9.391 1 98.94 39 HIS B N 1
ATOM 3051 C CA . HIS B 1 39 ? -3.594 -21.016 -9.57 1 98.94 39 HIS B CA 1
ATOM 3052 C C . HIS B 1 39 ? -2.996 -19.797 -8.898 1 98.94 39 HIS B C 1
ATOM 3054 O O . HIS B 1 39 ? -2.021 -19.891 -8.148 1 98.94 39 HIS B O 1
ATOM 3060 N N . GLY B 1 40 ? -3.584 -18.625 -9.219 1 98.69 40 GLY B N 1
ATOM 3061 C CA . GLY B 1 40 ? -3.172 -17.375 -8.625 1 98.69 40 GLY B CA 1
ATOM 3062 C C . GLY B 1 40 ? -4.219 -16.766 -7.707 1 98.69 40 GLY B C 1
ATOM 3063 O O . GLY B 1 40 ? -5.184 -17.438 -7.34 1 98.69 40 GLY B O 1
ATOM 3064 N N . TYR B 1 41 ? -4.008 -15.562 -7.223 1 98.75 41 TYR B N 1
ATOM 3065 C CA . TYR B 1 41 ? -4.926 -14.805 -6.383 1 98.75 41 TYR B CA 1
ATOM 3066 C C . TYR B 1 41 ? -5.902 -13.992 -7.23 1 98.75 41 TYR B C 1
ATOM 3068 O O . TYR B 1 41 ? -5.508 -13.383 -8.227 1 98.75 41 TYR B O 1
ATOM 3076 N N . PRO B 1 42 ? -7.156 -13.914 -6.777 1 98.44 42 PRO B N 1
ATOM 3077 C CA . PRO B 1 42 ? -7.809 -14.656 -5.695 1 98.44 42 PRO B CA 1
ATOM 3078 C C . PRO B 1 42 ? -8.578 -15.883 -6.195 1 98.44 42 PRO B C 1
ATOM 3080 O O . PRO B 1 42 ? -9.758 -16.047 -5.871 1 98.44 42 PRO B O 1
ATOM 3083 N N . GLN B 1 43 ? -7.887 -16.734 -6.863 1 98.69 43 GLN B N 1
ATOM 3084 C CA . GLN B 1 43 ? -8.531 -17.875 -7.504 1 98.69 43 GLN B CA 1
ATOM 3085 C C . GLN B 1 43 ? -8.242 -19.172 -6.746 1 98.69 43 GLN B C 1
ATOM 3087 O O . GLN B 1 43 ? -7.949 -19.141 -5.551 1 98.69 43 GLN B O 1
ATOM 3092 N N . ASN B 1 44 ? -8.602 -20.312 -7.34 1 98.69 44 ASN B N 1
ATOM 3093 C CA . ASN B 1 44 ? -8.391 -21.688 -6.902 1 98.69 44 ASN B CA 1
ATOM 3094 C C . ASN B 1 44 ? -8.242 -22.641 -8.086 1 98.69 44 ASN B C 1
ATOM 3096 O O . ASN B 1 44 ? -8.102 -22.203 -9.227 1 98.69 44 ASN B O 1
ATOM 3100 N N . HIS B 1 45 ? -8.258 -23.938 -7.824 1 98.75 45 HIS B N 1
ATOM 3101 C CA . HIS B 1 45 ? -7.977 -24.906 -8.875 1 98.75 45 HIS B CA 1
ATOM 3102 C C . HIS B 1 45 ? -8.961 -24.781 -10.023 1 98.75 45 HIS B C 1
ATOM 3104 O O . HIS B 1 45 ? -8.672 -25.188 -11.148 1 98.75 45 HIS B O 1
ATOM 3110 N N . LEU B 1 46 ? -10.117 -24.203 -9.789 1 98.5 46 LEU B N 1
ATOM 3111 C CA . LEU B 1 46 ? -11.172 -24.156 -10.797 1 98.5 46 LEU B CA 1
ATOM 3112 C C . LEU B 1 46 ? -10.812 -23.172 -11.914 1 98.5 46 LEU B C 1
ATOM 3114 O O . LEU B 1 46 ? -11.445 -23.188 -12.977 1 98.5 46 LEU B O 1
ATOM 3118 N N . MET B 1 47 ? -9.766 -22.375 -11.688 1 98.31 47 MET B N 1
ATOM 3119 C CA . MET B 1 47 ? -9.328 -21.484 -12.766 1 98.31 47 MET B CA 1
ATOM 3120 C C . MET B 1 47 ? -8.938 -22.281 -14 1 98.31 47 MET B C 1
ATOM 3122 O O . MET B 1 47 ? -9 -21.781 -15.125 1 98.31 47 MET B O 1
ATOM 3126 N N . TRP B 1 48 ? -8.586 -23.547 -13.844 1 98.69 48 TRP B N 1
ATOM 3127 C CA . TRP B 1 48 ? -8.016 -24.375 -14.914 1 98.69 48 TRP B CA 1
ATOM 3128 C C . TRP B 1 48 ? -9.102 -25.172 -15.617 1 98.69 48 TRP B C 1
ATOM 3130 O O . TRP B 1 48 ? -8.82 -25.891 -16.578 1 98.69 48 TRP B O 1
ATOM 3140 N N . LYS B 1 49 ? -10.375 -25.047 -15.211 1 98.12 49 LYS B N 1
ATOM 3141 C CA . LYS B 1 49 ? -11.484 -25.891 -15.633 1 98.12 49 LYS B CA 1
ATOM 3142 C C . LYS B 1 49 ? -11.57 -25.969 -17.156 1 98.12 49 LYS B C 1
ATOM 3144 O O . LYS B 1 49 ? -11.617 -27.062 -17.719 1 98.12 49 LYS B O 1
ATOM 3149 N N . GLU B 1 50 ? -11.531 -24.859 -17.828 1 97.69 50 GLU B N 1
ATOM 3150 C CA . GLU B 1 50 ? -11.648 -24.844 -19.281 1 97.69 50 GLU B CA 1
ATOM 3151 C C . GLU B 1 50 ? -10.305 -25.141 -19.938 1 97.69 50 GLU B C 1
ATOM 3153 O O . GLU B 1 50 ? -10.258 -25.75 -21.016 1 97.69 50 GLU B O 1
ATOM 3158 N N . PHE B 1 51 ? -9.219 -24.734 -19.359 1 98.5 51 PHE B N 1
ATOM 3159 C CA . PHE B 1 51 ? -7.875 -24.891 -19.906 1 98.5 51 PHE B CA 1
ATOM 3160 C C . PHE B 1 51 ? -7.523 -26.359 -20.062 1 98.5 51 PHE B C 1
ATOM 3162 O O . PHE B 1 51 ? -7.004 -26.781 -21.094 1 98.5 51 PHE B O 1
ATOM 3169 N N . VAL B 1 52 ? -7.879 -27.219 -19.109 1 98.31 52 VAL B N 1
ATOM 3170 C CA . VAL B 1 52 ? -7.469 -28.625 -19.078 1 98.31 52 VAL B CA 1
ATOM 3171 C C . VAL B 1 52 ? -8.203 -29.391 -20.172 1 98.31 52 VAL B C 1
ATOM 3173 O O . VAL B 1 52 ? -7.734 -30.453 -20.625 1 98.31 52 VAL B O 1
ATOM 3176 N N . LYS B 1 53 ? -9.344 -28.875 -20.641 1 97.31 53 LYS B N 1
ATOM 3177 C CA . LYS B 1 53 ? -10.102 -29.547 -21.703 1 97.31 53 LYS B CA 1
ATOM 3178 C C . LYS B 1 53 ? -9.344 -29.5 -23.031 1 97.31 53 LYS B C 1
ATOM 3180 O O . LYS B 1 53 ? -9.531 -30.359 -23.891 1 97.31 53 LYS B O 1
ATOM 3185 N N . GLY B 1 54 ? -8.477 -28.453 -23.172 1 97.19 54 GLY B N 1
ATOM 3186 C CA . GLY B 1 54 ? -7.77 -28.266 -24.422 1 97.19 54 GLY B CA 1
ATOM 3187 C C . GLY B 1 54 ? -6.379 -28.875 -24.438 1 97.19 54 GLY B C 1
ATOM 3188 O O . GLY B 1 54 ? -5.715 -28.906 -25.469 1 97.19 54 GLY B O 1
ATOM 3189 N N . LEU B 1 55 ? -5.949 -29.453 -23.297 1 97.25 55 LEU B N 1
ATOM 3190 C CA . LEU B 1 55 ? -4.617 -30.031 -23.203 1 97.25 55 LEU B CA 1
ATOM 3191 C C . LEU B 1 55 ? -4.582 -31.422 -23.844 1 97.25 55 LEU B C 1
ATOM 3193 O O . LEU B 1 55 ? -5.578 -32.125 -23.828 1 97.25 55 LEU B O 1
ATOM 3197 N N . PRO B 1 56 ? -3.41 -31.766 -24.406 1 92.25 56 PRO B N 1
ATOM 3198 C CA . PRO B 1 56 ? -3.279 -33.125 -24.891 1 92.25 56 PRO B CA 1
ATOM 3199 C C . PRO B 1 56 ? -3.438 -34.188 -23.766 1 92.25 56 PRO B C 1
ATOM 3201 O O . PRO B 1 56 ? -3.082 -33.906 -22.625 1 92.25 56 PRO B O 1
ATOM 3204 N N . ASP B 1 57 ? -3.924 -35.344 -24.141 1 92.19 57 ASP B N 1
ATOM 3205 C CA . ASP B 1 57 ? -4.195 -36.406 -23.172 1 92.19 57 ASP B CA 1
ATOM 3206 C C . ASP B 1 57 ? -2.945 -37.25 -22.891 1 92.19 57 ASP B C 1
ATOM 3208 O O . ASP B 1 57 ? -3.029 -38.469 -22.734 1 92.19 57 ASP B O 1
ATOM 3212 N N . ASP B 1 58 ? -1.836 -36.75 -22.875 1 94.25 58 ASP B N 1
ATOM 3213 C CA . ASP B 1 58 ? -0.63 -37.531 -22.641 1 94.25 58 ASP B CA 1
ATOM 3214 C C . ASP B 1 58 ? 0.172 -37 -21.469 1 94.25 58 ASP B C 1
ATOM 3216 O O . ASP B 1 58 ? 1.378 -37.25 -21.375 1 94.25 58 ASP B O 1
ATOM 3220 N N . PHE B 1 59 ? -0.473 -36.188 -20.641 1 95.5 59 PHE B N 1
ATOM 3221 C CA . PHE B 1 59 ? 0.105 -35.75 -19.375 1 95.5 59 PHE B CA 1
ATOM 3222 C C . PHE B 1 59 ? -0.795 -36.156 -18.203 1 95.5 59 PHE B C 1
ATOM 3224 O O . PHE B 1 59 ? -2.021 -36.062 -18.312 1 95.5 59 PHE B O 1
ATOM 3231 N N . HIS B 1 60 ? -0.206 -36.625 -17.141 1 96.06 60 HIS B N 1
ATOM 3232 C CA . HIS B 1 60 ? -0.913 -36.562 -15.867 1 96.06 60 HIS B CA 1
ATOM 3233 C C . HIS B 1 60 ? -1.073 -35.094 -15.414 1 96.06 60 HIS B C 1
ATOM 3235 O O . HIS B 1 60 ? -0.16 -34.281 -15.586 1 96.06 60 HIS B O 1
ATOM 3241 N N . LEU B 1 61 ? -2.268 -34.75 -14.984 1 97.75 61 LEU B N 1
ATOM 3242 C CA . LEU B 1 61 ? -2.553 -33.375 -14.547 1 97.75 61 LEU B CA 1
ATOM 3243 C C . LEU B 1 61 ? -2.812 -33.344 -13.047 1 97.75 61 LEU B C 1
ATOM 3245 O O . LEU B 1 61 ? -3.469 -34.219 -12.5 1 97.75 61 LEU B O 1
ATOM 3249 N N . VAL B 1 62 ? -2.264 -32.406 -12.328 1 98.38 62 VAL B N 1
ATOM 3250 C CA . VAL B 1 62 ? -2.555 -32.125 -10.93 1 98.38 62 VAL B CA 1
ATOM 3251 C C . VAL B 1 62 ? -2.83 -30.625 -10.758 1 98.38 62 VAL B C 1
ATOM 3253 O O . VAL B 1 62 ? -2.07 -29.781 -11.258 1 98.38 62 VAL B O 1
ATOM 3256 N N . ALA B 1 63 ? -3.91 -30.266 -10.156 1 98.81 63 ALA B N 1
ATOM 3257 C CA . ALA B 1 63 ? -4.281 -28.875 -9.859 1 98.81 63 ALA B CA 1
ATOM 3258 C C . ALA B 1 63 ? -4.582 -28.688 -8.375 1 98.81 63 ALA B C 1
ATOM 3260 O O . ALA B 1 63 ? -5.723 -28.891 -7.941 1 98.81 63 ALA B O 1
ATOM 3261 N N . PRO B 1 64 ? -3.643 -28.25 -7.617 1 98.88 64 PRO B N 1
ATOM 3262 C CA . PRO B 1 64 ? -3.865 -28.031 -6.188 1 98.88 64 PRO B CA 1
ATOM 3263 C C . PRO B 1 64 ? -4.461 -26.656 -5.891 1 98.88 64 PRO B C 1
ATOM 3265 O O . PRO B 1 64 ? -4.348 -25.75 -6.711 1 98.88 64 PRO B O 1
ATOM 3268 N N . ASP B 1 65 ? -5.164 -26.578 -4.785 1 98.88 65 ASP B N 1
ATOM 3269 C CA . ASP B 1 65 ? -5.348 -25.281 -4.148 1 98.88 65 ASP B CA 1
ATOM 3270 C C . ASP B 1 65 ? -4.113 -24.891 -3.342 1 98.88 65 ASP B C 1
ATOM 3272 O O . ASP B 1 65 ? -3.592 -25.688 -2.561 1 98.88 65 ASP B O 1
ATOM 3276 N N . LEU B 1 66 ? -3.641 -23.688 -3.531 1 98.81 66 LEU B N 1
ATOM 3277 C CA . LEU B 1 66 ? -2.502 -23.188 -2.764 1 98.81 66 LEU B CA 1
ATOM 3278 C C . LEU B 1 66 ? -2.748 -23.344 -1.266 1 98.81 66 LEU B C 1
ATOM 3280 O O . LEU B 1 66 ? -3.889 -23.25 -0.807 1 98.81 66 LEU B O 1
ATOM 3284 N N . PRO B 1 67 ? -1.7 -23.578 -0.489 1 98.62 67 PRO B N 1
ATOM 3285 C CA . PRO B 1 67 ? -1.879 -23.641 0.963 1 98.62 67 PRO B CA 1
ATOM 3286 C C . PRO B 1 67 ? -2.574 -22.406 1.529 1 98.62 67 PRO B C 1
ATOM 3288 O O . PRO B 1 67 ? -2.062 -21.297 1.401 1 98.62 67 PRO B O 1
ATOM 3291 N N . GLY B 1 68 ? -3.793 -22.656 2.072 1 98.06 68 GLY B N 1
ATOM 3292 C CA . GLY B 1 68 ? -4.574 -21.578 2.645 1 98.06 68 GLY B CA 1
ATOM 3293 C C . GLY B 1 68 ? -5.617 -21.031 1.693 1 98.06 68 GLY B C 1
ATOM 3294 O O . GLY B 1 68 ? -6.434 -20.188 2.078 1 98.06 68 GLY B O 1
ATOM 3295 N N . TYR B 1 69 ? -5.668 -21.5 0.436 1 98.5 69 TYR B N 1
ATOM 3296 C CA . TYR B 1 69 ? -6.641 -21.078 -0.57 1 98.5 69 TYR B CA 1
ATOM 3297 C C . TYR B 1 69 ? -7.641 -22.188 -0.857 1 98.5 69 TYR B C 1
ATOM 3299 O O . TYR B 1 69 ? -7.375 -23.359 -0.575 1 98.5 69 TYR B O 1
ATOM 3307 N N . GLY B 1 70 ? -8.766 -21.781 -1.458 1 98.38 70 GLY B N 1
ATOM 3308 C CA . GLY B 1 70 ? -9.742 -22.766 -1.878 1 98.38 70 GLY B CA 1
ATOM 3309 C C . GLY B 1 70 ? -10.125 -23.734 -0.772 1 98.38 70 GLY B C 1
ATOM 3310 O O . GLY B 1 70 ? -10.602 -23.312 0.284 1 98.38 70 GLY B O 1
ATOM 3311 N N . ARG B 1 71 ? -9.758 -25 -0.938 1 98.25 71 ARG B N 1
ATOM 3312 C CA . ARG B 1 71 ? -10.102 -26.031 0.037 1 98.25 71 ARG B CA 1
ATOM 3313 C C . ARG B 1 71 ? -8.883 -26.453 0.846 1 98.25 71 ARG B C 1
ATOM 3315 O O . ARG B 1 71 ? -8.969 -27.328 1.718 1 98.25 71 ARG B O 1
ATOM 3322 N N . SER B 1 72 ? -7.703 -25.812 0.582 1 98.81 72 SER B N 1
ATOM 3323 C CA . SER B 1 72 ? -6.492 -26.078 1.351 1 98.81 72 SER B CA 1
ATOM 3324 C C . SER B 1 72 ? -6.445 -25.234 2.617 1 98.81 72 SER B C 1
ATOM 3326 O O . SER B 1 72 ? -7.121 -24.203 2.705 1 98.81 72 SER B O 1
ATOM 3328 N N . VAL B 1 73 ? -5.672 -25.719 3.596 1 98.25 73 VAL B N 1
ATOM 3329 C CA . VAL B 1 73 ? -5.562 -25.047 4.883 1 98.25 73 VAL B CA 1
ATOM 3330 C C . VAL B 1 73 ? -4.094 -24.922 5.273 1 98.25 73 VAL B C 1
ATOM 3332 O O . VAL B 1 73 ? -3.309 -25.844 5.074 1 98.25 73 VAL B O 1
ATOM 3335 N N . LYS B 1 74 ? -3.76 -23.797 5.762 1 98.31 74 LYS B N 1
ATOM 3336 C CA . LYS B 1 74 ? -2.439 -23.578 6.352 1 98.31 74 LYS B CA 1
ATOM 3337 C C . LYS B 1 74 ? -2.469 -22.453 7.371 1 98.31 74 LYS B C 1
ATOM 3339 O O . LYS B 1 74 ? -2.92 -21.344 7.07 1 98.31 74 LYS B O 1
ATOM 3344 N N . LYS B 1 75 ? -1.975 -22.688 8.539 1 96.38 75 LYS B N 1
ATOM 3345 C CA . LYS B 1 75 ? -1.943 -21.688 9.602 1 96.38 75 LYS B CA 1
ATOM 3346 C C . LYS B 1 75 ? -0.792 -20.703 9.406 1 96.38 75 LYS B C 1
ATOM 3348 O O . LYS B 1 75 ? 0.242 -21.062 8.836 1 96.38 75 LYS B O 1
ATOM 3353 N N . PRO B 1 76 ? -0.925 -19.453 9.898 1 97.25 76 PRO B N 1
ATOM 3354 C CA . PRO B 1 76 ? 0.182 -18.484 9.883 1 97.25 76 PRO B CA 1
ATOM 3355 C C . PRO B 1 76 ? 1.358 -18.938 10.75 1 97.25 76 PRO B C 1
ATOM 3357 O O . PRO B 1 76 ? 1.197 -19.797 11.625 1 97.25 76 PRO B O 1
ATOM 3360 N N . SER B 1 77 ? 2.463 -18.281 10.469 1 96.56 77 SER B N 1
ATOM 3361 C CA . SER B 1 77 ? 3.623 -18.531 11.32 1 96.56 77 SER B CA 1
ATOM 3362 C C . SER B 1 77 ? 3.361 -18.094 12.758 1 96.56 77 SER B C 1
ATOM 3364 O O . SER B 1 77 ? 2.953 -16.969 13 1 96.56 77 SER B O 1
ATOM 3366 N N . PRO B 1 78 ? 3.637 -18.969 13.703 1 92.19 78 PRO B N 1
ATOM 3367 C CA . PRO B 1 78 ? 3.41 -18.562 15.094 1 92.19 78 PRO B CA 1
ATOM 3368 C C . PRO B 1 78 ? 4.34 -17.438 15.539 1 92.19 78 PRO B C 1
ATOM 3370 O O . PRO B 1 78 ? 3.992 -16.656 16.438 1 92.19 78 PRO B O 1
ATOM 3373 N N . ASP B 1 79 ? 5.523 -17.266 14.891 1 93.31 79 ASP B N 1
ATOM 3374 C CA . ASP B 1 79 ? 6.531 -16.312 15.328 1 93.31 79 ASP B CA 1
ATOM 3375 C C . ASP B 1 79 ? 6.391 -14.992 14.578 1 93.31 79 ASP B C 1
ATOM 3377 O O . ASP B 1 79 ? 7.203 -14.078 14.75 1 93.31 79 ASP B O 1
ATOM 3381 N N . GLY B 1 80 ? 5.523 -14.891 13.742 1 92.19 80 GLY B N 1
ATOM 3382 C CA . GLY B 1 80 ? 5.301 -13.648 13.031 1 92.19 80 GLY B CA 1
ATOM 3383 C C . GLY B 1 80 ? 6.242 -13.453 11.859 1 92.19 80 GLY B C 1
ATOM 3384 O O . GLY B 1 80 ? 6.266 -12.383 11.242 1 92.19 80 GLY B O 1
ATOM 3385 N N . SER B 1 81 ? 6.992 -14.422 11.43 1 95.75 81 SER B N 1
ATOM 3386 C CA . SER B 1 81 ? 8.016 -14.305 10.398 1 95.75 81 SER B CA 1
ATOM 3387 C C . SER B 1 81 ? 7.41 -14.422 9 1 95.75 81 SER B C 1
ATOM 3389 O O . SER B 1 81 ? 8.062 -14.109 8.008 1 95.75 81 SER B O 1
ATOM 3391 N N . HIS B 1 82 ? 6.18 -14.953 8.859 1 97.88 82 HIS B N 1
ATOM 3392 C CA . HIS B 1 82 ? 5.449 -15.172 7.613 1 97.88 82 HIS B CA 1
ATOM 3393 C C . HIS B 1 82 ? 6.066 -16.312 6.805 1 97.88 82 HIS B C 1
ATOM 3395 O O . HIS B 1 82 ? 5.664 -16.547 5.664 1 97.88 82 HIS B O 1
ATOM 3401 N N . ARG B 1 83 ? 6.965 -17.094 7.305 1 97.94 83 ARG B N 1
ATOM 3402 C CA . ARG B 1 83 ? 7.695 -18.156 6.613 1 97.94 83 ARG B CA 1
ATOM 3403 C C . ARG B 1 83 ? 6.77 -19.312 6.238 1 97.94 83 ARG B C 1
ATOM 3405 O O . ARG B 1 83 ? 6.969 -19.969 5.215 1 97.94 83 ARG B O 1
ATOM 3412 N N . SER B 1 84 ? 5.727 -19.516 7.055 1 98.19 84 SER B N 1
ATOM 3413 C CA . SER B 1 84 ? 4.809 -20.625 6.789 1 98.19 84 SER B CA 1
ATOM 3414 C C . SER B 1 84 ? 4.109 -20.453 5.445 1 98.19 84 SER B C 1
ATOM 3416 O O . SER B 1 84 ? 3.736 -21.438 4.801 1 98.19 84 SER B O 1
ATOM 3418 N N . HIS B 1 85 ? 3.939 -19.156 5.051 1 98.69 85 HIS B N 1
ATOM 3419 C CA . HIS B 1 85 ? 3.225 -18.891 3.807 1 98.69 85 HIS B CA 1
ATOM 3420 C C . HIS B 1 85 ? 4.164 -18.359 2.73 1 98.69 85 HIS B C 1
ATOM 3422 O O . HIS B 1 85 ? 3.717 -17.781 1.743 1 98.69 85 HIS B O 1
ATOM 3428 N N . SER B 1 86 ? 5.52 -18.562 2.961 1 98.81 86 SER B N 1
ATOM 3429 C CA . SER B 1 86 ? 6.492 -18.234 1.929 1 98.81 86 SER B CA 1
ATOM 3430 C C . SER B 1 86 ? 6.391 -19.172 0.737 1 98.81 86 SER B C 1
ATOM 3432 O O . SER B 1 86 ? 5.867 -20.281 0.863 1 98.81 86 SER B O 1
ATOM 3434 N N . LYS B 1 87 ? 6.875 -18.75 -0.388 1 98.88 87 LYS B N 1
ATOM 3435 C CA . LYS B 1 87 ? 6.906 -19.609 -1.56 1 98.88 87 LYS B CA 1
ATOM 3436 C C . LYS B 1 87 ? 7.809 -20.828 -1.324 1 98.88 87 LYS B C 1
ATOM 3438 O O . LYS B 1 87 ? 7.566 -21.906 -1.867 1 98.88 87 LYS B O 1
ATOM 3443 N N . LYS B 1 88 ? 8.852 -20.672 -0.537 1 98.69 88 LYS B N 1
ATOM 3444 C CA . LYS B 1 88 ? 9.719 -21.797 -0.198 1 98.69 88 LYS B CA 1
ATOM 3445 C C . LYS B 1 88 ? 8.953 -22.844 0.594 1 98.69 88 LYS B C 1
ATOM 3447 O O . LYS B 1 88 ? 9.031 -24.047 0.282 1 98.69 88 LYS B O 1
ATOM 3452 N N . ALA B 1 89 ? 8.227 -22.406 1.608 1 98.69 89 ALA B N 1
ATOM 3453 C CA . ALA B 1 89 ? 7.434 -23.344 2.402 1 98.69 89 ALA B CA 1
ATOM 3454 C C . ALA B 1 89 ? 6.348 -24 1.556 1 98.69 89 ALA B C 1
ATOM 3456 O O . ALA B 1 89 ? 6.129 -25.219 1.645 1 98.69 89 ALA B O 1
ATOM 3457 N N . TRP B 1 90 ? 5.645 -23.219 0.769 1 98.88 90 TRP B N 1
ATOM 3458 C CA . TRP B 1 90 ? 4.582 -23.734 -0.086 1 98.88 90 TRP B CA 1
ATOM 3459 C C . TRP B 1 90 ? 5.141 -24.734 -1.104 1 98.88 90 TRP B C 1
ATOM 3461 O O . TRP B 1 90 ? 4.473 -25.703 -1.472 1 98.88 90 TRP B O 1
ATOM 3471 N N . SER B 1 91 ? 6.375 -24.438 -1.631 1 98.75 91 SER B N 1
ATOM 3472 C CA . SER B 1 91 ? 7.023 -25.359 -2.564 1 98.75 91 SER B CA 1
ATOM 3473 C C . SER B 1 91 ? 7.164 -26.75 -1.964 1 98.75 91 SER B C 1
ATOM 3475 O O . SER B 1 91 ? 6.863 -27.75 -2.621 1 98.75 91 SER B O 1
ATOM 3477 N N . GLN B 1 92 ? 7.57 -26.766 -0.715 1 98.31 92 GLN B N 1
ATOM 3478 C CA . GLN B 1 92 ? 7.727 -28.047 -0.028 1 98.31 92 GLN B CA 1
ATOM 3479 C C . GLN B 1 92 ? 6.375 -28.719 0.175 1 98.31 92 GLN B C 1
ATOM 3481 O O . GLN B 1 92 ? 6.246 -29.922 -0.039 1 98.31 92 GLN B O 1
ATOM 3486 N N . ASP B 1 93 ? 5.375 -27.953 0.572 1 98.75 93 ASP B N 1
ATOM 3487 C CA . ASP B 1 93 ? 4.039 -28.5 0.806 1 98.75 93 ASP B CA 1
ATOM 3488 C C . ASP B 1 93 ? 3.465 -29.125 -0.465 1 98.75 93 ASP B C 1
ATOM 3490 O O . ASP B 1 93 ? 2.924 -30.219 -0.43 1 98.75 93 ASP B O 1
ATOM 3494 N N . ILE B 1 94 ? 3.58 -28.438 -1.57 1 98.75 94 ILE B N 1
ATOM 3495 C CA . ILE B 1 94 ? 2.959 -28.859 -2.82 1 98.75 94 ILE B CA 1
ATOM 3496 C C . ILE B 1 94 ? 3.717 -30.062 -3.391 1 98.75 94 ILE B C 1
ATOM 3498 O O . ILE B 1 94 ? 3.105 -31.031 -3.842 1 98.75 94 ILE B O 1
ATOM 3502 N N . ILE B 1 95 ? 5.078 -30.031 -3.373 1 97.88 95 ILE B N 1
ATOM 3503 C CA . ILE B 1 95 ? 5.879 -31.141 -3.891 1 97.88 95 ILE B CA 1
ATOM 3504 C C . ILE B 1 95 ? 5.598 -32.406 -3.082 1 97.88 95 ILE B C 1
ATOM 3506 O O . ILE B 1 95 ? 5.387 -33.469 -3.65 1 97.88 95 ILE B O 1
ATOM 3510 N N . GLU B 1 96 ? 5.559 -32.25 -1.736 1 97.25 96 GLU B N 1
ATOM 3511 C CA . GLU B 1 96 ? 5.227 -33.375 -0.879 1 97.25 96 GLU B CA 1
ATOM 3512 C C . GLU B 1 96 ? 3.861 -33.969 -1.232 1 97.25 96 GLU B C 1
ATOM 3514 O O . GLU B 1 96 ? 3.701 -35.188 -1.322 1 97.25 96 GLU B O 1
ATOM 3519 N N . THR B 1 97 ? 2.885 -33.125 -1.429 1 97.94 97 THR B N 1
ATOM 3520 C CA . THR B 1 97 ? 1.529 -33.562 -1.746 1 97.94 97 THR B CA 1
ATOM 3521 C C . THR B 1 97 ? 1.502 -34.312 -3.066 1 97.94 97 THR B C 1
ATOM 3523 O O . THR B 1 97 ? 0.915 -35.406 -3.152 1 97.94 97 THR B O 1
ATOM 3526 N N . VAL B 1 98 ? 2.139 -33.812 -4.113 1 97.25 98 VAL B N 1
ATOM 3527 C CA . VAL B 1 98 ? 2.158 -34.438 -5.434 1 97.25 98 VAL B CA 1
ATOM 3528 C C . VAL B 1 98 ? 2.805 -35.812 -5.348 1 97.25 98 VAL B C 1
ATOM 3530 O O . VAL B 1 98 ? 2.342 -36.75 -5.98 1 97.25 98 VAL B O 1
ATOM 3533 N N . GLN B 1 99 ? 3.85 -35.938 -4.512 1 94.62 99 GLN B N 1
ATOM 3534 C CA . GLN B 1 99 ? 4.586 -37.188 -4.383 1 94.62 99 GLN B CA 1
ATOM 3535 C C . GLN B 1 99 ? 3.736 -38.281 -3.711 1 94.62 99 GLN B C 1
ATOM 3537 O O . GLN B 1 99 ? 4.055 -39.469 -3.785 1 94.62 99 GLN B O 1
ATOM 3542 N N . HIS B 1 100 ? 2.627 -37.875 -3.084 1 94.75 100 HIS B N 1
ATOM 3543 C CA . HIS B 1 100 ? 1.807 -38.844 -2.354 1 94.75 100 HIS B CA 1
ATOM 3544 C C . HIS B 1 100 ? 0.518 -39.156 -3.107 1 94.75 100 HIS B C 1
ATOM 3546 O O . HIS B 1 100 ? -0.295 -39.938 -2.65 1 94.75 100 HIS B O 1
ATOM 3552 N N . ILE B 1 101 ? 0.297 -38.438 -4.23 1 95 101 ILE B N 1
ATOM 3553 C CA . ILE B 1 101 ? -0.883 -38.75 -5.031 1 95 101 ILE B CA 1
ATOM 3554 C C . ILE B 1 101 ? -0.777 -40.188 -5.586 1 95 101 ILE B C 1
ATOM 3556 O O . ILE B 1 101 ? 0.216 -40.531 -6.23 1 95 101 ILE B O 1
ATOM 3560 N N . PRO B 1 102 ? -1.797 -40.969 -5.336 1 86.75 102 PRO B N 1
ATOM 3561 C CA . PRO B 1 102 ? -1.749 -42.344 -5.828 1 86.75 102 PRO B CA 1
ATOM 3562 C C . PRO B 1 102 ? -1.649 -42.406 -7.352 1 86.75 102 PRO B C 1
ATOM 3564 O O . PRO B 1 102 ? -2.252 -41.594 -8.055 1 86.75 102 PRO B O 1
ATOM 3567 N N . THR B 1 103 ? -0.897 -43.406 -7.91 1 79.69 103 THR B N 1
ATOM 3568 C CA . THR B 1 103 ? -0.908 -43.812 -9.305 1 79.69 103 THR B CA 1
ATOM 3569 C C . THR B 1 103 ? -0.061 -42.906 -10.164 1 79.69 103 THR B C 1
ATOM 3571 O O . THR B 1 103 ? 0.024 -43.062 -11.383 1 79.69 103 THR B O 1
ATOM 3574 N N . LEU B 1 104 ? 0.429 -41.75 -9.57 1 81.88 104 LEU B N 1
ATOM 3575 C CA . LEU B 1 104 ? 1.298 -40.938 -10.391 1 81.88 104 LEU B CA 1
ATOM 3576 C C . LEU B 1 104 ? 2.605 -41.656 -10.703 1 81.88 104 LEU B C 1
ATOM 3578 O O . LEU B 1 104 ? 3.172 -41.469 -11.789 1 81.88 104 LEU B O 1
ATOM 3582 N N . ARG B 1 105 ? 3.203 -42.219 -9.805 1 69.69 105 ARG B N 1
ATOM 3583 C CA . ARG B 1 105 ? 4.363 -43.062 -10.117 1 69.69 105 ARG B CA 1
ATOM 3584 C C . ARG B 1 105 ? 4.336 -44.375 -9.32 1 69.69 105 ARG B C 1
ATOM 3586 O O . ARG B 1 105 ? 4.004 -44.375 -8.133 1 69.69 105 ARG B O 1
ATOM 3593 N N . ASP B 1 106 ? 4.375 -45.344 -10.086 1 59.09 106 ASP B N 1
ATOM 3594 C CA . ASP B 1 106 ? 4.215 -46.719 -9.547 1 59.09 106 ASP B CA 1
ATOM 3595 C C . ASP B 1 106 ? 5.559 -47.281 -9.078 1 59.09 106 ASP B C 1
ATOM 3597 O O . ASP B 1 106 ? 5.598 -48.25 -8.328 1 59.09 106 ASP B O 1
ATOM 3601 N N . ASP B 1 107 ? 6.652 -46.656 -9.594 1 60.38 107 ASP B N 1
ATOM 3602 C CA . ASP B 1 107 ? 7.91 -47.375 -9.422 1 60.38 107 ASP B CA 1
ATOM 3603 C C . ASP B 1 107 ? 8.711 -46.812 -8.25 1 60.38 107 ASP B C 1
ATOM 3605 O O . ASP B 1 107 ? 9.898 -47.094 -8.102 1 60.38 107 ASP B O 1
ATOM 3609 N N . GLY B 1 108 ? 8.117 -46.031 -7.41 1 62.62 108 GLY B N 1
ATOM 3610 C CA . GLY B 1 108 ? 8.852 -45.531 -6.266 1 62.62 108 GLY B CA 1
ATOM 3611 C C . GLY B 1 108 ? 9.719 -44.344 -6.605 1 62.62 108 GLY B C 1
ATOM 3612 O O . GLY B 1 108 ? 10.297 -43.719 -5.719 1 62.62 108 GLY B O 1
ATOM 3613 N N . SER B 1 109 ? 9.898 -44.031 -7.801 1 69.62 109 SER B N 1
ATOM 3614 C CA . SER B 1 109 ? 10.695 -42.875 -8.188 1 69.62 109 SER B CA 1
ATOM 3615 C C . SER B 1 109 ? 9.922 -41.594 -7.98 1 69.62 109 SER B C 1
ATOM 3617 O O . SER B 1 109 ? 8.695 -41.594 -7.848 1 69.62 109 SER B O 1
ATOM 3619 N N . SER B 1 110 ? 10.742 -40.531 -7.793 1 78.56 110 SER B N 1
ATOM 3620 C CA . SER B 1 110 ? 10.109 -39.219 -7.625 1 78.56 110 SER B CA 1
ATOM 3621 C C . SER B 1 110 ? 9.398 -38.781 -8.898 1 78.56 110 SER B C 1
ATOM 3623 O O . SER B 1 110 ? 9.906 -39 -10 1 78.56 110 SER B O 1
ATOM 3625 N N . THR B 1 111 ? 8.281 -38.344 -8.664 1 89.56 111 THR B N 1
ATOM 3626 C CA . THR B 1 111 ? 7.5 -37.812 -9.766 1 89.56 111 THR B CA 1
ATOM 3627 C C . THR B 1 111 ? 8.148 -36.531 -10.305 1 89.56 111 THR B C 1
ATOM 3629 O O . THR B 1 111 ? 8.414 -35.594 -9.547 1 89.56 111 THR B O 1
ATOM 3632 N N . ARG B 1 112 ? 8.516 -36.562 -11.602 1 94.69 112 ARG B N 1
ATOM 3633 C CA . ARG B 1 112 ? 8.969 -35.344 -12.258 1 94.69 112 ARG B CA 1
ATOM 3634 C C . ARG B 1 112 ? 7.801 -34.406 -12.578 1 94.69 112 ARG B C 1
ATOM 3636 O O . ARG B 1 112 ? 6.719 -34.875 -12.953 1 94.69 112 ARG B O 1
ATOM 3643 N N . ILE B 1 113 ? 8.062 -33.094 -12.422 1 97.19 113 ILE B N 1
ATOM 3644 C CA . ILE B 1 113 ? 6.965 -32.125 -12.477 1 97.19 113 ILE B CA 1
ATOM 3645 C C . ILE B 1 113 ? 7.305 -31.016 -13.469 1 97.19 113 ILE B C 1
ATOM 3647 O O . ILE B 1 113 ? 8.453 -30.578 -13.539 1 97.19 113 ILE B O 1
ATOM 3651 N N . ILE B 1 114 ? 6.395 -30.641 -14.328 1 98.5 114 ILE B N 1
ATOM 3652 C CA . ILE B 1 114 ? 6.367 -29.328 -14.953 1 98.5 114 ILE B CA 1
ATOM 3653 C C . ILE B 1 114 ? 5.516 -28.375 -14.117 1 98.5 114 ILE B C 1
ATOM 3655 O O . ILE B 1 114 ? 4.297 -28.531 -14.039 1 98.5 114 ILE B O 1
ATOM 3659 N N . ALA B 1 115 ? 6.156 -27.453 -13.438 1 98.88 115 ALA B N 1
ATOM 3660 C CA . ALA B 1 115 ? 5.422 -26.469 -12.648 1 98.88 115 ALA B CA 1
ATOM 3661 C C . ALA B 1 115 ? 4.887 -25.344 -13.531 1 98.88 115 ALA B C 1
ATOM 3663 O O . ALA B 1 115 ? 5.66 -24.594 -14.141 1 98.88 115 ALA B O 1
ATOM 3664 N N . PHE B 1 116 ? 3.609 -25.234 -13.664 1 98.94 116 PHE B N 1
ATOM 3665 C CA . PHE B 1 116 ? 2.902 -24.297 -14.531 1 98.94 116 PHE B CA 1
ATOM 3666 C C . PHE B 1 116 ? 1.927 -23.438 -13.727 1 98.94 116 PHE B C 1
ATOM 3668 O O . PHE B 1 116 ? 0.887 -23.938 -13.281 1 98.94 116 PHE B O 1
ATOM 3675 N N . GLY B 1 117 ? 2.279 -22.156 -13.516 1 98.94 117 GLY B N 1
ATOM 3676 C CA . GLY B 1 117 ? 1.504 -21.375 -12.57 1 98.94 117 GLY B CA 1
ATOM 3677 C C . GLY B 1 117 ? 1.153 -20 -13.094 1 98.94 117 GLY B C 1
ATOM 3678 O O . GLY B 1 117 ? 1.826 -19.469 -13.984 1 98.94 117 GLY B O 1
ATOM 3679 N N . HIS B 1 118 ? 0.112 -19.406 -12.562 1 98.94 118 HIS B N 1
ATOM 3680 C CA . HIS B 1 118 ? -0.365 -18.062 -12.867 1 98.94 118 HIS B CA 1
ATOM 3681 C C . HIS B 1 118 ? -0.286 -17.156 -11.641 1 98.94 118 HIS B C 1
ATOM 3683 O O . HIS B 1 118 ? -0.636 -17.578 -10.539 1 98.94 118 HIS B O 1
ATOM 3689 N N . ASP B 1 119 ? 0.198 -15.883 -11.82 1 98.69 119 ASP B N 1
ATOM 3690 C CA . ASP B 1 119 ? 0.156 -14.883 -10.766 1 98.69 119 ASP B CA 1
ATOM 3691 C C . ASP B 1 119 ? 0.884 -15.367 -9.516 1 98.69 119 ASP B C 1
ATOM 3693 O O . ASP B 1 119 ? 2.066 -15.719 -9.57 1 98.69 119 ASP B O 1
ATOM 3697 N N . ARG B 1 120 ? 0.261 -15.578 -8.375 1 98.62 120 ARG B N 1
ATOM 3698 C CA . ARG B 1 120 ? 0.886 -16.125 -7.172 1 98.62 120 ARG B CA 1
ATOM 3699 C C . ARG B 1 120 ? 1.367 -17.547 -7.395 1 98.62 120 ARG B C 1
ATOM 3701 O O . ARG B 1 120 ? 2.381 -17.969 -6.832 1 98.62 120 ARG B O 1
ATOM 3708 N N . GLY B 1 121 ? 0.633 -18.25 -8.18 1 98.88 121 GLY B N 1
ATOM 3709 C CA . GLY B 1 121 ? 1.034 -19.609 -8.508 1 98.88 121 GLY B CA 1
ATOM 3710 C C . GLY B 1 121 ? 2.283 -19.672 -9.367 1 98.88 121 GLY B C 1
ATOM 3711 O O . GLY B 1 121 ? 3.059 -20.625 -9.281 1 98.88 121 GLY B O 1
ATOM 3712 N N . ALA B 1 122 ? 2.451 -18.672 -10.227 1 98.94 122 ALA B N 1
ATOM 3713 C CA . ALA B 1 122 ? 3.674 -18.594 -11.023 1 98.94 122 ALA B CA 1
ATOM 3714 C C . ALA B 1 122 ? 4.887 -18.312 -10.141 1 98.94 122 ALA B C 1
ATOM 3716 O O . ALA B 1 122 ? 5.977 -18.828 -10.398 1 98.94 122 ALA B O 1
ATOM 3717 N N . ARG B 1 123 ? 4.676 -17.531 -9.125 1 98.88 123 ARG B N 1
ATOM 3718 C CA . ARG B 1 123 ? 5.758 -17.25 -8.188 1 98.88 123 ARG B CA 1
ATOM 3719 C C . ARG B 1 123 ? 6.121 -18.484 -7.371 1 98.88 123 ARG B C 1
ATOM 3721 O O . ARG B 1 123 ? 7.289 -18.703 -7.055 1 98.88 123 ARG B O 1
ATOM 3728 N N . LEU B 1 124 ? 5.133 -19.234 -7.074 1 98.94 124 LEU B N 1
ATOM 3729 C CA . LEU B 1 124 ? 5.398 -20.531 -6.441 1 98.94 124 LEU B CA 1
ATOM 3730 C C . LEU B 1 124 ? 6.113 -21.469 -7.402 1 98.94 124 LEU B C 1
ATOM 3732 O O . LEU B 1 124 ? 7.055 -22.172 -7.012 1 98.94 124 LEU B O 1
ATOM 3736 N N . ALA B 1 125 ? 5.715 -21.484 -8.625 1 98.94 125 ALA B N 1
ATOM 3737 C CA . ALA B 1 125 ? 6.297 -22.359 -9.633 1 98.94 125 ALA B CA 1
ATOM 3738 C C . ALA B 1 125 ? 7.793 -22.109 -9.797 1 98.94 125 ALA B C 1
ATOM 3740 O O . ALA B 1 125 ? 8.594 -23.047 -9.812 1 98.94 125 ALA B O 1
ATOM 3741 N N . TYR B 1 126 ? 8.148 -20.812 -9.898 1 98.81 126 TYR B N 1
ATOM 3742 C CA . TYR B 1 126 ? 9.57 -20.578 -10.117 1 98.81 126 TYR B CA 1
ATOM 3743 C C . TYR B 1 126 ? 10.375 -20.859 -8.852 1 98.81 126 TYR B C 1
ATOM 3745 O O . TYR B 1 126 ? 11.539 -21.266 -8.922 1 98.81 126 TYR B O 1
ATOM 3753 N N . ARG B 1 127 ? 9.75 -20.688 -7.676 1 98.81 127 ARG B N 1
ATOM 3754 C CA . ARG B 1 127 ? 10.414 -21.094 -6.441 1 98.81 127 ARG B CA 1
ATOM 3755 C C . ARG B 1 127 ? 10.633 -22.594 -6.402 1 98.81 127 ARG B C 1
ATOM 3757 O O . ARG B 1 127 ? 11.703 -23.062 -6.012 1 98.81 127 ARG B O 1
ATOM 3764 N N . MET B 1 128 ? 9.617 -23.359 -6.809 1 98.62 128 MET B N 1
ATOM 3765 C CA . MET B 1 128 ? 9.727 -24.812 -6.867 1 98.62 128 MET B CA 1
ATOM 3766 C C . MET B 1 128 ? 10.898 -25.234 -7.754 1 98.62 128 MET B C 1
ATOM 3768 O O . MET B 1 128 ? 11.656 -26.141 -7.402 1 98.62 128 MET B O 1
ATOM 3772 N N . ALA B 1 129 ? 11.055 -24.578 -8.883 1 98.25 129 ALA B N 1
ATOM 3773 C CA . ALA B 1 129 ? 12.117 -24.906 -9.828 1 98.25 129 ALA B CA 1
ATOM 3774 C C . ALA B 1 129 ? 13.492 -24.641 -9.219 1 98.25 129 ALA B C 1
ATOM 3776 O O . ALA B 1 129 ? 14.461 -25.328 -9.531 1 98.25 129 ALA B O 1
ATOM 3777 N N . LEU B 1 130 ? 13.547 -23.656 -8.352 1 97.88 130 LEU B N 1
ATOM 3778 C CA . LEU B 1 130 ? 14.805 -23.297 -7.707 1 97.88 130 LEU B CA 1
ATOM 3779 C C . LEU B 1 130 ? 15.109 -24.234 -6.539 1 97.88 130 LEU B C 1
ATOM 3781 O O . LEU B 1 130 ? 16.266 -24.562 -6.285 1 97.88 130 LEU B O 1
ATOM 3785 N N . GLU B 1 131 ? 14.047 -24.672 -5.859 1 96.88 131 GLU B N 1
ATOM 3786 C CA . GLU B 1 131 ? 14.219 -25.469 -4.648 1 96.88 131 GLU B CA 1
ATOM 3787 C C . GLU B 1 131 ? 14.453 -26.938 -4.98 1 96.88 131 GLU B C 1
ATOM 3789 O O . GLU B 1 131 ? 15.125 -27.656 -4.227 1 96.88 131 GLU B O 1
ATOM 3794 N N . ALA B 1 132 ? 13.867 -27.375 -6.062 1 95.81 132 ALA B N 1
ATOM 3795 C CA . ALA B 1 132 ? 13.922 -28.797 -6.398 1 95.81 132 ALA B CA 1
ATOM 3796 C C . ALA B 1 132 ? 14.156 -29 -7.891 1 95.81 132 ALA B C 1
ATOM 3798 O O . ALA B 1 132 ? 13.328 -29.594 -8.578 1 95.81 132 ALA B O 1
ATOM 3799 N N . PRO B 1 133 ? 15.344 -28.625 -8.344 1 91.94 133 PRO B N 1
ATOM 3800 C CA . PRO B 1 133 ? 15.617 -28.688 -9.781 1 91.94 133 PRO B CA 1
ATOM 3801 C C . PRO B 1 133 ? 15.602 -30.125 -10.312 1 91.94 133 PRO B C 1
ATOM 3803 O O . PRO B 1 133 ? 15.391 -30.344 -11.508 1 91.94 133 PRO B O 1
ATOM 3806 N N . ASP B 1 134 ? 15.797 -31.109 -9.453 1 92.94 134 ASP B N 1
ATOM 3807 C CA . ASP B 1 134 ? 15.781 -32.5 -9.883 1 92.94 134 ASP B CA 1
ATOM 3808 C C . ASP B 1 134 ? 14.352 -33 -10.039 1 92.94 134 ASP B C 1
ATOM 3810 O O . ASP B 1 134 ? 14.117 -34 -10.734 1 92.94 134 ASP B O 1
ATOM 3814 N N . VAL B 1 135 ? 13.43 -32.375 -9.414 1 95.38 135 VAL B N 1
ATOM 3815 C CA . VAL B 1 135 ? 12.031 -32.781 -9.438 1 95.38 135 VAL B CA 1
ATOM 3816 C C . VAL B 1 135 ? 11.266 -31.938 -10.461 1 95.38 135 VAL B C 1
ATOM 3818 O O . VAL B 1 135 ? 10.477 -32.469 -11.242 1 95.38 135 VAL B O 1
ATOM 3821 N N . VAL B 1 136 ? 11.547 -30.656 -10.453 1 97.69 136 VAL B N 1
ATOM 3822 C CA . VAL B 1 136 ? 10.914 -29.75 -11.406 1 97.69 136 VAL B CA 1
ATOM 3823 C C . VAL B 1 136 ? 11.766 -29.656 -12.664 1 97.69 136 VAL B C 1
ATOM 3825 O O . VAL B 1 136 ? 12.828 -29.031 -12.656 1 97.69 136 VAL B O 1
ATOM 3828 N N . VAL B 1 137 ? 11.18 -30.125 -13.773 1 97.44 137 VAL B N 1
ATOM 3829 C CA . VAL B 1 137 ? 12.008 -30.281 -14.969 1 97.44 137 VAL B CA 1
ATOM 3830 C C . VAL B 1 137 ? 11.555 -29.281 -16.031 1 97.44 137 VAL B C 1
ATOM 3832 O O . VAL B 1 137 ? 12.164 -29.188 -17.109 1 97.44 137 VAL B O 1
ATOM 3835 N N . GLY B 1 138 ? 10.523 -28.547 -15.82 1 98.44 138 GLY B N 1
ATOM 3836 C CA . GLY B 1 138 ? 9.984 -27.5 -16.656 1 98.44 138 GLY B CA 1
ATOM 3837 C C . GLY B 1 138 ? 9.242 -26.438 -15.867 1 98.44 138 GLY B C 1
ATOM 3838 O O . GLY B 1 138 ? 8.641 -26.734 -14.836 1 98.44 138 GLY B O 1
ATOM 3839 N N . LEU B 1 139 ? 9.305 -25.234 -16.375 1 98.81 139 LEU B N 1
ATOM 3840 C CA . LEU B 1 139 ? 8.727 -24.109 -15.656 1 98.81 139 LEU B CA 1
ATOM 3841 C C . LEU B 1 139 ? 7.879 -23.234 -16.594 1 98.81 139 LEU B C 1
ATOM 3843 O O . LEU B 1 139 ? 8.391 -22.719 -17.578 1 98.81 139 LEU B O 1
ATOM 3847 N N . GLY B 1 140 ? 6.594 -23.156 -16.391 1 98.94 140 GLY B N 1
ATOM 3848 C CA . GLY B 1 140 ? 5.707 -22.203 -17.016 1 98.94 140 GLY B CA 1
ATOM 3849 C C . GLY B 1 140 ? 5.262 -21.094 -16.078 1 98.94 140 GLY B C 1
ATOM 3850 O O . GLY B 1 140 ? 4.652 -21.359 -15.039 1 98.94 140 GLY B O 1
ATOM 3851 N N . VAL B 1 141 ? 5.57 -19.875 -16.375 1 98.94 141 VAL B N 1
ATOM 3852 C CA . VAL B 1 141 ? 5.176 -18.719 -15.547 1 98.94 141 VAL B CA 1
ATOM 3853 C C . VAL B 1 141 ? 4.23 -17.828 -16.344 1 98.94 141 VAL B C 1
ATOM 3855 O O . VAL B 1 141 ? 4.602 -17.297 -17.391 1 98.94 141 VAL B O 1
ATOM 3858 N N . LEU B 1 142 ? 3.031 -17.672 -15.773 1 98.94 142 LEU B N 1
ATOM 3859 C CA . LEU B 1 142 ? 1.987 -16.938 -16.484 1 98.94 142 LEU B CA 1
ATOM 3860 C C . LEU B 1 142 ? 1.705 -15.602 -15.828 1 98.94 142 LEU B C 1
ATOM 3862 O O . LEU B 1 142 ? 1.249 -15.547 -14.688 1 98.94 142 LEU B O 1
ATOM 3866 N N . ASP B 1 143 ? 2.031 -14.508 -16.453 1 98.88 143 ASP B N 1
ATOM 3867 C CA . ASP B 1 143 ? 1.703 -13.094 -16.281 1 98.88 143 ASP B CA 1
ATOM 3868 C C . ASP B 1 143 ? 2.334 -12.547 -15 1 98.88 143 ASP B C 1
ATOM 3870 O O . ASP B 1 143 ? 1.649 -11.93 -14.18 1 98.88 143 ASP B O 1
ATOM 3874 N N . ILE B 1 144 ? 3.652 -12.812 -14.906 1 98.81 144 ILE B N 1
ATOM 3875 C CA . ILE B 1 144 ? 4.391 -12.211 -13.805 1 98.81 144 ILE B CA 1
ATOM 3876 C C . ILE B 1 144 ? 5.801 -11.844 -14.258 1 98.81 144 ILE B C 1
ATOM 3878 O O . ILE B 1 144 ? 6.297 -12.375 -15.258 1 98.81 144 ILE B O 1
ATOM 3882 N N . VAL B 1 145 ? 6.426 -10.914 -13.609 1 98.62 145 VAL B N 1
ATOM 3883 C CA . VAL B 1 145 ? 7.871 -10.852 -13.406 1 98.62 145 VAL B CA 1
ATOM 3884 C C . VAL B 1 145 ? 8.211 -11.305 -11.992 1 98.62 145 VAL B C 1
ATOM 3886 O O . VAL B 1 145 ? 7.348 -11.328 -11.109 1 98.62 145 VAL B O 1
ATOM 3889 N N . PRO B 1 146 ? 9.43 -11.75 -11.781 1 98.69 146 PRO B N 1
ATOM 3890 C CA . PRO B 1 146 ? 9.734 -12.258 -10.438 1 98.69 146 PRO B CA 1
ATOM 3891 C C . PRO B 1 146 ? 9.531 -11.211 -9.352 1 98.69 146 PRO B C 1
ATOM 3893 O O . PRO B 1 146 ? 9.586 -10.008 -9.625 1 98.69 146 PRO B O 1
ATOM 3896 N N . THR B 1 147 ? 9.328 -11.656 -8.164 1 98.56 147 THR B N 1
ATOM 3897 C CA . THR B 1 147 ? 8.867 -10.867 -7.027 1 98.56 147 THR B CA 1
ATOM 3898 C C . THR B 1 147 ? 9.773 -9.656 -6.805 1 98.56 147 THR B C 1
ATOM 3900 O O . THR B 1 147 ? 9.297 -8.531 -6.711 1 98.56 147 THR B O 1
ATOM 3903 N N . PRO B 1 148 ? 11.156 -9.828 -6.762 1 98.06 148 PRO B N 1
ATOM 3904 C CA . PRO B 1 148 ? 11.984 -8.648 -6.516 1 98.06 148 PRO B CA 1
ATOM 3905 C C . PRO B 1 148 ? 11.883 -7.613 -7.633 1 98.06 148 PRO B C 1
ATOM 3907 O O . PRO B 1 148 ? 12.023 -6.414 -7.379 1 98.06 148 PRO B O 1
ATOM 3910 N N . PHE B 1 149 ? 11.641 -8.086 -8.867 1 97.5 149 PHE B N 1
ATOM 3911 C CA . PHE B 1 149 ? 11.508 -7.156 -9.984 1 97.5 149 PHE B CA 1
ATOM 3912 C C . PHE B 1 149 ? 10.242 -6.316 -9.844 1 97.5 149 PHE B C 1
ATOM 3914 O O . PHE B 1 149 ? 10.242 -5.125 -10.164 1 97.5 149 PHE B O 1
ATOM 3921 N N . MET B 1 150 ? 9.141 -6.977 -9.422 1 97.38 150 MET B N 1
ATOM 3922 C CA . MET B 1 150 ? 7.918 -6.23 -9.148 1 97.38 150 MET B CA 1
ATOM 3923 C C . MET B 1 150 ? 8.156 -5.156 -8.086 1 97.38 150 MET B C 1
ATOM 3925 O O . MET B 1 150 ? 7.816 -3.992 -8.289 1 97.38 150 MET B O 1
ATOM 3929 N N . TRP B 1 151 ? 8.758 -5.5 -6.98 1 97.25 151 TRP B N 1
ATOM 3930 C CA . TRP B 1 151 ? 9 -4.59 -5.863 1 97.25 151 TRP B CA 1
ATOM 3931 C C . TRP B 1 151 ? 10 -3.506 -6.246 1 97.25 151 TRP B C 1
ATOM 3933 O O . TRP B 1 151 ? 9.906 -2.371 -5.77 1 97.25 151 TRP B O 1
ATOM 3943 N N . SER B 1 152 ? 10.969 -3.826 -7.113 1 96.12 152 SER B N 1
ATOM 3944 C CA . SER B 1 152 ? 11.969 -2.848 -7.523 1 96.12 152 SER B CA 1
ATOM 3945 C C . SER B 1 152 ? 11.336 -1.732 -8.352 1 96.12 152 SER B C 1
ATOM 3947 O O . SER B 1 152 ? 11.836 -0.606 -8.367 1 96.12 152 SER B O 1
ATOM 3949 N N . ARG B 1 153 ? 10.242 -2.043 -9.023 1 95.75 153 ARG B N 1
ATOM 3950 C CA . ARG B 1 153 ? 9.57 -1.057 -9.867 1 95.75 153 ARG B CA 1
ATOM 3951 C C . ARG B 1 153 ? 8.734 -0.094 -9.031 1 95.75 153 ARG B C 1
ATOM 3953 O O . ARG B 1 153 ? 8.359 0.98 -9.508 1 95.75 153 ARG B O 1
ATOM 3960 N N . MET B 1 154 ? 8.414 -0.473 -7.812 1 96.25 154 MET B N 1
ATOM 3961 C CA . MET B 1 154 ? 7.707 0.407 -6.891 1 96.25 154 MET B CA 1
ATOM 3962 C C . MET B 1 154 ? 8.656 1.433 -6.277 1 96.25 154 MET B C 1
ATOM 3964 O O . MET B 1 154 ? 9.133 1.252 -5.156 1 96.25 154 MET B O 1
ATOM 3968 N N . SER B 1 155 ? 8.852 2.537 -7.016 1 94.81 155 SER B N 1
ATOM 3969 C CA . SER B 1 155 ? 9.844 3.518 -6.59 1 94.81 155 SER B CA 1
ATOM 3970 C C . SER B 1 155 ? 9.531 4.898 -7.156 1 94.81 155 SER B C 1
ATOM 3972 O O . SER B 1 155 ? 8.922 5.016 -8.219 1 94.81 155 SER B O 1
ATOM 3974 N N . LEU B 1 156 ? 9.922 5.934 -6.398 1 94.75 156 LEU B N 1
ATOM 3975 C CA . LEU B 1 156 ? 9.773 7.309 -6.855 1 94.75 156 LEU B CA 1
ATOM 3976 C C . LEU B 1 156 ? 10.672 7.586 -8.055 1 94.75 156 LEU B C 1
ATOM 3978 O O . LEU B 1 156 ? 10.273 8.289 -8.984 1 94.75 156 LEU B O 1
ATOM 3982 N N . SER B 1 157 ? 11.891 7.059 -8.109 1 84.88 157 SER B N 1
ATOM 3983 C CA . SER B 1 157 ? 12.922 7.367 -9.086 1 84.88 157 SER B CA 1
ATOM 3984 C C . SER B 1 157 ? 12.547 6.844 -10.469 1 84.88 157 SER B C 1
ATOM 3986 O O . SER B 1 157 ? 12.914 7.438 -11.484 1 84.88 157 SER B O 1
ATOM 3988 N N . GLU B 1 158 ? 11.844 5.797 -10.531 1 75.69 158 GLU B N 1
ATOM 3989 C CA . GLU B 1 158 ? 11.562 5.172 -11.82 1 75.69 158 GLU B CA 1
ATOM 3990 C C . GLU B 1 158 ? 10.32 5.777 -12.469 1 75.69 158 GLU B C 1
ATOM 3992 O O . GLU B 1 158 ? 10.336 6.129 -13.648 1 75.69 158 GLU B O 1
ATOM 3997 N N . SER B 1 159 ? 9.336 5.941 -11.789 1 83.38 159 SER B N 1
ATOM 3998 C CA . SER B 1 159 ? 8.062 6.238 -12.438 1 83.38 159 SER B CA 1
ATOM 3999 C C . SER B 1 159 ? 7.137 7.016 -11.508 1 83.38 159 SER B C 1
ATOM 4001 O O . SER B 1 159 ? 5.922 7.043 -11.711 1 83.38 159 SER B O 1
ATOM 4003 N N . ARG B 1 160 ? 7.676 7.641 -10.461 1 92.81 160 ARG B N 1
ATOM 4004 C CA . ARG B 1 160 ? 6.871 8.367 -9.484 1 92.81 160 ARG B CA 1
ATOM 4005 C C . ARG B 1 160 ? 5.832 7.453 -8.836 1 92.81 160 ARG B C 1
ATOM 4007 O O . ARG B 1 160 ? 4.656 7.809 -8.75 1 92.81 160 ARG B O 1
ATOM 4014 N N . HIS B 1 161 ? 6.242 6.211 -8.617 1 95.56 161 HIS B N 1
ATOM 4015 C CA . HIS B 1 161 ? 5.461 5.188 -7.934 1 95.56 161 HIS B CA 1
ATOM 4016 C C . HIS B 1 161 ? 4.23 4.801 -8.742 1 95.56 161 HIS B C 1
ATOM 4018 O O . HIS B 1 161 ? 3.186 4.469 -8.18 1 95.56 161 HIS B O 1
ATOM 4024 N N . ASP B 1 162 ? 4.309 4.863 -10.023 1 95.94 162 ASP B N 1
ATOM 4025 C CA . ASP B 1 162 ? 3.215 4.398 -10.875 1 95.94 162 ASP B CA 1
ATOM 4026 C C . ASP B 1 162 ? 2.887 2.934 -10.602 1 95.94 162 ASP B C 1
ATOM 4028 O O . ASP B 1 162 ? 1.716 2.57 -10.461 1 95.94 162 ASP B O 1
ATOM 4032 N N . GLU B 1 163 ? 3.922 2.107 -10.438 1 96.44 163 GLU B N 1
ATOM 4033 C CA . GLU B 1 163 ? 3.689 0.689 -10.188 1 96.44 163 GLU B CA 1
ATOM 4034 C C . GLU B 1 163 ? 3.1 0.465 -8.797 1 96.44 163 GLU B C 1
ATOM 4036 O O . GLU B 1 163 ? 2.258 -0.416 -8.609 1 96.44 163 GLU B O 1
ATOM 4041 N N . THR B 1 164 ? 3.564 1.248 -7.801 1 97.12 164 THR B N 1
ATOM 4042 C CA . THR B 1 164 ? 2.996 1.144 -6.461 1 97.12 164 THR B CA 1
ATOM 4043 C C . THR B 1 164 ? 1.483 1.346 -6.5 1 97.12 164 THR B C 1
ATOM 4045 O O . THR B 1 164 ? 0.738 0.624 -5.832 1 97.12 164 THR B O 1
ATOM 4048 N N . LYS B 1 165 ? 1.07 2.322 -7.277 1 95.75 165 LYS B N 1
ATOM 4049 C CA . LYS B 1 165 ? -0.352 2.631 -7.391 1 95.75 165 LYS B CA 1
ATOM 4050 C C . LYS B 1 165 ? -1.097 1.528 -8.133 1 95.75 165 LYS B C 1
ATOM 4052 O O . LYS B 1 165 ? -2.197 1.139 -7.742 1 95.75 165 LYS B O 1
ATOM 4057 N N . LYS B 1 166 ? -0.51 1 -9.18 1 96.06 166 LYS B N 1
ATOM 4058 C CA . LYS B 1 166 ? -1.127 -0.069 -9.961 1 96.06 166 LYS B CA 1
ATOM 4059 C C . LYS B 1 166 ? -1.209 -1.361 -9.156 1 96.06 166 LYS B C 1
ATOM 4061 O O . LYS B 1 166 ? -2.146 -2.145 -9.32 1 96.06 166 LYS B O 1
ATOM 4066 N N . SER B 1 167 ? -0.224 -1.569 -8.297 1 97.5 167 SER B N 1
ATOM 4067 C CA . SER B 1 167 ? -0.129 -2.793 -7.504 1 97.5 167 SER B CA 1
ATOM 4068 C C . SER B 1 167 ? -0.411 -2.525 -6.031 1 97.5 167 SER B C 1
ATOM 4070 O O . SER B 1 167 ? 0.188 -3.152 -5.156 1 97.5 167 SER B O 1
ATOM 4072 N N . HIS B 1 168 ? -1.325 -1.572 -5.781 1 98.5 168 HIS B N 1
ATOM 4073 C CA . HIS B 1 168 ? -1.642 -1.128 -4.426 1 98.5 168 HIS B CA 1
ATOM 4074 C C . HIS B 1 168 ? -2.055 -2.301 -3.545 1 98.5 168 HIS B C 1
ATOM 4076 O O . HIS B 1 168 ? -1.79 -2.299 -2.34 1 98.5 168 HIS B O 1
ATOM 4082 N N . HIS B 1 169 ? -2.627 -3.357 -4.094 1 98.69 169 HIS B N 1
ATOM 4083 C CA . HIS B 1 169 ? -3.119 -4.484 -3.311 1 98.69 169 HIS B CA 1
ATOM 4084 C C . HIS B 1 169 ? -1.97 -5.266 -2.684 1 98.69 169 HIS B C 1
ATOM 4086 O O . HIS B 1 169 ? -2.15 -5.934 -1.663 1 98.69 169 HIS B O 1
ATOM 4092 N N . TRP B 1 170 ? -0.71 -5.227 -3.303 1 98.69 170 TRP B N 1
ATOM 4093 C CA . TRP B 1 170 ? 0.445 -5.887 -2.703 1 98.69 170 TRP B CA 1
ATOM 4094 C C . TRP B 1 170 ? 0.743 -5.32 -1.321 1 98.69 170 TRP B C 1
ATOM 4096 O O . TRP B 1 170 ? 1.033 -6.066 -0.384 1 98.69 170 TRP B O 1
ATOM 4106 N N . VAL B 1 171 ? 0.636 -4 -1.246 1 98.75 171 VAL B N 1
ATOM 4107 C CA . VAL B 1 171 ? 0.971 -3.305 -0.008 1 98.75 171 VAL B CA 1
ATOM 4108 C C . VAL B 1 171 ? -0.174 -3.451 0.992 1 98.75 171 VAL B C 1
ATOM 4110 O O . VAL B 1 171 ? 0.057 -3.707 2.176 1 98.75 171 VAL B O 1
ATOM 4113 N N . PHE B 1 172 ? -1.411 -3.332 0.521 1 98.88 172 PHE B N 1
ATOM 4114 C CA . PHE B 1 172 ? -2.572 -3.422 1.399 1 98.88 172 PHE B CA 1
ATOM 4115 C C . PHE B 1 172 ? -2.674 -4.812 2.02 1 98.88 172 PHE B C 1
ATOM 4117 O O . PHE B 1 172 ? -2.842 -4.945 3.234 1 98.88 172 PHE B O 1
ATOM 4124 N N . LEU B 1 173 ? -2.588 -5.852 1.254 1 98.88 173 LEU B N 1
ATOM 4125 C CA . LEU B 1 173 ? -2.711 -7.219 1.751 1 98.88 173 LEU B CA 1
ATOM 4126 C C . LEU B 1 173 ? -1.555 -7.566 2.682 1 98.88 173 LEU B C 1
ATOM 4128 O O . LEU B 1 173 ? -1.701 -8.398 3.576 1 98.88 173 LEU B O 1
ATOM 4132 N N . ALA B 1 174 ? -0.422 -6.887 2.566 1 98.75 174 ALA B N 1
ATOM 4133 C CA . ALA B 1 174 ? 0.752 -7.152 3.393 1 98.75 174 ALA B CA 1
ATOM 4134 C C . ALA B 1 174 ? 0.715 -6.332 4.68 1 98.75 174 ALA B C 1
ATOM 4136 O O . ALA B 1 174 ? 1.609 -6.445 5.52 1 98.75 174 ALA B O 1
ATOM 4137 N N . SER B 1 175 ? -0.287 -5.445 4.828 1 98.56 175 SER B N 1
ATOM 4138 C CA . SER B 1 175 ? -0.4 -4.633 6.039 1 98.56 175 SER B CA 1
ATOM 4139 C C . SER B 1 175 ? -0.511 -5.508 7.281 1 98.56 175 SER B C 1
ATOM 4141 O O . SER B 1 175 ? -0.846 -6.691 7.188 1 98.56 175 SER B O 1
ATOM 4143 N N . PRO B 1 176 ? -0.25 -4.973 8.477 1 97.75 176 PRO B N 1
ATOM 4144 C CA . PRO B 1 176 ? -0.234 -5.781 9.703 1 97.75 176 PRO B CA 1
ATOM 4145 C C . PRO B 1 176 ? -1.598 -6.387 10.023 1 97.75 176 PRO B C 1
ATOM 4147 O O . PRO B 1 176 ? -2.625 -5.723 9.867 1 97.75 176 PRO B O 1
ATOM 4150 N N . SER B 1 177 ? -1.615 -7.637 10.445 1 97.44 177 SER B N 1
ATOM 4151 C CA . SER B 1 177 ? -2.805 -8.281 10.984 1 97.44 177 SER B CA 1
ATOM 4152 C C . SER B 1 177 ? -3.287 -7.578 12.25 1 97.44 177 SER B C 1
ATOM 4154 O O . SER B 1 177 ? -2.479 -7.137 13.07 1 97.44 177 SER B O 1
ATOM 4156 N N . PRO B 1 178 ? -4.512 -7.422 12.312 1 98 178 PRO B N 1
ATOM 4157 C CA . PRO B 1 178 ? -5.59 -7.992 11.508 1 98 178 PRO B CA 1
ATOM 4158 C C . PRO B 1 178 ? -6.238 -6.965 10.578 1 98 178 PRO B C 1
ATOM 4160 O O . PRO B 1 178 ? -7.406 -7.117 10.203 1 98 178 PRO B O 1
ATOM 4163 N N . LEU B 1 179 ? -5.543 -5.922 10.258 1 98.69 179 LEU B N 1
ATOM 4164 C CA . LEU B 1 179 ? -6.141 -4.777 9.578 1 98.69 179 LEU B CA 1
ATOM 4165 C C . LEU B 1 179 ? -6.793 -5.203 8.266 1 98.69 179 LEU B C 1
ATOM 4167 O O . LEU B 1 179 ? -8.016 -5.113 8.117 1 98.69 179 LEU B O 1
ATOM 4171 N N . PRO B 1 180 ? -6.043 -5.742 7.262 1 98.81 180 PRO B N 1
ATOM 4172 C CA . PRO B 1 180 ? -6.707 -6.07 6 1 98.81 180 PRO B CA 1
ATOM 4173 C C . PRO B 1 180 ? -7.738 -7.188 6.148 1 98.81 180 PRO B C 1
ATOM 4175 O O . PRO B 1 180 ? -8.781 -7.156 5.492 1 98.81 180 PRO B O 1
ATOM 4178 N N . GLU B 1 181 ? -7.457 -8.195 7.055 1 98.5 181 GLU B N 1
ATOM 4179 C CA . GLU B 1 181 ? -8.391 -9.289 7.281 1 98.5 181 GLU B CA 1
ATOM 4180 C C . GLU B 1 181 ? -9.75 -8.766 7.75 1 98.5 181 GLU B C 1
ATOM 4182 O O . GLU B 1 181 ? -10.789 -9.203 7.258 1 98.5 181 GLU B O 1
ATOM 4187 N N . THR B 1 182 ? -9.68 -7.828 8.68 1 98.5 182 THR B N 1
ATOM 4188 C CA . THR B 1 182 ? -10.898 -7.289 9.258 1 98.5 182 THR B CA 1
ATOM 4189 C C . THR B 1 182 ? -11.68 -6.473 8.227 1 98.5 182 THR B C 1
ATOM 4191 O O . THR B 1 182 ? -12.891 -6.641 8.078 1 98.5 182 THR B O 1
ATOM 4194 N N . LEU B 1 183 ? -10.992 -5.633 7.496 1 98.75 183 LEU B N 1
ATOM 4195 C CA . LEU B 1 183 ? -11.648 -4.777 6.512 1 98.75 183 LEU B CA 1
ATOM 4196 C C . LEU B 1 183 ? -12.242 -5.609 5.379 1 98.75 183 LEU B C 1
ATOM 4198 O O . LEU B 1 183 ? -13.391 -5.398 4.984 1 98.75 183 LEU B O 1
ATOM 4202 N N . ILE B 1 184 ? -11.492 -6.566 4.855 1 98.81 184 ILE B N 1
ATOM 4203 C CA . ILE B 1 184 ? -11.93 -7.371 3.719 1 98.81 184 ILE B CA 1
ATOM 4204 C C . ILE B 1 184 ? -13.102 -8.258 4.133 1 98.81 184 ILE B C 1
ATOM 4206 O O . ILE B 1 184 ? -14.102 -8.352 3.412 1 98.81 184 ILE B O 1
ATOM 4210 N N . SER B 1 185 ? -13 -8.938 5.305 1 98.31 185 SER B N 1
ATOM 4211 C CA . SER B 1 185 ? -14.031 -9.875 5.719 1 98.31 185 SER B CA 1
ATOM 4212 C C . SER B 1 185 ? -15.375 -9.18 5.914 1 98.31 185 SER B C 1
ATOM 4214 O O . SER B 1 185 ? -16.422 -9.773 5.688 1 98.31 185 SER B O 1
ATOM 4216 N N . ALA B 1 186 ? -15.344 -7.848 6.285 1 97.62 186 ALA B N 1
ATOM 4217 C CA . ALA B 1 186 ? -16.562 -7.09 6.508 1 97.62 186 ALA B CA 1
ATOM 4218 C C . ALA B 1 186 ? -17.234 -6.727 5.184 1 97.62 186 ALA B C 1
ATOM 4220 O O . ALA B 1 186 ? -18.422 -6.383 5.148 1 97.62 186 ALA B O 1
ATOM 4221 N N . GLN B 1 187 ? -16.469 -6.742 4.07 1 98 187 GLN B N 1
ATOM 4222 C CA . GLN B 1 187 ? -16.938 -6.395 2.734 1 98 187 GLN B CA 1
ATOM 4223 C C . GLN B 1 187 ? -16.375 -7.359 1.69 1 98 187 GLN B C 1
ATOM 4225 O O . GLN B 1 187 ? -15.891 -6.93 0.64 1 98 187 GLN B O 1
ATOM 4230 N N . ALA B 1 188 ? -16.438 -8.672 2.018 1 98.44 188 ALA B N 1
ATOM 4231 C CA . ALA B 1 188 ? -15.703 -9.656 1.224 1 98.44 188 ALA B CA 1
ATOM 4232 C C . ALA B 1 188 ? -16.219 -9.703 -0.21 1 98.44 188 ALA B C 1
ATOM 4234 O O . ALA B 1 188 ? -15.438 -9.688 -1.162 1 98.44 188 ALA B O 1
ATOM 4235 N N . GLU B 1 189 ? -17.531 -9.789 -0.39 1 97.88 189 GLU B N 1
ATOM 4236 C CA . GLU B 1 189 ? -18.094 -9.852 -1.736 1 97.88 189 GLU B CA 1
ATOM 4237 C C . GLU B 1 189 ? -17.703 -8.625 -2.553 1 97.88 189 GLU B C 1
ATOM 4239 O O . GLU B 1 189 ? -17.328 -8.742 -3.723 1 97.88 189 GLU B O 1
ATOM 4244 N N . PHE B 1 190 ? -17.844 -7.406 -1.971 1 98.31 190 PHE B N 1
ATOM 4245 C CA . PHE B 1 190 ? -17.453 -6.18 -2.65 1 98.31 190 PHE B CA 1
ATOM 4246 C C . PHE B 1 190 ? -15.977 -6.227 -3.025 1 98.31 190 PHE B C 1
ATOM 4248 O O . PH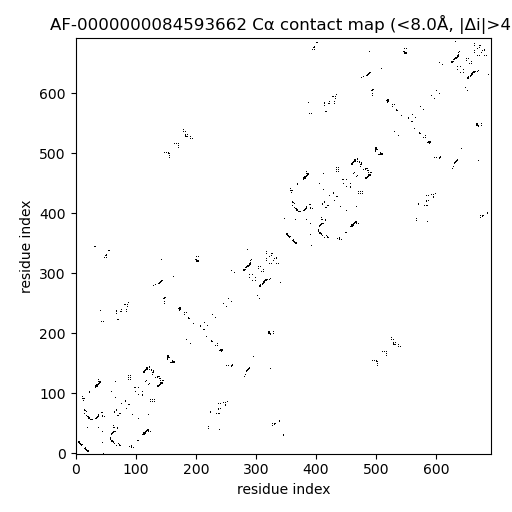E B 1 190 ? -15.609 -5.965 -4.176 1 98.31 190 PHE B O 1
ATOM 4255 N N . TYR B 1 191 ? -15.102 -6.578 -2.008 1 98.75 191 TYR B N 1
ATOM 4256 C CA . TYR B 1 191 ? -13.656 -6.531 -2.199 1 98.75 191 TYR B CA 1
ATOM 4257 C C . TYR B 1 191 ? -13.227 -7.441 -3.346 1 98.75 191 TYR B C 1
ATOM 4259 O O . TYR B 1 191 ? -12.477 -7.02 -4.234 1 98.75 191 TYR B O 1
ATOM 4267 N N . TYR B 1 192 ? -13.656 -8.641 -3.357 1 98.56 192 TYR B N 1
ATOM 4268 C CA . TYR B 1 192 ? -13.172 -9.609 -4.328 1 98.56 192 TYR B CA 1
ATOM 4269 C C . TYR B 1 192 ? -13.789 -9.375 -5.699 1 98.56 192 TYR B C 1
ATOM 4271 O O . TYR B 1 192 ? -13.141 -9.586 -6.727 1 98.56 192 TYR B O 1
ATOM 4279 N N . THR B 1 193 ? -15.078 -8.969 -5.75 1 97.06 193 THR B N 1
ATOM 4280 C CA . THR B 1 193 ? -15.672 -8.602 -7.031 1 97.06 193 THR B CA 1
ATOM 4281 C C . THR B 1 193 ? -14.945 -7.406 -7.645 1 97.06 193 THR B C 1
ATOM 4283 O O . THR B 1 193 ? -14.625 -7.414 -8.836 1 97.06 193 THR B O 1
ATOM 4286 N N . TYR B 1 194 ? -14.703 -6.379 -6.809 1 97.56 194 TYR B N 1
ATOM 4287 C CA . TYR B 1 194 ? -13.961 -5.203 -7.242 1 97.56 194 TYR B CA 1
ATOM 4288 C C . TYR B 1 194 ? -12.586 -5.59 -7.766 1 97.56 194 TYR B C 1
ATOM 4290 O O . TYR B 1 194 ? -12.172 -5.141 -8.836 1 97.56 194 TYR B O 1
ATOM 4298 N N . THR B 1 195 ? -11.859 -6.445 -7.039 1 98 195 THR B N 1
ATOM 4299 C CA . THR B 1 195 ? -10.5 -6.867 -7.375 1 98 195 THR B CA 1
ATOM 4300 C C . THR B 1 195 ? -10.492 -7.652 -8.688 1 98 195 THR B C 1
ATOM 4302 O O . THR B 1 195 ? -9.695 -7.355 -9.586 1 98 195 THR B O 1
ATOM 4305 N N . MET B 1 196 ? -11.391 -8.617 -8.828 1 97.38 196 MET B N 1
ATOM 4306 C CA . MET B 1 196 ? -11.445 -9.43 -10.039 1 97.38 196 MET B CA 1
ATOM 4307 C C . MET B 1 196 ? -11.773 -8.562 -11.258 1 97.38 196 MET B C 1
ATOM 4309 O O . MET B 1 196 ? -11.148 -8.703 -12.312 1 97.38 196 MET B O 1
ATOM 4313 N N . LYS B 1 197 ? -12.711 -7.668 -11.117 1 96.44 197 LYS B N 1
ATOM 4314 C CA . LYS B 1 197 ? -13.109 -6.805 -12.227 1 96.44 197 LYS B CA 1
ATOM 4315 C C . LYS B 1 197 ? -11.961 -5.887 -12.641 1 96.44 197 LYS B C 1
ATOM 4317 O O . LYS B 1 197 ? -11.758 -5.641 -13.836 1 96.44 197 LYS B O 1
ATOM 4322 N N . SER B 1 198 ? -11.219 -5.418 -11.672 1 97.12 198 SER B N 1
ATOM 4323 C CA . SER B 1 198 ? -10.156 -4.461 -11.938 1 97.12 198 SER B CA 1
ATOM 4324 C C . SER B 1 198 ? -9.016 -5.109 -12.719 1 97.12 198 SER B C 1
ATOM 4326 O O . SER B 1 198 ? -8.234 -4.418 -13.383 1 97.12 198 SER B O 1
ATOM 4328 N N . TRP B 1 199 ? -8.875 -6.422 -12.727 1 97.88 199 TRP B N 1
ATOM 4329 C CA . TRP B 1 199 ? -7.785 -7.113 -13.398 1 97.88 199 TRP B CA 1
ATOM 4330 C C . TRP B 1 199 ? -8.281 -7.812 -14.664 1 97.88 199 TRP B C 1
ATOM 4332 O O . TRP B 1 199 ? -7.492 -8.414 -15.398 1 97.88 199 TRP B O 1
ATOM 4342 N N . THR B 1 200 ? -9.594 -7.785 -14.859 1 97.88 200 THR B N 1
ATOM 4343 C CA . THR B 1 200 ? -10.211 -8.383 -16.031 1 97.88 200 THR B CA 1
ATOM 4344 C C . THR B 1 200 ? -10.141 -7.434 -17.234 1 97.88 200 THR B C 1
ATOM 4346 O O . THR B 1 200 ? -10.281 -6.219 -17.062 1 97.88 200 THR B O 1
ATOM 4349 N N . GLY B 1 201 ? -9.906 -7.988 -18.422 1 97.69 201 GLY B N 1
ATOM 4350 C CA . GLY B 1 201 ? -9.781 -7.188 -19.625 1 97.69 201 GLY B CA 1
ATOM 4351 C C . GLY B 1 201 ? -11.086 -6.535 -20.047 1 97.69 201 GLY B C 1
ATOM 4352 O O . GLY B 1 201 ? -12.164 -6.992 -19.672 1 97.69 201 GLY B O 1
ATOM 4353 N N . SER B 1 202 ? -10.961 -5.496 -20.844 1 96.62 202 SER B N 1
ATOM 4354 C CA . SER B 1 202 ? -12.117 -4.707 -21.266 1 96.62 202 SER B CA 1
ATOM 4355 C C . SER B 1 202 ? -13.086 -5.535 -22.094 1 96.62 202 SER B C 1
ATOM 4357 O O . SER B 1 202 ? -14.297 -5.32 -22.047 1 96.62 202 SER B O 1
ATOM 4359 N N . SER B 1 203 ? -12.594 -6.5 -22.906 1 94.69 203 SER B N 1
ATOM 4360 C CA . SER B 1 203 ? -13.453 -7.328 -23.734 1 94.69 203 SER B CA 1
ATOM 4361 C C . SER B 1 203 ? -14.398 -8.172 -22.891 1 94.69 203 SER B C 1
ATOM 4363 O O . SER B 1 203 ? -15.586 -8.281 -23.188 1 94.69 203 SER B O 1
ATOM 4365 N N . THR B 1 204 ? -13.82 -8.75 -21.859 1 93.94 204 THR B N 1
ATOM 4366 C CA . THR B 1 204 ? -14.625 -9.562 -20.953 1 93.94 204 THR B CA 1
ATOM 4367 C C . THR B 1 204 ? -15.594 -8.688 -20.156 1 93.94 204 THR B C 1
ATOM 4369 O O . THR B 1 204 ? -16.75 -9.062 -19.953 1 93.94 204 THR B O 1
ATOM 4372 N N . LEU B 1 205 ? -15.156 -7.543 -19.688 1 94.75 205 LEU B N 1
ATOM 4373 C CA . LEU B 1 205 ? -16.016 -6.637 -18.938 1 94.75 205 LEU B CA 1
ATOM 4374 C C . LEU B 1 205 ? -17.188 -6.16 -19.781 1 94.75 205 LEU B C 1
ATOM 4376 O O . LEU B 1 205 ? -18.297 -6.004 -19.266 1 94.75 205 LEU B O 1
ATOM 4380 N N . ALA B 1 206 ? -16.891 -5.891 -21.047 1 92.94 206 ALA B N 1
ATOM 4381 C CA . ALA B 1 206 ? -17.953 -5.473 -21.953 1 92.94 206 ALA B CA 1
ATOM 4382 C C . ALA B 1 206 ? -19.031 -6.547 -22.062 1 92.94 206 ALA B C 1
ATOM 4384 O O . ALA B 1 206 ? -20.234 -6.234 -22.156 1 92.94 206 ALA B O 1
ATOM 4385 N N . THR B 1 207 ? -18.594 -7.742 -22.078 1 88.94 207 THR B N 1
ATOM 4386 C CA . THR B 1 207 ? -19.531 -8.859 -22.141 1 88.94 207 THR B CA 1
ATOM 4387 C C . THR B 1 207 ? -20.359 -8.945 -20.875 1 88.94 207 THR B C 1
ATOM 4389 O O . THR B 1 207 ? -21.562 -9.219 -20.922 1 88.94 207 THR B O 1
ATOM 4392 N N . PHE B 1 208 ? -19.688 -8.758 -19.719 1 88.25 208 PHE B N 1
ATOM 4393 C CA . PHE B 1 208 ? -20.391 -8.695 -18.453 1 88.25 208 PHE B CA 1
ATOM 4394 C C . PHE B 1 208 ? -21.516 -7.668 -18.5 1 88.25 208 PHE B C 1
ATOM 4396 O O . PHE B 1 208 ? -22.641 -7.953 -18.094 1 88.25 208 PHE B O 1
ATOM 4403 N N . ASP B 1 209 ? -21.109 -6.488 -18.969 1 86.88 209 ASP B N 1
ATOM 4404 C CA . ASP B 1 209 ? -22.047 -5.367 -18.969 1 86.88 209 ASP B CA 1
ATOM 4405 C C . ASP B 1 209 ? -23.219 -5.629 -19.922 1 86.88 209 ASP B C 1
ATOM 4407 O O . ASP B 1 209 ? -24.359 -5.332 -19.594 1 86.88 209 ASP B O 1
ATOM 4411 N N . LYS B 1 210 ? -22.938 -6.152 -21.141 1 89.19 210 LYS B N 1
ATOM 4412 C CA . LYS B 1 210 ? -23.953 -6.395 -22.156 1 89.19 210 LYS B CA 1
ATOM 4413 C C . LYS B 1 210 ? -24.938 -7.461 -21.703 1 89.19 210 LYS B C 1
ATOM 4415 O O . LYS B 1 210 ? -26.141 -7.34 -21.953 1 89.19 210 LYS B O 1
ATOM 4420 N N . THR B 1 211 ? -24.453 -8.43 -20.953 1 90.19 211 THR B N 1
ATOM 4421 C CA . THR B 1 211 ? -25.281 -9.578 -20.625 1 90.19 211 THR B CA 1
ATOM 4422 C C . THR B 1 211 ? -25.797 -9.469 -19.188 1 90.19 211 THR B C 1
ATOM 4424 O O . THR B 1 211 ? -26.703 -10.203 -18.781 1 90.19 211 THR B O 1
ATOM 4427 N N . ASN B 1 212 ? -25.109 -8.586 -18.453 1 89.19 212 ASN B N 1
ATOM 4428 C CA . ASN B 1 212 ? -25.391 -8.43 -17.031 1 89.19 212 ASN B CA 1
ATOM 4429 C C . ASN B 1 212 ? -25.156 -9.742 -16.281 1 89.19 212 ASN B C 1
ATOM 4431 O O . ASN B 1 212 ? -25.953 -10.117 -15.422 1 89.19 212 ASN B O 1
ATOM 4435 N N . THR B 1 213 ? -24.203 -10.461 -16.781 1 88.88 213 THR B N 1
ATOM 4436 C CA . THR B 1 213 ? -23.875 -11.75 -16.172 1 88.88 213 THR B CA 1
ATOM 4437 C C . THR B 1 213 ? -22.375 -11.836 -15.883 1 88.88 213 THR B C 1
ATOM 4439 O O . THR B 1 213 ? -21.547 -11.555 -16.75 1 88.88 213 THR B O 1
ATOM 4442 N N . ILE B 1 214 ? -22.047 -12.203 -14.641 1 89.44 214 ILE B N 1
ATOM 4443 C CA . ILE B 1 214 ? -20.656 -12.461 -14.242 1 89.44 214 ILE B CA 1
ATOM 4444 C C . ILE B 1 214 ? -20.25 -13.859 -14.695 1 89.44 214 ILE B C 1
ATOM 4446 O O . ILE B 1 214 ? -20.969 -14.836 -14.461 1 89.44 214 ILE B O 1
ATOM 4450 N N . PRO B 1 215 ? -19.125 -13.953 -15.367 1 92.44 215 PRO B N 1
ATOM 4451 C CA . PRO B 1 215 ? -18.703 -15.273 -15.836 1 92.44 215 PRO B CA 1
ATOM 4452 C C . PRO B 1 215 ? -18.547 -16.281 -14.695 1 92.44 215 PRO B C 1
ATOM 4454 O O . PRO B 1 215 ? -18.188 -15.898 -13.578 1 92.44 215 PRO B O 1
ATOM 4457 N N . GLU B 1 216 ? -18.766 -17.547 -15.031 1 94.31 216 GLU B N 1
ATOM 4458 C CA . GLU B 1 216 ? -18.703 -18.625 -14.039 1 94.31 216 GLU B CA 1
ATOM 4459 C C . GLU B 1 216 ? -17.328 -18.703 -13.383 1 94.31 216 GLU B C 1
ATOM 4461 O O . GLU B 1 216 ? -17.234 -18.953 -12.18 1 94.31 216 GLU B O 1
ATOM 4466 N N . TRP B 1 217 ? -16.281 -18.516 -14.172 1 96.25 217 TRP B N 1
ATOM 4467 C CA . TRP B 1 217 ? -14.938 -18.641 -13.609 1 96.25 217 TRP B CA 1
ATOM 4468 C C . TRP B 1 217 ? -14.672 -17.531 -12.578 1 96.25 217 TRP B C 1
ATOM 4470 O O . TRP B 1 217 ? -13.883 -17.719 -11.656 1 96.25 217 TRP B O 1
ATOM 4480 N N . HIS B 1 218 ? -15.305 -16.359 -12.727 1 96.25 218 HIS B N 1
ATOM 4481 C CA . HIS B 1 218 ? -15.227 -15.305 -11.719 1 96.25 218 HIS B CA 1
ATOM 4482 C C . HIS B 1 218 ? -15.883 -15.742 -10.422 1 96.25 218 HIS B C 1
ATOM 4484 O O . HIS B 1 218 ? -15.297 -15.617 -9.344 1 96.25 218 HIS B O 1
ATOM 4490 N N . LYS B 1 219 ? -17.062 -16.266 -10.555 1 95.94 219 LYS B N 1
ATOM 4491 C CA . LYS B 1 219 ? -17.812 -16.719 -9.383 1 95.94 219 LYS B CA 1
ATOM 4492 C C . LYS B 1 219 ? -17.078 -17.844 -8.664 1 95.94 219 LYS B C 1
ATOM 4494 O O . LYS B 1 219 ? -16.953 -17.828 -7.441 1 95.94 219 LYS B O 1
ATOM 4499 N N . ASP B 1 220 ? -16.625 -18.812 -9.422 1 97.38 220 ASP B N 1
ATOM 4500 C CA . ASP B 1 220 ? -15.906 -19.953 -8.875 1 97.38 220 ASP B CA 1
ATOM 4501 C C . ASP B 1 220 ? -14.664 -19.5 -8.109 1 97.38 220 ASP B C 1
ATOM 4503 O O . ASP B 1 220 ? -14.305 -20.094 -7.086 1 97.38 220 ASP B O 1
ATOM 4507 N N . SER B 1 221 ? -14.031 -18.469 -8.586 1 98 221 SER B N 1
ATOM 4508 C CA . SER B 1 221 ? -12.773 -18 -8.023 1 98 221 SER 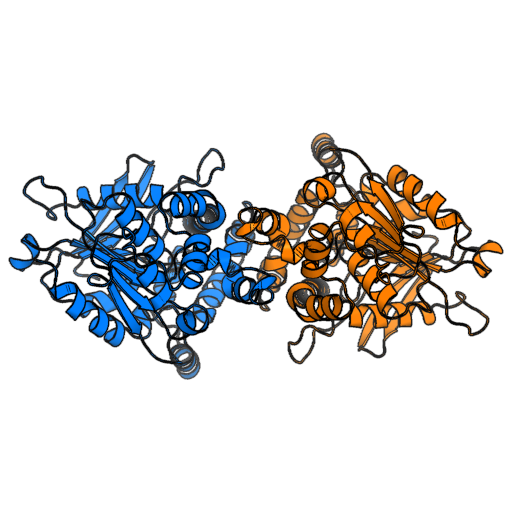B CA 1
ATOM 4509 C C . SER B 1 221 ? -12.969 -17.438 -6.617 1 98 221 SER B C 1
ATOM 4511 O O . SER B 1 221 ? -12.203 -17.75 -5.707 1 98 221 SER B O 1
ATOM 4513 N N . ILE B 1 222 ? -13.992 -16.656 -6.398 1 97.81 222 ILE B N 1
ATOM 4514 C CA . ILE B 1 222 ? -14.031 -15.844 -5.188 1 97.81 222 ILE B CA 1
ATOM 4515 C C . ILE B 1 222 ? -14.938 -16.516 -4.152 1 97.81 222 ILE B C 1
ATOM 4517 O O . ILE B 1 222 ? -14.922 -16.125 -2.977 1 97.81 222 ILE B O 1
ATOM 4521 N N . MET B 1 223 ? -15.664 -17.578 -4.527 1 97.94 223 MET B N 1
ATOM 4522 C CA . MET B 1 223 ? -16.672 -18.203 -3.67 1 97.94 223 MET B CA 1
ATOM 4523 C C . MET B 1 223 ? -16.062 -18.625 -2.34 1 97.94 223 MET B C 1
ATOM 4525 O O . MET B 1 223 ? -16.641 -18.391 -1.279 1 97.94 223 MET B O 1
ATOM 4529 N N . PRO B 1 224 ? -14.844 -19.188 -2.357 1 98.06 224 PRO B N 1
ATOM 4530 C CA . PRO B 1 224 ? -14.281 -19.641 -1.083 1 98.06 224 PRO B CA 1
ATOM 4531 C C . PRO B 1 224 ? -14.008 -18.5 -0.113 1 98.06 224 PRO B C 1
ATOM 4533 O O . PRO B 1 224 ? -13.93 -18.719 1.1 1 98.06 224 PRO B O 1
ATOM 4536 N N . PHE B 1 225 ? -13.891 -17.297 -0.601 1 98.44 225 PHE B N 1
ATOM 4537 C CA . PHE B 1 225 ? -13.547 -16.141 0.227 1 98.44 225 PHE B CA 1
ATOM 4538 C C . PHE B 1 225 ? -14.805 -15.461 0.755 1 98.44 225 PHE B C 1
ATOM 4540 O O . PHE B 1 225 ? -14.758 -14.75 1.76 1 98.44 225 PHE B O 1
ATOM 4547 N N . ILE B 1 226 ? -15.977 -15.617 0.099 1 97.94 226 ILE B N 1
ATOM 4548 C CA . ILE B 1 226 ? -17.109 -14.758 0.401 1 97.94 226 ILE B CA 1
ATOM 4549 C C . ILE B 1 226 ? -18.203 -15.555 1.104 1 97.94 226 ILE B C 1
ATOM 4551 O O . ILE B 1 226 ? -19.328 -15.094 1.243 1 97.94 226 ILE B O 1
ATOM 4555 N N . ALA B 1 227 ? -17.906 -16.781 1.582 1 94.06 227 ALA B N 1
ATOM 4556 C CA . ALA B 1 227 ? -18.875 -17.641 2.254 1 94.06 227 ALA B CA 1
ATOM 4557 C C . ALA B 1 227 ? -19.25 -17.078 3.623 1 94.06 227 ALA B C 1
ATOM 4559 O O . ALA B 1 227 ? -20.234 -17.516 4.227 1 94.06 227 ALA B O 1
ATOM 4560 N N . ASN B 1 228 ? -18.594 -16.031 4.141 1 88.94 228 ASN B N 1
ATOM 4561 C CA . ASN B 1 228 ? -18.875 -15.336 5.391 1 88.94 228 ASN B CA 1
ATOM 4562 C C . ASN B 1 228 ? -18.922 -16.297 6.574 1 88.94 228 ASN B C 1
ATOM 4564 O O . ASN B 1 228 ? -19.891 -16.312 7.332 1 88.94 228 ASN B O 1
ATOM 4568 N N . ASP B 1 229 ? -18 -17.188 6.645 1 94.75 229 ASP B N 1
ATOM 4569 C CA . ASP B 1 229 ? -17.797 -18.125 7.746 1 94.75 229 ASP B CA 1
ATOM 4570 C C . ASP B 1 229 ? -16.312 -18.172 8.148 1 94.75 229 ASP B C 1
ATOM 4572 O O . ASP B 1 229 ? -15.5 -17.422 7.613 1 94.75 229 ASP B O 1
ATOM 4576 N N . ARG B 1 230 ? -16.062 -18.906 9.219 1 96.31 230 ARG B N 1
ATOM 4577 C CA . ARG B 1 230 ? -14.727 -18.953 9.781 1 96.31 230 ARG B CA 1
ATOM 4578 C C . ARG B 1 230 ? -13.703 -19.406 8.75 1 96.31 230 ARG B C 1
ATOM 4580 O O . ARG B 1 230 ? -12.641 -18.812 8.602 1 96.31 230 ARG B O 1
ATOM 4587 N N . PRO B 1 231 ? -13.969 -20.469 7.941 1 96.94 231 PRO B N 1
ATOM 4588 C CA . PRO B 1 231 ? -13.016 -20.875 6.902 1 96.94 231 PRO B CA 1
ATOM 4589 C C . PRO B 1 231 ? -12.75 -19.766 5.883 1 96.94 231 PRO B C 1
ATOM 4591 O O . PRO B 1 231 ? -11.617 -19.594 5.434 1 96.94 231 PRO B O 1
ATOM 4594 N N . ALA B 1 232 ? -13.781 -19.078 5.527 1 98.06 232 ALA B N 1
ATOM 4595 C CA . ALA B 1 232 ? -13.586 -17.969 4.598 1 98.06 232 ALA B CA 1
ATOM 4596 C C . ALA B 1 232 ? -12.648 -16.922 5.188 1 98.06 232 ALA B C 1
ATOM 4598 O O . ALA B 1 232 ? -11.781 -16.391 4.488 1 98.06 232 ALA B O 1
ATOM 4599 N N . TYR B 1 233 ? -12.828 -16.578 6.477 1 98 233 TYR B N 1
ATOM 4600 C CA . TYR B 1 233 ? -11.938 -15.641 7.145 1 98 233 TYR B CA 1
ATOM 4601 C C . TYR B 1 233 ? -10.5 -16.156 7.141 1 98 233 TYR B C 1
ATOM 4603 O O . TYR B 1 233 ? -9.555 -15.398 6.914 1 98 233 TYR B O 1
ATOM 4611 N N . GLU B 1 234 ? -10.344 -17.422 7.395 1 98.12 234 GLU B N 1
ATOM 4612 C CA . GLU B 1 234 ? -9.016 -18.031 7.426 1 98.12 234 GLU B CA 1
ATOM 4613 C C . GLU B 1 234 ? -8.344 -17.969 6.055 1 98.12 234 GLU B C 1
ATOM 4615 O O . GLU B 1 234 ? -7.129 -17.828 5.957 1 98.12 234 GLU B O 1
ATOM 4620 N N . ARG B 1 235 ? -9.133 -18.125 5.004 1 98.62 235 ARG B N 1
ATOM 4621 C CA . ARG B 1 235 ? -8.602 -18 3.654 1 98.62 235 ARG B CA 1
ATOM 4622 C C . ARG B 1 235 ? -8.141 -16.578 3.373 1 98.62 235 ARG B C 1
ATOM 4624 O O . ARG B 1 235 ? -7.109 -16.359 2.729 1 98.62 235 ARG B O 1
ATOM 4631 N N . ILE B 1 236 ? -8.914 -15.586 3.861 1 98.81 236 ILE B N 1
ATOM 4632 C CA . ILE B 1 236 ? -8.523 -14.188 3.727 1 98.81 236 ILE B CA 1
ATOM 4633 C C . ILE B 1 236 ? -7.215 -13.945 4.48 1 98.81 236 ILE B C 1
ATOM 4635 O O . ILE B 1 236 ? -6.293 -13.32 3.951 1 98.81 236 ILE B O 1
ATOM 4639 N N . ALA B 1 237 ? -7.102 -14.469 5.691 1 98.5 237 ALA B N 1
ATOM 4640 C CA . ALA B 1 237 ? -5.891 -14.328 6.5 1 98.5 237 ALA B CA 1
ATOM 4641 C C . ALA B 1 237 ? -4.695 -14.992 5.816 1 98.5 237 ALA B C 1
ATOM 4643 O O . ALA B 1 237 ? -3.586 -14.453 5.84 1 98.5 237 ALA B O 1
ATOM 4644 N N . ALA B 1 238 ? -4.918 -16.141 5.211 1 98.69 238 ALA B N 1
ATOM 4645 C CA . ALA B 1 238 ? -3.846 -16.844 4.527 1 98.69 238 ALA B CA 1
ATOM 4646 C C . ALA B 1 238 ? -3.35 -16.062 3.314 1 98.69 238 ALA B C 1
ATOM 4648 O O . ALA B 1 238 ? -2.148 -16.031 3.037 1 98.69 238 ALA B O 1
ATOM 4649 N N . ALA B 1 239 ? -4.309 -15.531 2.572 1 98.75 239 ALA B N 1
ATOM 4650 C CA . ALA B 1 239 ? -3.916 -14.688 1.442 1 98.75 239 ALA B CA 1
ATOM 4651 C C . ALA B 1 239 ? -3.066 -13.508 1.903 1 98.75 239 ALA B C 1
ATOM 4653 O O . ALA B 1 239 ? -2.074 -13.164 1.259 1 98.75 239 ALA B O 1
ATOM 4654 N N . CYS B 1 240 ? -3.436 -12.875 3.027 1 98.88 240 CYS B N 1
ATOM 4655 C CA . CYS B 1 240 ? -2.646 -11.773 3.578 1 98.88 240 CYS B CA 1
ATOM 4656 C C . CYS B 1 240 ? -1.249 -12.242 3.961 1 98.88 240 CYS B C 1
ATOM 4658 O O . CYS B 1 240 ? -0.262 -11.562 3.686 1 98.88 240 CYS B O 1
ATOM 4660 N N . GLU B 1 241 ? -1.152 -13.414 4.562 1 98.88 241 GLU B N 1
ATOM 4661 C CA . GLU B 1 241 ? 0.146 -13.969 4.93 1 98.88 241 GLU B CA 1
ATOM 4662 C C . GLU B 1 241 ? 1.008 -14.227 3.697 1 98.88 241 GLU B C 1
ATOM 4664 O O . GLU B 1 241 ? 2.227 -14.055 3.74 1 98.88 241 GLU B O 1
ATOM 4669 N N . ASP B 1 242 ? 0.375 -14.688 2.633 1 98.88 242 ASP B N 1
ATOM 4670 C CA . ASP B 1 242 ? 1.058 -14.883 1.358 1 98.88 242 ASP B CA 1
ATOM 4671 C C . ASP B 1 242 ? 1.703 -13.586 0.876 1 98.88 242 ASP B C 1
ATOM 4673 O O . ASP B 1 242 ? 2.871 -13.578 0.481 1 98.88 242 ASP B O 1
ATOM 4677 N N . TYR B 1 243 ? 0.987 -12.5 0.955 1 98.81 243 TYR B N 1
ATOM 4678 C CA . TYR B 1 243 ? 1.498 -11.211 0.516 1 98.81 243 TYR B CA 1
ATOM 4679 C C . TYR B 1 243 ? 2.52 -10.656 1.506 1 98.81 243 TYR B C 1
ATOM 4681 O O . TYR B 1 243 ? 3.482 -10 1.111 1 98.81 243 TYR B O 1
ATOM 4689 N N . ARG B 1 244 ? 2.305 -10.898 2.828 1 98.75 244 ARG B N 1
ATOM 4690 C CA . ARG B 1 244 ? 3.299 -10.508 3.822 1 98.75 244 ARG B CA 1
ATOM 4691 C C . ARG B 1 244 ? 4.617 -11.234 3.594 1 98.75 244 ARG B C 1
ATOM 4693 O O . ARG B 1 244 ? 5.691 -10.633 3.672 1 98.75 244 ARG B O 1
ATOM 4700 N N . ALA B 1 245 ? 4.559 -12.516 3.26 1 98.81 245 ALA B N 1
ATOM 4701 C CA . ALA B 1 245 ? 5.77 -13.242 2.895 1 98.81 245 ALA B CA 1
ATOM 4702 C C . ALA B 1 245 ? 6.41 -12.656 1.64 1 98.81 245 ALA B C 1
ATOM 4704 O O . ALA B 1 245 ? 7.633 -12.523 1.563 1 98.81 245 ALA B O 1
ATOM 4705 N N . GLY B 1 246 ? 5.566 -12.297 0.674 1 98.5 246 GLY B N 1
ATOM 4706 C CA . GLY B 1 246 ? 6.031 -11.727 -0.583 1 98.5 246 GLY B CA 1
ATOM 4707 C C . GLY B 1 246 ? 6.762 -10.414 -0.409 1 98.5 246 GLY B C 1
ATOM 4708 O O . GLY B 1 246 ? 7.598 -10.047 -1.239 1 98.5 246 GLY B O 1
ATOM 4709 N N . SER B 1 247 ? 6.469 -9.695 0.672 1 98 247 SER B N 1
ATOM 4710 C CA . SER B 1 247 ? 7.07 -8.383 0.903 1 98 247 SER B CA 1
ATOM 4711 C C . SER B 1 247 ? 8.281 -8.492 1.822 1 98 247 SER B C 1
ATOM 4713 O O . SER B 1 247 ? 8.898 -7.477 2.162 1 98 247 SER B O 1
ATOM 4715 N N . THR B 1 248 ? 8.656 -9.758 2.287 1 97.31 248 THR B N 1
ATOM 4716 C CA . THR B 1 248 ? 9.742 -9.93 3.246 1 97.31 248 THR B CA 1
ATOM 4717 C C . THR B 1 248 ? 10.602 -11.133 2.869 1 97.31 248 THR B C 1
ATOM 4719 O O . THR B 1 248 ? 11.445 -11.047 1.978 1 97.31 248 THR B O 1
ATOM 4722 N N . VAL B 1 249 ? 10.25 -12.32 3.324 1 98.06 249 VAL B N 1
ATOM 4723 C CA . VAL B 1 249 ? 11.125 -13.484 3.268 1 98.06 249 VAL B CA 1
ATOM 4724 C C . VAL B 1 249 ? 11.25 -13.977 1.825 1 98.06 249 VAL B C 1
ATOM 4726 O O . VAL B 1 249 ? 12.297 -14.484 1.422 1 98.06 249 VAL B O 1
ATOM 4729 N N . ASP B 1 250 ? 10.211 -13.82 1.017 1 98.62 250 ASP B N 1
ATOM 4730 C CA . ASP B 1 250 ? 10.289 -14.242 -0.378 1 98.62 250 ASP B CA 1
ATOM 4731 C C . ASP B 1 250 ? 11.305 -13.406 -1.151 1 98.62 250 ASP B C 1
ATOM 4733 O O . ASP B 1 250 ? 12.008 -13.922 -2.021 1 98.62 250 ASP B O 1
ATOM 4737 N N . ILE B 1 251 ? 11.32 -12.109 -0.904 1 98.12 251 ILE B N 1
ATOM 4738 C CA . ILE B 1 251 ? 12.312 -11.25 -1.546 1 98.12 251 ILE B CA 1
ATOM 4739 C C . ILE B 1 251 ? 13.719 -11.719 -1.187 1 98.12 251 ILE B C 1
ATOM 4741 O O . ILE B 1 251 ? 14.578 -11.844 -2.061 1 98.12 251 ILE B O 1
ATOM 4745 N N . GLU B 1 252 ? 13.93 -12.016 0.106 1 97.25 252 GLU B N 1
ATOM 4746 C CA . GLU B 1 252 ? 15.234 -12.461 0.574 1 97.25 252 GLU B CA 1
ATOM 4747 C C . GLU B 1 252 ? 15.641 -13.773 -0.095 1 97.25 252 GLU B C 1
ATOM 4749 O O . GLU B 1 252 ? 16.781 -13.922 -0.546 1 97.25 252 GLU B O 1
ATOM 4754 N N . ASP B 1 253 ? 14.727 -14.695 -0.155 1 98.44 253 ASP B N 1
ATOM 4755 C CA . ASP B 1 253 ? 15 -15.984 -0.772 1 98.44 253 ASP B CA 1
ATOM 4756 C C . ASP B 1 253 ? 15.312 -15.828 -2.26 1 98.44 253 ASP B C 1
ATOM 4758 O O . ASP B 1 253 ? 16.219 -16.484 -2.783 1 98.44 253 ASP B O 1
ATOM 4762 N N . ASP B 1 254 ? 14.562 -14.961 -2.959 1 98.38 254 ASP B N 1
ATOM 4763 C CA . ASP B 1 254 ? 14.766 -14.742 -4.387 1 98.38 254 ASP B CA 1
ATOM 4764 C C . ASP B 1 254 ? 16.125 -14.094 -4.656 1 98.38 254 ASP B C 1
ATOM 4766 O O . ASP B 1 254 ? 16.844 -14.516 -5.559 1 98.38 254 ASP B O 1
ATOM 4770 N N . LEU B 1 255 ? 16.453 -13.133 -3.84 1 97.19 255 LEU B N 1
ATOM 4771 C CA . LEU B 1 255 ? 17.75 -12.477 -3.994 1 97.19 255 LEU B CA 1
ATOM 4772 C C . LEU B 1 255 ? 18.875 -13.461 -3.752 1 97.19 255 LEU B C 1
ATOM 4774 O O . LEU B 1 255 ? 19.875 -13.461 -4.484 1 97.19 255 LEU B O 1
ATOM 4778 N N . ALA B 1 256 ? 18.719 -14.297 -2.727 1 97.62 256 ALA B N 1
ATOM 4779 C CA . ALA B 1 256 ? 19.734 -15.289 -2.391 1 97.62 256 ALA B CA 1
ATOM 4780 C C . ALA B 1 256 ? 19.922 -16.297 -3.525 1 97.62 256 ALA B C 1
ATOM 4782 O O . ALA B 1 256 ? 21 -16.875 -3.682 1 97.62 256 ALA B O 1
ATOM 4783 N N . SER B 1 257 ? 18.891 -16.422 -4.383 1 97.5 257 SER B N 1
ATOM 4784 C CA . SER B 1 257 ? 18.922 -17.391 -5.477 1 97.5 257 SER B CA 1
ATOM 4785 C C . SER B 1 257 ? 19.359 -16.734 -6.781 1 97.5 257 SER B C 1
ATOM 4787 O O . SER B 1 257 ? 19.312 -17.359 -7.844 1 97.5 257 SER B O 1
ATOM 4789 N N . GLY B 1 258 ? 19.641 -15.461 -6.73 1 96.12 258 GLY B N 1
ATOM 4790 C CA . GLY B 1 258 ? 20.188 -14.781 -7.898 1 96.12 258 GLY B CA 1
ATOM 4791 C C . GLY B 1 258 ? 19.125 -14.047 -8.695 1 96.12 258 GLY B C 1
ATOM 4792 O O . GLY B 1 258 ? 19.422 -13.477 -9.75 1 96.12 258 GLY B O 1
ATOM 4793 N N . VAL B 1 259 ? 17.859 -14.062 -8.25 1 97.5 259 VAL B N 1
ATOM 4794 C CA . VAL B 1 259 ? 16.797 -13.258 -8.859 1 97.5 259 VAL B CA 1
ATOM 4795 C C . VAL B 1 259 ? 16.875 -11.82 -8.352 1 97.5 259 VAL B C 1
ATOM 4797 O O . VAL B 1 259 ? 16.141 -11.438 -7.438 1 97.5 259 VAL B O 1
ATOM 4800 N N . ASP B 1 260 ? 17.734 -11.008 -8.984 1 95.25 260 ASP B N 1
ATOM 4801 C CA . ASP B 1 260 ? 18.141 -9.719 -8.438 1 95.25 260 ASP B CA 1
ATOM 4802 C C . ASP B 1 260 ? 18.047 -8.617 -9.492 1 95.25 260 ASP B C 1
ATOM 4804 O O . ASP B 1 260 ? 18.859 -8.562 -10.414 1 95.25 260 ASP B O 1
ATOM 4808 N N . PRO B 1 261 ? 17.125 -7.703 -9.273 1 94.94 261 PRO B N 1
ATOM 4809 C CA . PRO B 1 261 ? 16.984 -6.617 -10.25 1 94.94 261 PRO B CA 1
ATOM 4810 C C . PRO B 1 261 ? 18.234 -5.75 -10.352 1 94.94 261 PRO B C 1
ATOM 4812 O O . PRO B 1 261 ? 18.516 -5.184 -11.406 1 94.94 261 PRO B O 1
ATOM 4815 N N . THR B 1 262 ? 18.984 -5.605 -9.258 1 92.06 262 THR B N 1
ATOM 4816 C CA . THR B 1 262 ? 20.203 -4.805 -9.305 1 92.06 262 THR B CA 1
ATOM 4817 C C . THR B 1 262 ? 21.219 -5.426 -10.258 1 92.06 262 THR B C 1
ATOM 4819 O O . THR B 1 262 ? 21.891 -4.711 -11.008 1 92.06 262 THR B O 1
ATOM 4822 N N . THR B 1 263 ? 21.344 -6.734 -10.188 1 89 263 THR B N 1
ATOM 4823 C CA . THR B 1 263 ? 22.234 -7.441 -11.094 1 89 263 THR B CA 1
ATOM 4824 C C . THR B 1 263 ? 21.75 -7.316 -12.539 1 89 263 THR B C 1
ATOM 4826 O O . THR B 1 263 ? 22.547 -7.137 -13.453 1 89 263 THR B O 1
ATOM 4829 N N . PHE B 1 264 ? 20.469 -7.359 -12.688 1 89.12 264 PHE B N 1
ATOM 4830 C CA . PHE B 1 264 ? 19.875 -7.199 -14 1 89.12 264 PHE B CA 1
ATOM 4831 C C . PHE B 1 264 ? 20.219 -5.84 -14.602 1 89.12 264 PHE B C 1
ATOM 4833 O O . PHE B 1 264 ? 20.641 -5.754 -15.75 1 89.12 264 PHE B O 1
ATOM 4840 N N . GLU B 1 265 ? 20.094 -4.789 -13.812 1 88.38 265 GLU B N 1
ATOM 4841 C CA . GLU B 1 265 ? 20.359 -3.438 -14.297 1 88.38 265 GLU B CA 1
ATOM 4842 C C . GLU B 1 265 ? 21.844 -3.232 -14.586 1 88.38 265 GLU B C 1
ATOM 4844 O O . GLU B 1 265 ? 22.203 -2.553 -15.547 1 88.38 265 GLU B O 1
ATOM 4849 N N . ARG B 1 266 ? 22.656 -3.781 -13.773 1 86 266 ARG B N 1
ATOM 4850 C CA . ARG B 1 266 ? 24.109 -3.689 -13.977 1 86 266 ARG B CA 1
ATOM 4851 C C . ARG B 1 266 ? 24.516 -4.371 -15.281 1 86 266 ARG B C 1
ATOM 4853 O O . ARG B 1 266 ? 25.297 -3.824 -16.047 1 86 266 ARG B O 1
ATOM 4860 N N . ASN B 1 267 ? 23.984 -5.488 -15.477 1 83.12 267 ASN B N 1
ATOM 4861 C CA . ASN B 1 267 ? 24.328 -6.254 -16.672 1 83.12 267 ASN B CA 1
ATOM 4862 C C . ASN B 1 267 ? 23.812 -5.574 -17.938 1 83.12 267 ASN B C 1
ATOM 4864 O O . ASN B 1 267 ? 24.453 -5.648 -18.984 1 83.12 267 ASN B O 1
ATOM 4868 N N . LYS B 1 268 ? 22.719 -5.008 -17.844 1 81.81 268 LYS B N 1
ATOM 4869 C CA . LYS B 1 268 ? 22.141 -4.293 -18.984 1 81.81 268 LYS B CA 1
ATOM 4870 C C . LYS B 1 268 ? 23 -3.092 -19.375 1 81.81 268 LYS B C 1
ATOM 4872 O O . LYS B 1 268 ? 23.125 -2.773 -20.547 1 81.81 268 LYS B O 1
ATOM 4877 N N . LYS B 1 269 ? 23.516 -2.453 -18.328 1 76.5 269 LYS B N 1
ATOM 4878 C CA . LYS B 1 269 ? 24.359 -1.281 -18.562 1 76.5 269 LYS B CA 1
ATOM 4879 C C . LYS B 1 269 ? 25.734 -1.686 -19.109 1 76.5 269 LYS B C 1
ATOM 4881 O O . LYS B 1 269 ? 26.344 -0.946 -19.875 1 76.5 269 LYS B O 1
ATOM 4886 N N . ASP B 1 270 ? 26.234 -2.838 -18.688 1 73.94 270 ASP B N 1
ATOM 4887 C CA . ASP B 1 270 ? 27.562 -3.307 -19.078 1 73.94 270 ASP B CA 1
ATOM 4888 C C . ASP B 1 270 ? 27.484 -4.086 -20.391 1 73.94 270 ASP B C 1
ATOM 4890 O O . ASP B 1 270 ? 27 -5.219 -20.422 1 73.94 270 ASP B O 1
ATOM 4894 N N . SER B 1 271 ? 26.953 -3.627 -21.422 1 63.47 271 SER B N 1
ATOM 4895 C CA . SER B 1 271 ? 26.844 -4.297 -22.719 1 63.47 271 SER B CA 1
ATOM 4896 C C . SER B 1 271 ? 28.016 -5.246 -22.953 1 63.47 271 SER B C 1
ATOM 4898 O O . SER B 1 271 ? 27.984 -6.062 -23.875 1 63.47 271 SER B O 1
ATOM 4900 N N . GLY B 1 272 ? 29.109 -5.008 -22.281 1 52.38 272 GLY B N 1
ATOM 4901 C CA . GLY B 1 272 ? 30.391 -5.613 -22.641 1 52.38 272 GLY B CA 1
ATOM 4902 C C . GLY B 1 272 ? 30.625 -6.949 -21.969 1 52.38 272 GLY B C 1
ATOM 4903 O O . GLY B 1 272 ? 31.672 -7.582 -22.172 1 52.38 272 GLY B O 1
ATOM 4904 N N . VAL B 1 273 ? 29.75 -7.266 -20.984 1 51.84 273 VAL B N 1
ATOM 4905 C CA . VAL B 1 273 ? 30.141 -8.508 -20.312 1 51.84 273 VAL B CA 1
ATOM 4906 C C . VAL B 1 273 ? 29.844 -9.695 -21.219 1 51.84 273 VAL B C 1
ATOM 4908 O O . VAL B 1 273 ? 28.688 -9.977 -21.547 1 51.84 273 VAL B O 1
ATOM 4911 N N . THR B 1 274 ? 30.859 -10.117 -21.875 1 52.34 274 THR B N 1
ATOM 4912 C CA . THR B 1 274 ? 30.906 -11.266 -22.781 1 52.34 274 THR B CA 1
ATOM 4913 C C . THR B 1 274 ? 30.812 -12.57 -21.984 1 52.34 274 THR B C 1
ATOM 4915 O O . THR B 1 274 ? 30.656 -13.648 -22.578 1 52.34 274 THR B O 1
ATOM 4918 N N . GLU B 1 275 ? 31.125 -12.523 -20.641 1 54.56 275 GLU B N 1
ATOM 4919 C CA . GLU B 1 275 ? 31.203 -13.844 -20.031 1 54.56 275 GLU B CA 1
ATOM 4920 C C . GLU B 1 275 ? 29.812 -14.414 -19.781 1 54.56 275 GLU B C 1
ATOM 4922 O O . GLU B 1 275 ? 28.906 -13.703 -19.312 1 54.56 275 GLU B O 1
ATOM 4927 N N . ALA B 1 276 ? 29.703 -15.578 -20.281 1 61.44 276 ALA B N 1
ATOM 4928 C CA . ALA B 1 276 ? 28.469 -16.312 -20.141 1 61.44 276 ALA B CA 1
ATOM 4929 C C . ALA B 1 276 ? 28.109 -16.5 -18.656 1 61.44 276 ALA B C 1
ATOM 4931 O O . ALA B 1 276 ? 28.906 -17.031 -17.891 1 61.44 276 ALA B O 1
ATOM 4932 N N . ARG B 1 277 ? 27.094 -15.922 -18.141 1 71.06 277 ARG B N 1
ATOM 4933 C CA . ARG B 1 277 ? 26.641 -16.109 -16.781 1 71.06 277 ARG B CA 1
ATOM 4934 C C . ARG B 1 277 ? 25.766 -17.359 -16.656 1 71.06 277 ARG B C 1
ATOM 4936 O O . ARG B 1 277 ? 25 -17.672 -17.562 1 71.06 277 ARG B O 1
ATOM 4943 N N . LEU B 1 278 ? 25.984 -18.078 -15.516 1 83.5 278 LEU B N 1
ATOM 4944 C CA . LEU B 1 278 ? 25.141 -19.234 -15.25 1 83.5 278 LEU B CA 1
ATOM 4945 C C . LEU B 1 278 ? 23.688 -18.797 -15.023 1 83.5 278 LEU B C 1
ATOM 4947 O O . LEU B 1 278 ? 23.422 -17.875 -14.266 1 83.5 278 LEU B O 1
ATOM 4951 N N . PRO B 1 279 ? 22.891 -19.438 -15.75 1 92.38 279 PRO B N 1
ATOM 4952 C CA . PRO B 1 279 ? 21.469 -19.078 -15.586 1 92.38 279 PRO B CA 1
ATOM 4953 C C . PRO B 1 279 ? 20.938 -19.438 -14.203 1 92.38 279 PRO B C 1
ATOM 4955 O O . PRO B 1 279 ? 21.375 -20.422 -13.602 1 92.38 279 PRO B O 1
ATOM 4958 N N . VAL B 1 280 ? 20.047 -18.625 -13.734 1 95.75 280 VAL B N 1
ATOM 4959 C CA . VAL B 1 280 ? 19.375 -18.891 -12.469 1 95.75 280 VAL B CA 1
ATOM 4960 C C . VAL B 1 280 ? 18.5 -20.141 -12.602 1 95.75 280 VAL B C 1
ATOM 4962 O O . VAL B 1 280 ? 18.516 -21 -11.719 1 95.75 280 VAL B O 1
ATOM 4965 N N . PHE B 1 281 ? 17.719 -20.188 -13.703 1 96.56 281 PHE B N 1
ATOM 4966 C CA . PHE B 1 281 ? 16.906 -21.359 -14.008 1 96.56 281 PHE B CA 1
ATOM 4967 C C . PHE B 1 281 ? 17.578 -22.234 -15.055 1 96.56 281 PHE B C 1
ATOM 4969 O O . PHE B 1 281 ? 17.922 -21.75 -16.141 1 96.56 281 PHE B O 1
ATOM 4976 N N . SER B 1 282 ? 17.672 -23.484 -14.781 1 91.62 282 SER B N 1
ATOM 4977 C CA . SER B 1 282 ? 18.375 -24.391 -15.68 1 91.62 282 SER B CA 1
ATOM 4978 C C . SER B 1 282 ? 17.406 -25.25 -16.469 1 91.62 282 SER B C 1
ATOM 4980 O O . SER B 1 282 ? 17.812 -26 -17.375 1 91.62 282 SER B O 1
ATOM 4982 N N . VAL B 1 283 ? 16.172 -25.188 -16.172 1 96.12 283 VAL B N 1
ATOM 4983 C CA . VAL B 1 283 ? 15.148 -25.969 -16.844 1 96.12 283 VAL B CA 1
ATOM 4984 C C . VAL B 1 283 ? 14.508 -25.156 -17.969 1 96.12 283 VAL B C 1
ATOM 4986 O O . VAL B 1 283 ? 14.633 -23.922 -17.984 1 96.12 283 VAL B O 1
ATOM 4989 N N . PRO B 1 284 ? 13.859 -25.828 -18.969 1 97.62 284 PRO B N 1
ATOM 4990 C CA . PRO B 1 284 ? 13.086 -25.062 -19.953 1 97.62 284 PRO B CA 1
ATOM 4991 C C . PRO B 1 284 ? 12.008 -24.188 -19.328 1 97.62 284 PRO B C 1
ATOM 4993 O O . PRO B 1 284 ? 11.289 -24.656 -18.422 1 97.62 284 PRO B O 1
ATOM 4996 N N . VAL B 1 285 ? 11.93 -22.938 -19.766 1 98.69 285 VAL B N 1
ATOM 4997 C CA . VAL B 1 285 ? 10.992 -21.969 -19.188 1 98.69 285 VAL B CA 1
ATOM 4998 C C . VAL B 1 285 ? 10.062 -21.453 -20.281 1 98.69 285 VAL B C 1
ATOM 5000 O O . VAL B 1 285 ? 10.508 -21.094 -21.375 1 98.69 285 VAL B O 1
ATOM 5003 N N . LEU B 1 286 ? 8.789 -21.469 -20.078 1 98.88 286 LEU B N 1
ATOM 5004 C CA . LEU B 1 286 ? 7.781 -20.75 -20.859 1 98.88 286 LEU B CA 1
ATOM 5005 C C . LEU B 1 286 ? 7.258 -19.547 -20.078 1 98.88 286 LEU B C 1
ATOM 5007 O O . LEU B 1 286 ? 6.684 -19.703 -19 1 98.88 286 LEU B O 1
ATOM 5011 N N . ALA B 1 287 ? 7.473 -18.375 -20.578 1 98.88 287 ALA B N 1
ATOM 5012 C CA . ALA B 1 287 ? 6.941 -17.156 -19.953 1 98.88 287 ALA B CA 1
ATOM 5013 C C . ALA B 1 287 ? 5.84 -16.547 -20.812 1 98.88 287 ALA B C 1
ATOM 5015 O O . ALA B 1 287 ? 6.109 -15.992 -21.891 1 98.88 287 ALA B O 1
ATOM 5016 N N . LEU B 1 288 ? 4.629 -16.688 -20.375 1 98.94 288 LEU B N 1
ATOM 5017 C CA . LEU B 1 288 ? 3.49 -16.062 -21.047 1 98.94 288 LEU B CA 1
ATOM 5018 C C . LEU B 1 288 ? 3.066 -14.789 -20.328 1 98.94 288 LEU B C 1
ATOM 5020 O O . LEU B 1 288 ? 3.086 -14.727 -19.094 1 98.94 288 LEU B O 1
ATOM 5024 N N . SER B 1 289 ? 2.742 -13.773 -21.047 1 98.88 289 SER B N 1
ATOM 5025 C CA . SER B 1 289 ? 2.379 -12.5 -20.438 1 98.88 289 SER B CA 1
ATOM 5026 C C . SER B 1 289 ? 1.318 -11.773 -21.25 1 98.88 289 SER B C 1
ATOM 5028 O O . SER B 1 289 ? 1.249 -11.938 -22.469 1 98.88 289 SER B O 1
ATOM 5030 N N . SER B 1 290 ? 0.493 -11.047 -20.609 1 98.62 290 SER B N 1
ATOM 5031 C CA . SER B 1 290 ? -0.49 -10.18 -21.25 1 98.62 290 SER B CA 1
ATOM 5032 C C . SER B 1 290 ? 0.158 -8.898 -21.766 1 98.62 290 SER B C 1
ATOM 5034 O O . SER B 1 290 ? 1.285 -8.57 -21.391 1 98.62 290 SER B O 1
ATOM 5036 N N . MET B 1 291 ? -0.554 -8.211 -22.609 1 97.56 291 MET B N 1
ATOM 5037 C CA . MET B 1 291 ? -0.111 -6.898 -23.078 1 97.56 291 MET B CA 1
ATOM 5038 C C . MET B 1 291 ? -0.017 -5.918 -21.906 1 97.56 291 MET B C 1
ATOM 5040 O O . MET B 1 291 ? 0.865 -5.059 -21.891 1 97.56 291 MET B O 1
ATOM 5044 N N . HIS B 1 292 ? -0.883 -6.074 -20.969 1 96.31 292 HIS B N 1
ATOM 5045 C CA . HIS B 1 292 ? -0.909 -5.176 -19.812 1 96.31 292 HIS B CA 1
ATOM 5046 C C . HIS B 1 292 ? 0.368 -5.297 -19 1 96.31 292 HIS B C 1
ATOM 5048 O O . HIS B 1 292 ? 0.926 -4.289 -18.547 1 96.31 292 HIS B O 1
ATOM 5054 N N . LEU B 1 293 ? 0.801 -6.508 -18.766 1 98.25 293 LEU B N 1
ATOM 5055 C CA . LEU B 1 293 ? 2.053 -6.688 -18.031 1 98.25 293 LEU B CA 1
ATOM 5056 C C . LEU B 1 293 ? 3.234 -6.176 -18.859 1 98.25 293 LEU B C 1
ATOM 5058 O O . LEU B 1 293 ? 4.145 -5.547 -18.312 1 98.25 293 LEU B O 1
ATOM 5062 N N . ARG B 1 294 ? 3.244 -6.418 -20.156 1 98 294 ARG B N 1
ATOM 5063 C CA . ARG B 1 294 ? 4.336 -6.035 -21.047 1 98 294 ARG B CA 1
ATOM 5064 C C . ARG B 1 294 ? 4.457 -4.52 -21.141 1 98 294 ARG B C 1
ATOM 5066 O O . ARG B 1 294 ? 5.547 -3.99 -21.391 1 98 294 ARG B O 1
ATOM 5073 N N . GLN B 1 295 ? 3.348 -3.807 -20.938 1 96.5 295 GLN B N 1
ATOM 5074 C CA . GLN B 1 295 ? 3.383 -2.348 -20.938 1 96.5 295 GLN B CA 1
ATOM 5075 C C . GLN B 1 295 ? 4.074 -1.817 -19.672 1 96.5 295 GLN B C 1
ATOM 5077 O O . GLN B 1 295 ? 4.551 -0.68 -19.656 1 96.5 295 GLN B O 1
ATOM 5082 N N . ARG B 1 296 ? 4.148 -2.652 -18.688 1 96.38 296 ARG B N 1
ATOM 5083 C CA . ARG B 1 296 ? 4.664 -2.219 -17.391 1 96.38 296 ARG B CA 1
ATOM 5084 C C . ARG B 1 296 ? 6.098 -2.691 -17.188 1 96.38 296 ARG B C 1
ATOM 5086 O O . ARG B 1 296 ? 6.875 -2.047 -16.469 1 96.38 296 ARG B O 1
ATOM 5093 N N . PHE B 1 297 ? 6.457 -3.83 -17.797 1 97.06 297 PHE B N 1
ATOM 5094 C CA . PHE B 1 297 ? 7.762 -4.445 -17.594 1 97.06 297 PHE B CA 1
ATOM 5095 C C . PHE B 1 297 ? 8.336 -4.953 -18.906 1 97.06 297 PHE B C 1
ATOM 5097 O O . PHE B 1 297 ? 7.598 -5.406 -19.781 1 97.06 297 PHE B O 1
ATOM 5104 N N . PRO B 1 298 ? 9.664 -4.895 -19.062 1 97 298 PRO B N 1
ATOM 5105 C CA . PRO B 1 298 ? 10.297 -5.641 -20.156 1 97 298 PRO B CA 1
ATOM 5106 C C . PRO B 1 298 ? 10.391 -7.137 -19.859 1 97 298 PRO B C 1
ATOM 5108 O O . PRO B 1 298 ? 11.484 -7.66 -19.641 1 97 298 PRO B O 1
ATOM 5111 N N . VAL B 1 299 ? 9.328 -7.836 -20 1 98.44 299 VAL B N 1
ATOM 5112 C CA . VAL B 1 299 ? 9.125 -9.195 -19.531 1 98.44 299 VAL B CA 1
ATOM 5113 C C . VAL B 1 299 ? 10.148 -10.133 -20.156 1 98.44 299 VAL B C 1
ATOM 5115 O O . VAL B 1 299 ? 10.82 -10.898 -19.469 1 98.44 299 VAL B O 1
ATOM 5118 N N . ASP B 1 300 ? 10.359 -10.031 -21.484 1 97.56 300 ASP B N 1
ATOM 5119 C CA . ASP B 1 300 ? 11.266 -10.922 -22.203 1 97.56 300 ASP B CA 1
ATOM 5120 C C . ASP B 1 300 ? 12.711 -10.711 -21.75 1 97.56 300 ASP B C 1
ATOM 5122 O O . ASP B 1 300 ? 13.461 -11.68 -21.578 1 97.56 300 ASP B O 1
ATOM 5126 N N . GLU B 1 301 ? 13.062 -9.477 -21.547 1 95.94 301 GLU B N 1
ATOM 5127 C CA . GLU B 1 301 ? 14.422 -9.164 -21.109 1 95.94 301 GLU B CA 1
ATOM 5128 C C . GLU B 1 301 ? 14.688 -9.688 -19.703 1 95.94 301 GLU B C 1
ATOM 5130 O O . GLU B 1 301 ? 15.766 -10.203 -19.406 1 95.94 301 GLU B O 1
ATOM 5135 N N . ILE B 1 302 ? 13.695 -9.523 -18.828 1 97.19 302 ILE B N 1
ATOM 5136 C CA . ILE B 1 302 ? 13.852 -9.953 -17.438 1 97.19 302 ILE B CA 1
ATOM 5137 C C . ILE B 1 302 ? 14.023 -11.469 -17.391 1 97.19 302 ILE B C 1
ATOM 5139 O O . ILE B 1 302 ? 15.008 -11.969 -16.844 1 97.19 302 ILE B O 1
ATOM 5143 N N . TRP B 1 303 ? 13.133 -12.195 -17.984 1 97.56 303 TRP B N 1
ATOM 5144 C CA . TRP B 1 303 ? 13.234 -13.648 -17.953 1 97.56 303 TRP B CA 1
ATOM 5145 C C . TRP B 1 303 ? 14.453 -14.125 -18.734 1 97.56 303 TRP B C 1
ATOM 5147 O O . TRP B 1 303 ? 15.094 -15.109 -18.375 1 97.56 303 TRP B O 1
ATOM 5157 N N . GLY B 1 304 ? 14.773 -13.406 -19.797 1 95.44 304 GLY B N 1
ATOM 5158 C CA . GLY B 1 304 ? 15.969 -13.719 -20.562 1 95.44 304 GLY B CA 1
ATOM 5159 C C . GLY B 1 304 ? 17.25 -13.602 -19.75 1 95.44 304 GLY B C 1
ATOM 5160 O O . GLY B 1 304 ? 18.219 -14.312 -20 1 95.44 304 GLY B O 1
ATOM 5161 N N . SER B 1 305 ? 17.203 -12.734 -18.781 1 94 305 SER B N 1
ATOM 5162 C CA . SER B 1 305 ? 18.391 -12.531 -17.938 1 94 305 SER B CA 1
ATOM 5163 C C . SER B 1 305 ? 18.531 -13.648 -16.906 1 94 305 SER B C 1
ATOM 5165 O O . SER B 1 305 ? 19.578 -13.812 -16.297 1 94 305 SER B O 1
ATOM 5167 N N . LEU B 1 306 ? 17.484 -14.477 -16.734 1 96.5 306 LEU B N 1
ATOM 5168 C CA . LEU B 1 306 ? 17.469 -15.453 -15.656 1 96.5 306 LEU B CA 1
ATOM 5169 C C . LEU B 1 306 ? 17.578 -16.875 -16.203 1 96.5 306 LEU B C 1
ATOM 5171 O O . LEU B 1 306 ? 17.828 -17.812 -15.453 1 96.5 306 LEU B O 1
ATOM 5175 N N . CYS B 1 307 ? 17.359 -17.031 -17.484 1 95.38 307 CYS B N 1
ATOM 5176 C CA . CYS B 1 307 ? 17.266 -18.344 -18.109 1 95.38 307 CYS B CA 1
ATOM 5177 C C . CYS B 1 307 ? 18.375 -18.531 -19.141 1 95.38 307 CYS B C 1
ATOM 5179 O O . CYS B 1 307 ? 18.984 -17.562 -19.594 1 95.38 307 CYS B O 1
ATOM 5181 N N . ALA B 1 308 ? 18.703 -19.828 -19.406 1 90.25 308 ALA B N 1
ATOM 5182 C CA . ALA B 1 308 ? 19.531 -20.094 -20.578 1 90.25 308 ALA B CA 1
ATOM 5183 C C . ALA B 1 308 ? 18.812 -19.703 -21.875 1 90.25 308 ALA B C 1
ATOM 5185 O O . ALA B 1 308 ? 17.609 -19.938 -22 1 90.25 308 ALA B O 1
ATOM 5186 N N . ARG B 1 309 ? 19.5 -19.047 -22.766 1 84.44 309 ARG B N 1
ATOM 5187 C CA . ARG B 1 309 ? 18.891 -18.484 -23.969 1 84.44 309 ARG B CA 1
ATOM 5188 C C . ARG B 1 309 ? 18.125 -19.547 -24.75 1 84.44 309 ARG B C 1
ATOM 5190 O O . ARG B 1 309 ? 17.016 -19.297 -25.219 1 84.44 309 ARG B O 1
ATOM 5197 N N . ASP B 1 310 ? 18.672 -20.75 -24.828 1 90.19 310 ASP B N 1
ATOM 5198 C CA . ASP B 1 310 ? 18.062 -21.781 -25.656 1 90.19 310 ASP B CA 1
ATOM 5199 C C . ASP B 1 310 ? 16.969 -22.531 -24.875 1 90.19 310 ASP B C 1
ATOM 5201 O O .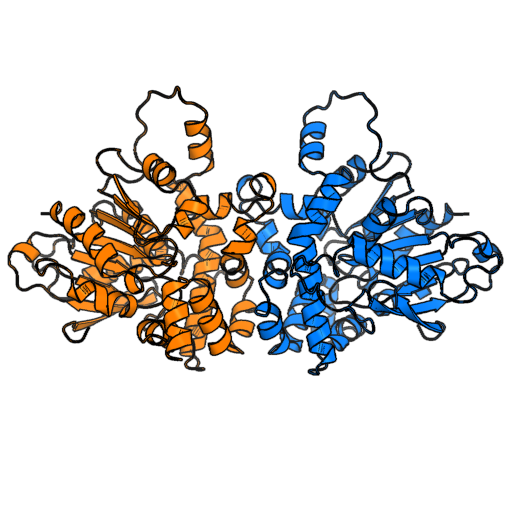 ASP B 1 310 ? 16.281 -23.391 -25.422 1 90.19 310 ASP B O 1
ATOM 5205 N N . ALA B 1 311 ? 16.703 -22.062 -23.625 1 94.75 311 ALA B N 1
ATOM 5206 C CA . ALA B 1 311 ? 15.75 -22.781 -22.797 1 94.75 311 ALA B CA 1
ATOM 5207 C C . ALA B 1 311 ? 14.57 -21.891 -22.406 1 94.75 311 ALA B C 1
ATOM 5209 O O . ALA B 1 311 ? 13.781 -22.234 -21.531 1 94.75 311 ALA B O 1
ATOM 5210 N N . LEU B 1 312 ? 14.492 -20.719 -23.062 1 97.62 312 LEU B N 1
ATOM 5211 C CA . LEU B 1 312 ? 13.414 -19.781 -22.75 1 97.62 312 LEU B CA 1
ATOM 5212 C C . LEU B 1 312 ? 12.508 -19.562 -23.953 1 97.62 312 LEU B C 1
ATOM 5214 O O . LEU B 1 312 ? 12.992 -19.312 -25.062 1 97.62 312 LEU B O 1
ATOM 5218 N N . THR B 1 313 ? 11.25 -19.703 -23.766 1 98.12 313 THR B N 1
ATOM 5219 C CA . THR B 1 313 ? 10.219 -19.297 -24.719 1 98.12 313 THR B CA 1
ATOM 5220 C C . THR B 1 313 ? 9.312 -18.234 -24.109 1 98.12 313 THR B C 1
ATOM 5222 O O . THR B 1 313 ? 8.734 -18.438 -23.031 1 98.12 313 THR B O 1
ATOM 5225 N N . CYS B 1 314 ? 9.266 -17.094 -24.719 1 98.06 314 CYS B N 1
ATOM 5226 C CA . CYS B 1 314 ? 8.352 -16.031 -24.297 1 98.06 314 CYS B CA 1
ATOM 5227 C C . CYS B 1 314 ? 7.25 -15.82 -25.328 1 98.06 314 CYS B C 1
ATOM 5229 O O . CYS B 1 314 ? 7.492 -15.93 -26.531 1 98.06 314 CYS B O 1
ATOM 5231 N N . ALA B 1 315 ? 6.066 -15.555 -24.859 1 98.38 315 ALA B N 1
ATOM 5232 C CA . ALA B 1 315 ? 4.977 -15.227 -25.766 1 98.38 315 ALA B CA 1
ATOM 5233 C C . ALA B 1 315 ? 3.947 -14.32 -25.094 1 98.38 315 ALA B C 1
ATOM 5235 O O . ALA B 1 315 ? 3.752 -14.391 -23.875 1 98.38 315 ALA B O 1
ATOM 5236 N N . GLN B 1 316 ? 3.32 -13.484 -25.844 1 98.5 316 GLN B N 1
ATOM 5237 C CA . GLN B 1 316 ? 2.178 -12.688 -25.406 1 98.5 316 GLN B CA 1
ATOM 5238 C C . GLN B 1 316 ? 0.867 -13.438 -25.625 1 98.5 316 GLN B C 1
ATOM 5240 O O . GLN B 1 316 ? 0.679 -14.078 -26.672 1 98.5 316 GLN B O 1
ATOM 5245 N N . VAL B 1 317 ? 0.014 -13.414 -24.703 1 98.69 317 VAL B N 1
ATOM 5246 C CA . VAL B 1 317 ? -1.305 -14.023 -24.828 1 98.69 317 VAL B CA 1
ATOM 5247 C C . VAL B 1 317 ? -2.377 -12.938 -24.859 1 98.69 317 VAL B C 1
ATOM 5249 O O . VAL B 1 317 ? -2.393 -12.047 -24.016 1 98.69 317 VAL B O 1
ATOM 5252 N N . GLY B 1 318 ? -3.225 -13.047 -25.812 1 97.81 318 GLY B N 1
ATOM 5253 C CA . GLY B 1 318 ? -4.324 -12.102 -25.922 1 97.81 318 GLY B CA 1
ATOM 5254 C C . GLY B 1 318 ? -3.912 -10.781 -26.547 1 97.81 318 GLY B C 1
ATOM 5255 O O . GLY B 1 318 ? -2.861 -10.695 -27.188 1 97.81 318 GLY B O 1
ATOM 5256 N N . ASP B 1 319 ? -4.82 -9.766 -26.5 1 97.19 319 ASP B N 1
ATOM 5257 C CA . ASP B 1 319 ? -4.613 -8.438 -27.062 1 97.19 319 ASP B CA 1
ATOM 5258 C C . ASP B 1 319 ? -4.945 -7.352 -26.047 1 97.19 319 ASP B C 1
ATOM 5260 O O . ASP B 1 319 ? -4.871 -7.582 -24.844 1 97.19 319 ASP B O 1
ATOM 5264 N N . GLU B 1 320 ? -5.227 -6.18 -26.5 1 96.5 320 GLU B N 1
ATOM 5265 C CA . GLU B 1 320 ? -5.453 -5.043 -25.609 1 96.5 320 GLU B CA 1
ATOM 5266 C C . GLU B 1 320 ? -6.699 -5.25 -24.75 1 96.5 320 GLU B C 1
ATOM 5268 O O . GLU B 1 320 ? -6.812 -4.684 -23.656 1 96.5 320 GLU B O 1
ATOM 5273 N N . GLY B 1 321 ? -7.559 -6.051 -25.219 1 97.62 321 GLY B N 1
ATOM 5274 C CA . GLY B 1 321 ? -8.797 -6.285 -24.484 1 97.62 321 GLY B CA 1
ATOM 5275 C C . GLY B 1 321 ? -8.695 -7.434 -23.5 1 97.62 321 GLY B C 1
ATOM 5276 O O . GLY B 1 321 ? -9.641 -7.699 -22.75 1 97.62 321 GLY B O 1
ATOM 5277 N N . THR B 1 322 ? -7.52 -8.148 -23.469 1 98.31 322 THR B N 1
ATOM 5278 C CA . THR B 1 322 ? -7.293 -9.273 -22.562 1 98.31 322 THR B CA 1
ATOM 5279 C C . THR B 1 322 ? -6.578 -8.82 -21.297 1 98.31 322 THR B C 1
ATOM 5281 O O . THR B 1 322 ? -5.586 -8.094 -21.359 1 98.31 322 THR B O 1
ATOM 5284 N N . GLY B 1 323 ? -7.125 -9.242 -20.156 1 98.25 323 GLY B N 1
ATOM 5285 C CA . GLY B 1 323 ? -6.574 -8.805 -18.875 1 98.25 323 GLY B CA 1
ATOM 5286 C C . GLY B 1 323 ? -5.648 -9.828 -18.25 1 98.25 323 GLY B C 1
ATOM 5287 O O . GLY B 1 323 ? -5.031 -10.625 -18.953 1 98.25 323 GLY B O 1
ATOM 5288 N N . HIS B 1 324 ? -5.465 -9.688 -16.969 1 98.5 324 HIS B N 1
ATOM 5289 C CA . HIS B 1 324 ? -4.531 -10.461 -16.156 1 98.5 324 HIS B CA 1
ATOM 5290 C C . HIS B 1 324 ? -4.926 -11.938 -16.125 1 98.5 324 HIS B C 1
ATOM 5292 O O . HIS B 1 324 ? -4.07 -12.812 -15.977 1 98.5 324 HIS B O 1
ATOM 5298 N N . PHE B 1 325 ? -6.227 -12.219 -16.297 1 98.62 325 PHE B N 1
ATOM 5299 C CA . PHE B 1 325 ? -6.727 -13.586 -16.219 1 98.62 325 PHE B CA 1
ATOM 5300 C C . PHE B 1 325 ? -6.82 -14.211 -17.594 1 98.62 325 PHE B C 1
ATOM 5302 O O . PHE B 1 325 ? -7.832 -14.82 -17.938 1 98.62 325 PHE B O 1
ATOM 5309 N N . PHE B 1 326 ? -5.73 -14.133 -18.359 1 98.56 326 PHE B N 1
ATOM 5310 C CA . PHE B 1 326 ? -5.805 -14.492 -19.766 1 98.56 326 PHE B CA 1
ATOM 5311 C C . PHE B 1 326 ? -5.992 -15.992 -19.922 1 98.56 326 PHE B C 1
ATOM 5313 O O . PHE B 1 326 ? -6.41 -16.453 -20.984 1 98.56 326 PHE B O 1
ATOM 5320 N N . VAL B 1 327 ? -5.707 -16.875 -18.875 1 98.62 327 VAL B N 1
ATOM 5321 C CA . VAL B 1 327 ? -6.012 -18.297 -18.953 1 98.62 327 VAL B CA 1
ATOM 5322 C C . VAL B 1 327 ? -7.52 -18.484 -19.109 1 98.62 327 VAL B C 1
ATOM 5324 O O . VAL B 1 327 ? -7.961 -19.406 -19.797 1 98.62 327 VAL B O 1
ATOM 5327 N N . ASN B 1 328 ? -8.32 -17.609 -18.453 1 98.38 328 ASN B N 1
ATOM 5328 C CA . ASN B 1 328 ? -9.773 -17.688 -18.5 1 98.38 328 ASN B CA 1
ATOM 5329 C C . ASN B 1 328 ? -10.344 -16.797 -19.609 1 98.38 328 ASN B C 1
ATOM 5331 O O . ASN B 1 328 ? -11.344 -17.156 -20.234 1 98.38 328 ASN B O 1
ATOM 5335 N N . GLU B 1 329 ? -9.68 -15.664 -19.891 1 97.94 329 GLU B N 1
ATOM 5336 C CA . GLU B 1 329 ? -10.188 -14.695 -20.859 1 97.94 329 GLU B CA 1
ATOM 5337 C C . GLU B 1 329 ? -9.805 -15.078 -22.281 1 97.94 329 GLU B C 1
ATOM 5339 O O . GLU B 1 329 ? -10.508 -14.727 -23.234 1 97.94 329 GLU B O 1
ATOM 5344 N N . ALA B 1 330 ? -8.719 -15.727 -22.438 1 98.12 330 ALA B N 1
ATOM 5345 C CA . ALA B 1 330 ? -8.156 -16.094 -23.734 1 98.12 330 ALA B CA 1
ATOM 5346 C C . ALA B 1 330 ? -7.609 -17.531 -23.703 1 98.12 330 ALA B C 1
ATOM 5348 O O . ALA B 1 330 ? -6.453 -17.766 -24.047 1 98.12 330 ALA B O 1
ATOM 5349 N N . THR B 1 331 ? -8.445 -18.484 -23.391 1 98.31 331 THR B N 1
ATOM 5350 C CA . THR B 1 331 ? -8.078 -19.875 -23.141 1 98.31 331 THR B CA 1
ATOM 5351 C C . THR B 1 331 ? -7.418 -20.484 -24.375 1 98.31 331 THR B C 1
ATOM 5353 O O . THR B 1 331 ? -6.379 -21.141 -24.281 1 98.31 331 THR B O 1
ATOM 5356 N N . GLU B 1 332 ? -7.98 -20.281 -25.531 1 98.25 332 GLU B N 1
ATOM 5357 C CA . GLU B 1 332 ? -7.449 -20.859 -26.75 1 98.25 332 GLU B CA 1
ATOM 5358 C C . GLU B 1 332 ? -6.043 -20.359 -27.047 1 98.25 332 GLU B C 1
ATOM 5360 O O . GLU B 1 332 ? -5.156 -21.125 -27.406 1 98.25 332 GLU B O 1
ATOM 5365 N N . GLN B 1 333 ? -5.871 -19.062 -26.906 1 98.56 333 GLN B N 1
ATOM 5366 C CA . GLN B 1 333 ? -4.551 -18.484 -27.141 1 98.56 333 GLN B CA 1
ATOM 5367 C C . GLN B 1 333 ? -3.545 -18.984 -26.109 1 98.56 333 GLN B C 1
ATOM 5369 O O . GLN B 1 333 ? -2.369 -19.188 -26.422 1 98.56 333 GLN B O 1
ATOM 5374 N N . SER B 1 334 ? -3.979 -19.141 -24.875 1 98.81 334 SER B N 1
ATOM 5375 C CA . SER B 1 334 ? -3.127 -19.703 -23.844 1 98.81 334 SER B CA 1
ATOM 5376 C C . SER B 1 334 ? -2.695 -21.125 -24.188 1 98.81 334 SER B C 1
ATOM 5378 O O . SER B 1 334 ? -1.525 -21.484 -24.031 1 98.81 334 SER B O 1
ATOM 5380 N N . LEU B 1 335 ? -3.639 -21.922 -24.703 1 98.69 335 LEU B N 1
ATOM 5381 C CA . LEU B 1 335 ? -3.365 -23.297 -25.094 1 98.69 335 LEU B CA 1
ATOM 5382 C C . LEU B 1 335 ? -2.414 -23.344 -26.297 1 98.69 335 LEU B C 1
ATOM 5384 O O . LEU B 1 335 ? -1.472 -24.141 -26.312 1 98.69 335 LEU B O 1
ATOM 5388 N N . ASN B 1 336 ? -2.645 -22.453 -27.203 1 98.44 336 ASN B N 1
ATOM 5389 C CA . ASN B 1 336 ? -1.83 -22.422 -28.422 1 98.44 336 ASN B CA 1
ATOM 5390 C C . ASN B 1 336 ? -0.37 -22.109 -28.109 1 98.44 336 ASN B C 1
ATOM 5392 O O . ASN B 1 336 ? 0.534 -22.609 -28.781 1 98.44 336 ASN B O 1
ATOM 5396 N N . ALA B 1 337 ? -0.18 -21.312 -27.078 1 98.31 337 ALA B N 1
ATOM 5397 C CA . ALA B 1 337 ? 1.182 -20.969 -26.672 1 98.31 337 ALA B CA 1
ATOM 5398 C C . ALA B 1 337 ? 1.808 -22.078 -25.828 1 98.31 337 ALA B C 1
ATOM 5400 O O . ALA B 1 337 ? 3.025 -22.266 -25.859 1 98.31 337 ALA B O 1
ATOM 5401 N N . THR B 1 338 ? 1.032 -22.875 -25.156 1 98.69 338 THR B N 1
ATOM 5402 C CA . THR B 1 338 ? 1.505 -23.828 -24.156 1 98.69 338 THR B CA 1
ATOM 5403 C C . THR B 1 338 ? 1.796 -25.172 -24.812 1 98.69 338 THR B C 1
ATOM 5405 O O . THR B 1 338 ? 2.82 -25.797 -24.516 1 98.69 338 THR B O 1
ATOM 5408 N N . ILE B 1 339 ? 0.968 -25.656 -25.719 1 98.31 339 ILE B N 1
ATOM 5409 C CA . ILE B 1 339 ? 0.95 -27.031 -26.203 1 98.31 339 ILE B CA 1
ATOM 5410 C C . ILE B 1 339 ? 2.236 -27.328 -26.969 1 98.31 339 ILE B C 1
ATOM 5412 O O . ILE B 1 339 ? 2.895 -28.344 -26.719 1 98.31 339 ILE B O 1
ATOM 5416 N N . PRO B 1 340 ? 2.689 -26.375 -27.891 1 97.94 340 PRO B N 1
ATOM 5417 C CA . PRO B 1 340 ? 3.957 -26.672 -28.562 1 97.94 340 PRO B CA 1
ATOM 5418 C C . PRO B 1 340 ? 5.133 -26.75 -27.594 1 97.94 340 PRO B C 1
ATOM 5420 O O . PRO B 1 340 ? 6.047 -27.562 -27.797 1 97.94 340 PRO B O 1
ATOM 5423 N N . TRP B 1 341 ? 5.133 -25.938 -26.578 1 98.19 341 TRP B N 1
ATOM 5424 C CA . TRP B 1 341 ? 6.199 -25.938 -25.594 1 98.19 341 TRP B CA 1
ATOM 5425 C C . TRP B 1 341 ? 6.203 -27.25 -24.797 1 98.19 341 TRP B C 1
ATOM 5427 O O . TRP B 1 341 ? 7.266 -27.766 -24.469 1 98.19 341 TRP B O 1
ATOM 5437 N N . LEU B 1 342 ? 5.059 -27.828 -24.484 1 97.81 342 LEU B N 1
ATOM 5438 C CA . LEU B 1 342 ? 4.918 -29.062 -23.719 1 97.81 342 LEU B CA 1
ATOM 5439 C C . LEU B 1 342 ? 5.457 -30.25 -24.5 1 97.81 342 LEU B C 1
ATOM 5441 O O . LEU B 1 342 ? 5.891 -31.25 -23.906 1 97.81 342 LEU B O 1
ATOM 5445 N N . ALA B 1 343 ? 5.457 -30.188 -25.781 1 95.5 343 ALA B N 1
ATOM 5446 C CA . ALA B 1 343 ? 5.812 -31.297 -26.641 1 95.5 343 ALA B CA 1
ATOM 5447 C C . ALA B 1 343 ? 7.277 -31.688 -26.453 1 95.5 343 ALA B C 1
ATOM 5449 O O . ALA B 1 343 ? 7.672 -32.812 -26.766 1 95.5 343 ALA B O 1
ATOM 5450 N N . GLN B 1 344 ? 8.031 -30.797 -25.922 1 95.44 344 GLN B N 1
ATOM 5451 C CA . GLN B 1 344 ? 9.461 -31.047 -25.797 1 95.44 344 GLN B CA 1
ATOM 5452 C C . GLN B 1 344 ? 9.758 -32.031 -24.672 1 95.44 344 GLN B C 1
ATOM 5454 O O . GLN B 1 344 ? 10.844 -32.625 -24.625 1 95.44 344 GLN B O 1
ATOM 5459 N N . PHE B 1 345 ? 8.828 -32.188 -23.781 1 94.56 345 PHE B N 1
ATOM 5460 C CA . PHE B 1 345 ? 9.062 -33.031 -22.609 1 94.56 345 PHE B CA 1
ATOM 5461 C C . PHE B 1 345 ? 8.672 -34.469 -22.906 1 94.56 345 PHE B C 1
ATOM 5463 O O . PHE B 1 345 ? 7.57 -34.75 -23.375 1 94.56 345 PHE B O 1
ATOM 5470 N N . LYS B 1 346 ? 9.719 -35.406 -22.812 1 86.75 346 LYS B N 1
ATOM 5471 C CA . LYS B 1 346 ? 9.531 -36.844 -23.047 1 86.75 346 LYS B CA 1
ATOM 5472 C C . LYS B 1 346 ? 9.82 -37.656 -21.781 1 86.75 346 LYS B C 1
ATOM 5474 O O . LYS B 1 346 ? 10.617 -37.219 -20.953 1 86.75 346 LYS B O 1
#